Protein AF-A0AAD4I2J4-F1 (afdb_monomer_lite)

Foldseek 3Di:
DDFAAAPQPRDTQDDQFDWFADLVDRNHIHTPVRVLVVVVDPDDDPDPDDDDDDDDDDDDDDDDDDDDDDDDDPDLCVQCPDQADPVLGGDPVNLLLLVLLQCVLCVPPDQWHDLLSVLVLCVLLPDDPVPVLNVAPPDDPDQPVSVLVSQVVQVVVCSVTRFPWAFDADDDDPQDDQDADVNHRDPVSVVVSCVSVPPRPPPPRHGTIQGSRRSSSVLSVCCSVPVVSSLSSSLSNCVPDDFGARPVPRHTDDNVSSDPVSVVVVVVVVVVVVVVVVVVVVVVVVVVVVVVVVVVVVVVVVVVVVVVVVVVVVVVVVVVVVVVVVVVCVVCVVVVVCVVVVVVVVVVVVVVVVVVVVVVVQQVQWDFDQDPVRDTDIDGHD

Structure (mmCIF, N/CA/C/O backbone):
data_AF-A0AAD4I2J4-F1
#
_entry.id   AF-A0AAD4I2J4-F1
#
loop_
_atom_site.group_PDB
_atom_site.id
_atom_site.type_symbol
_atom_site.label_atom_id
_atom_site.label_alt_id
_atom_site.label_comp_id
_atom_site.label_asym_id
_atom_site.label_entity_id
_atom_site.label_seq_id
_atom_site.pdbx_PDB_ins_code
_atom_site.Cartn_x
_atom_site.Cartn_y
_atom_site.Cartn_z
_atom_site.occupancy
_atom_site.B_iso_or_equiv
_atom_site.auth_seq_id
_atom_site.auth_comp_id
_atom_site.auth_asym_id
_atom_site.auth_atom_id
_atom_site.pdbx_PDB_model_num
ATOM 1 N N . MET A 1 1 ? -35.385 -9.902 11.545 1.00 52.28 1 MET A N 1
ATOM 2 C CA . MET A 1 1 ? -33.913 -9.803 11.645 1.00 52.28 1 MET A CA 1
ATOM 3 C C . MET A 1 1 ? -33.405 -9.326 10.301 1.00 52.28 1 MET A C 1
ATOM 5 O O . MET A 1 1 ? -33.666 -10.003 9.318 1.00 52.28 1 MET A O 1
ATOM 9 N N . SER A 1 2 ? -32.784 -8.151 10.239 1.00 58.59 2 SER A N 1
ATOM 10 C CA . SER A 1 2 ? -32.301 -7.577 8.979 1.00 58.59 2 SER A CA 1
ATOM 11 C C . SER A 1 2 ? -31.009 -8.277 8.557 1.00 58.59 2 SER A C 1
ATOM 13 O O . SER A 1 2 ? -30.034 -8.274 9.307 1.00 58.59 2 SER A O 1
ATOM 15 N N . THR A 1 3 ? -31.012 -8.922 7.394 1.00 79.38 3 THR A N 1
ATOM 16 C CA . THR A 1 3 ? -29.812 -9.469 6.748 1.00 79.38 3 THR A CA 1
ATOM 17 C C . THR A 1 3 ? -29.147 -8.358 5.944 1.00 79.38 3 THR A C 1
ATOM 19 O O . THR A 1 3 ? -29.813 -7.708 5.143 1.00 79.38 3 THR A O 1
ATOM 22 N N . PHE A 1 4 ? -27.859 -8.111 6.180 1.00 89.00 4 PHE A N 1
ATOM 23 C CA . PHE A 1 4 ? -27.086 -7.126 5.419 1.00 89.00 4 PHE A CA 1
ATOM 24 C C . PHE A 1 4 ? -26.457 -7.790 4.197 1.00 89.00 4 PHE A C 1
ATOM 26 O O . PHE A 1 4 ? -26.125 -8.9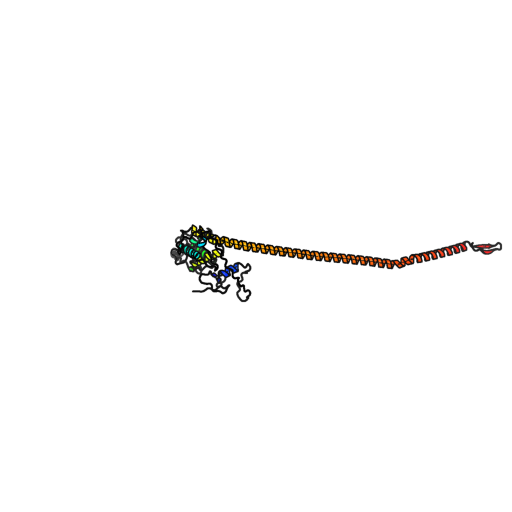74 4.248 1.00 89.00 4 PHE A O 1
ATOM 33 N N . PHE A 1 5 ? -26.278 -7.034 3.120 1.00 93.25 5 PHE A N 1
ATOM 34 C CA . PHE A 1 5 ? -25.734 -7.523 1.857 1.00 93.25 5 PHE A CA 1
ATOM 35 C C . PHE A 1 5 ? -24.338 -6.938 1.641 1.00 93.25 5 PHE A C 1
ATOM 37 O O . PHE A 1 5 ? -24.124 -5.764 1.918 1.00 93.25 5 PHE A O 1
ATOM 44 N N . CYS A 1 6 ? -23.374 -7.748 1.208 1.00 93.12 6 CYS A N 1
ATOM 45 C CA . CYS A 1 6 ? -22.038 -7.264 0.874 1.00 93.12 6 CYS A CA 1
ATOM 46 C C . CYS A 1 6 ? -22.037 -6.732 -0.561 1.00 93.12 6 CYS A C 1
ATOM 48 O O . CYS A 1 6 ? -22.179 -7.519 -1.492 1.00 93.12 6 CYS A O 1
ATOM 50 N N . ASN A 1 7 ? -21.809 -5.434 -0.758 1.00 93.19 7 ASN A N 1
ATOM 51 C CA . ASN A 1 7 ? -21.761 -4.813 -2.085 1.00 93.19 7 ASN A CA 1
ATOM 52 C C . ASN A 1 7 ? -20.602 -5.330 -2.952 1.00 93.19 7 ASN A C 1
ATOM 54 O O . ASN A 1 7 ? -20.655 -5.201 -4.166 1.00 93.19 7 ASN A O 1
ATOM 58 N N . SER A 1 8 ? -19.554 -5.905 -2.354 1.00 88.94 8 SER A N 1
ATOM 59 C CA . SER A 1 8 ? -18.382 -6.373 -3.105 1.00 88.94 8 SER A CA 1
ATOM 60 C C . SER A 1 8 ? -18.506 -7.809 -3.621 1.00 88.94 8 SER A C 1
ATOM 62 O O . SER A 1 8 ? -18.066 -8.092 -4.727 1.00 88.94 8 SER A O 1
ATOM 64 N N . CYS A 1 9 ? -19.040 -8.733 -2.814 1.00 92.81 9 CYS A N 1
ATOM 65 C CA . CYS A 1 9 ? -19.187 -10.142 -3.213 1.00 92.81 9 CYS A CA 1
ATOM 66 C C . CYS A 1 9 ? -20.629 -10.554 -3.489 1.00 92.81 9 CYS A C 1
ATOM 68 O O . CYS A 1 9 ? -20.863 -11.717 -3.794 1.00 92.81 9 CYS A O 1
ATOM 70 N N . GLU A 1 10 ? -21.581 -9.634 -3.334 1.00 92.88 10 GLU A N 1
ATOM 71 C CA . GLU A 1 10 ? -23.009 -9.871 -3.548 1.00 92.88 10 GLU A CA 1
ATOM 72 C C . GLU A 1 10 ? -23.585 -11.026 -2.702 1.00 92.88 10 GLU A C 1
ATOM 74 O O . GLU A 1 10 ? -24.580 -11.662 -3.049 1.00 92.88 10 GLU A O 1
ATOM 79 N N . GLU A 1 11 ? -22.968 -11.302 -1.549 1.00 92.62 11 GLU A N 1
ATOM 80 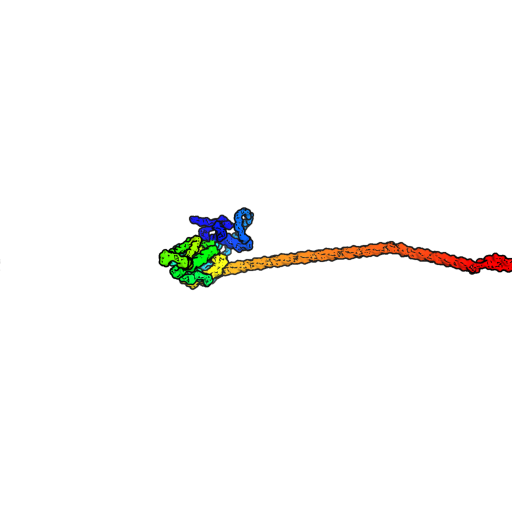C CA . GLU A 1 11 ? -23.444 -12.311 -0.603 1.00 92.62 11 GLU A CA 1
ATOM 81 C C . GLU A 1 11 ? -24.072 -11.666 0.635 1.00 92.62 11 GLU A C 1
ATOM 83 O O . GLU A 1 11 ? -23.651 -10.605 1.109 1.00 92.62 11 GLU A O 1
ATOM 88 N N . ASN A 1 12 ? -25.050 -12.359 1.224 1.00 93.56 12 ASN A N 1
ATOM 89 C CA . ASN A 1 12 ? -25.585 -11.994 2.531 1.00 93.56 12 ASN A CA 1
ATOM 90 C C . ASN A 1 12 ? -24.498 -12.124 3.603 1.00 93.56 12 ASN A C 1
ATOM 92 O O . ASN A 1 12 ? -23.902 -13.187 3.775 1.00 93.56 12 ASN A O 1
ATOM 96 N N . ILE A 1 13 ? -24.292 -11.062 4.377 1.00 89.69 13 ILE A N 1
ATOM 97 C CA . ILE A 1 13 ? -23.401 -11.046 5.534 1.00 89.69 13 ILE A CA 1
ATOM 98 C C . ILE A 1 13 ? -24.130 -11.756 6.686 1.00 89.69 13 ILE A C 1
ATOM 100 O O . ILE A 1 13 ? -25.113 -11.216 7.209 1.00 89.69 13 ILE A O 1
ATOM 104 N N . PRO A 1 14 ? -23.688 -12.959 7.106 1.00 84.12 14 PRO A N 1
ATOM 105 C CA . PRO A 1 14 ? -24.369 -13.714 8.149 1.00 84.12 14 PRO A CA 1
ATOM 106 C C . PRO A 1 14 ? -24.377 -12.957 9.477 1.00 84.12 14 PRO A C 1
ATOM 108 O O . PRO A 1 14 ? -23.446 -12.210 9.800 1.00 84.12 14 PRO A O 1
ATOM 111 N N . PHE A 1 15 ? -25.399 -13.206 10.295 1.00 75.25 15 PHE A N 1
ATOM 112 C CA . PHE A 1 15 ? -25.431 -12.687 11.658 1.00 75.25 15 PHE A CA 1
ATOM 113 C C . PHE A 1 15 ? -24.214 -13.218 12.438 1.00 75.25 15 PHE A C 1
ATOM 115 O O . PHE A 1 15 ? -23.978 -14.422 12.480 1.00 75.25 15 PHE A O 1
ATOM 122 N N . GLY A 1 16 ? -23.413 -12.314 13.008 1.00 70.81 16 GLY A N 1
ATOM 123 C CA . GLY A 1 16 ? -22.143 -12.640 13.674 1.00 70.81 16 GLY A CA 1
ATOM 124 C C . GLY A 1 16 ? -20.879 -12.461 12.823 1.00 70.81 16 GLY A C 1
ATOM 125 O O . GLY A 1 16 ? -19.781 -12.486 13.370 1.00 70.81 16 GLY A O 1
ATOM 126 N N . ARG A 1 17 ? -20.989 -12.208 11.513 1.00 79.00 17 ARG A N 1
ATOM 127 C CA . ARG A 1 17 ? -19.835 -11.809 10.693 1.00 79.00 17 ARG A CA 1
ATOM 128 C C . ARG A 1 17 ? -19.606 -10.298 10.795 1.00 79.00 17 ARG A C 1
ATOM 130 O O . ARG A 1 17 ? -20.567 -9.532 10.903 1.00 79.00 17 ARG A O 1
ATOM 137 N N . ALA A 1 18 ? -18.343 -9.866 10.789 1.00 78.62 18 ALA A N 1
ATOM 138 C CA . ALA A 1 18 ? -18.009 -8.445 10.774 1.00 78.62 18 ALA A CA 1
ATOM 139 C C . ALA A 1 18 ? -18.492 -7.798 9.463 1.00 78.62 18 ALA A C 1
ATOM 141 O O . ALA A 1 18 ? -18.219 -8.299 8.365 1.00 78.62 18 ALA A O 1
ATOM 142 N N . ARG A 1 19 ? -19.240 -6.705 9.619 1.00 88.00 19 ARG A N 1
ATOM 143 C CA . ARG A 1 19 ? -19.783 -5.860 8.556 1.00 88.00 19 ARG A CA 1
ATOM 144 C C . ARG A 1 19 ? -19.012 -4.551 8.600 1.00 88.00 19 ARG A C 1
ATOM 146 O O . ARG A 1 19 ? -18.969 -3.930 9.652 1.00 88.00 19 ARG A O 1
ATOM 153 N N . LEU A 1 20 ? -18.435 -4.143 7.478 1.00 82.31 20 LEU A N 1
ATOM 154 C CA . LEU A 1 20 ? -17.667 -2.913 7.358 1.00 82.31 20 LEU A CA 1
ATOM 155 C C . LEU A 1 20 ? -18.438 -1.935 6.462 1.00 82.31 20 LEU A C 1
ATOM 157 O O . LEU A 1 20 ? -18.528 -2.148 5.253 1.00 82.31 20 LEU A O 1
ATOM 161 N N . ARG A 1 21 ? -19.027 -0.896 7.057 1.00 84.81 21 ARG A N 1
ATOM 162 C CA . ARG A 1 21 ? -19.773 0.151 6.347 1.00 84.81 21 ARG A CA 1
ATOM 163 C C . ARG A 1 21 ? -18.817 1.235 5.849 1.00 84.81 21 ARG A C 1
ATOM 165 O O . ARG A 1 21 ? -17.924 1.646 6.587 1.00 84.81 21 ARG A O 1
ATOM 172 N N . CYS A 1 22 ? -19.002 1.709 4.621 1.00 78.94 22 CYS A N 1
ATOM 173 C CA . CYS A 1 22 ? -18.279 2.877 4.120 1.00 78.94 22 CYS A CA 1
ATOM 174 C C . CYS A 1 22 ? -18.803 4.152 4.796 1.00 78.94 22 CYS A C 1
ATOM 176 O O . CYS A 1 22 ? -20.012 4.351 4.896 1.00 78.94 22 CYS A O 1
ATOM 178 N N . LEU A 1 23 ? -17.904 5.040 5.226 1.00 70.69 23 LEU A N 1
ATOM 179 C CA . LEU A 1 23 ? -18.291 6.320 5.835 1.00 70.69 23 LEU A CA 1
ATOM 180 C C . LEU A 1 23 ? -18.762 7.348 4.801 1.00 70.69 23 LEU A C 1
ATOM 182 O O . LEU A 1 23 ? -19.532 8.245 5.128 1.00 70.69 23 LEU A O 1
ATOM 186 N N . THR A 1 24 ? -18.314 7.210 3.554 1.00 71.88 24 THR A N 1
ATOM 187 C CA . THR A 1 24 ? -18.662 8.118 2.454 1.00 71.88 24 THR A CA 1
ATOM 188 C C . THR A 1 24 ? -19.935 7.683 1.733 1.00 71.88 24 THR A C 1
ATOM 190 O O . THR A 1 24 ? -20.707 8.525 1.283 1.00 71.88 24 THR A O 1
ATOM 193 N N . CYS A 1 25 ? -20.174 6.373 1.636 1.00 80.81 25 CYS A N 1
ATOM 194 C CA . CYS A 1 25 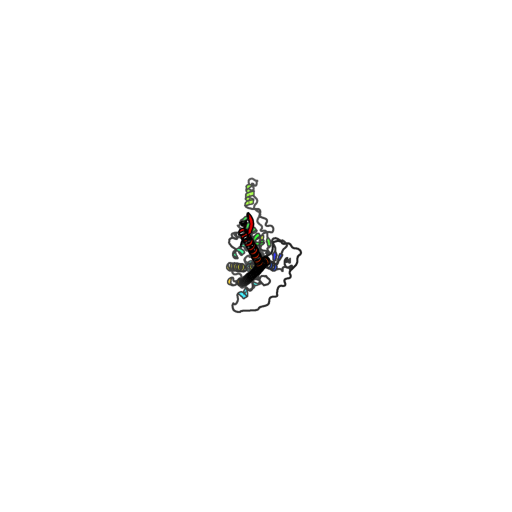? -21.303 5.797 0.910 1.00 80.81 25 CYS A CA 1
ATOM 195 C C . CYS A 1 25 ? -22.303 5.182 1.907 1.00 80.81 25 CYS A C 1
ATOM 197 O O . CYS A 1 25 ? -22.032 4.100 2.432 1.00 80.81 25 CYS A O 1
ATOM 199 N N . PRO A 1 26 ? -23.465 5.824 2.157 1.00 75.56 26 PRO A N 1
ATOM 200 C CA . PRO A 1 26 ? -24.421 5.385 3.178 1.00 75.56 26 PRO A CA 1
ATOM 201 C C . PRO A 1 26 ? -24.908 3.943 3.010 1.00 75.56 26 PRO A C 1
ATOM 203 O O . PRO A 1 26 ? -25.162 3.282 4.020 1.00 75.56 26 PRO A O 1
ATOM 206 N N . ASP A 1 27 ? -24.983 3.469 1.765 1.00 85.19 27 ASP A N 1
ATOM 207 C CA . ASP A 1 27 ? -25.556 2.174 1.382 1.00 85.19 27 ASP A CA 1
ATOM 208 C C . ASP A 1 27 ? -24.493 1.127 1.012 1.00 85.19 27 ASP A C 1
ATOM 210 O O . ASP A 1 27 ? -24.820 0.073 0.468 1.00 85.19 27 ASP A O 1
ATOM 214 N N . TYR A 1 28 ? -23.214 1.417 1.276 1.00 87.75 28 TYR A N 1
ATOM 215 C CA . TYR A 1 28 ? -22.128 0.490 0.980 1.00 87.75 28 TYR A CA 1
ATOM 216 C C . TYR A 1 28 ? -21.689 -0.260 2.235 1.00 87.75 28 TYR A C 1
ATOM 218 O O . TYR A 1 28 ? -21.101 0.305 3.162 1.00 87.75 28 TYR A O 1
ATOM 226 N N . ASP A 1 29 ? -21.925 -1.562 2.218 1.00 88.56 29 ASP A N 1
ATOM 227 C CA . ASP A 1 29 ? -21.518 -2.526 3.219 1.00 88.56 29 ASP A CA 1
ATOM 228 C C . ASP A 1 29 ? -20.591 -3.567 2.590 1.00 88.56 29 ASP A C 1
ATOM 230 O O . ASP A 1 29 ? -20.888 -4.169 1.564 1.00 88.56 29 ASP A O 1
ATOM 234 N N . SER A 1 30 ? -19.457 -3.832 3.228 1.00 90.12 30 SER A N 1
ATOM 235 C CA . SER A 1 30 ? -18.532 -4.889 2.823 1.00 90.12 30 SER A CA 1
ATOM 236 C C . SER A 1 30 ? -18.386 -5.925 3.930 1.00 90.12 30 SER A C 1
ATOM 238 O O . SER A 1 30 ? -18.419 -5.617 5.122 1.00 90.12 30 SER A O 1
ATOM 240 N N . CYS A 1 31 ? -18.244 -7.194 3.558 1.00 91.69 31 CYS A N 1
ATOM 241 C CA . CYS A 1 31 ? -17.859 -8.223 4.512 1.00 91.69 31 CYS A CA 1
ATOM 242 C C . CYS A 1 31 ? -16.351 -8.124 4.796 1.00 91.69 31 CYS A C 1
ATOM 244 O O . CYS A 1 31 ? -15.573 -7.652 3.962 1.00 91.69 31 CYS A O 1
ATOM 246 N N . ALA A 1 32 ? -15.916 -8.630 5.952 1.00 82.50 32 ALA A N 1
ATOM 247 C CA . ALA A 1 32 ? -14.499 -8.636 6.334 1.00 82.50 32 ALA A CA 1
ATOM 248 C C . ALA A 1 32 ? -13.558 -9.343 5.343 1.00 82.50 32 ALA A C 1
ATOM 250 O O . ALA A 1 32 ? -12.349 -9.109 5.362 1.00 82.50 32 ALA A O 1
ATOM 251 N N . ASP A 1 33 ? -14.085 -10.197 4.464 1.00 81.56 33 ASP A N 1
ATOM 252 C CA . ASP A 1 33 ? -13.286 -10.800 3.400 1.00 81.56 33 ASP A CA 1
ATOM 253 C C . ASP A 1 33 ? -12.980 -9.843 2.271 1.00 81.56 33 ASP A C 1
ATOM 255 O O . ASP A 1 33 ? -11.813 -9.693 1.914 1.00 81.56 33 ASP A O 1
ATOM 259 N N . CYS A 1 34 ? -14.010 -9.179 1.761 1.00 85.12 34 CYS A N 1
ATOM 260 C CA . CYS A 1 34 ? -13.861 -8.256 0.650 1.00 85.12 34 CYS A CA 1
ATOM 261 C C . CYS A 1 34 ? -12.998 -7.064 1.047 1.00 85.12 34 CYS A C 1
ATOM 263 O O . CYS A 1 34 ? -12.061 -6.728 0.335 1.00 85.12 34 CYS A O 1
ATOM 265 N N . TYR A 1 35 ? -13.227 -6.502 2.234 1.00 82.88 35 TYR A N 1
ATOM 266 C CA . TYR A 1 35 ? -12.443 -5.368 2.716 1.00 82.88 35 TYR A CA 1
ATOM 267 C C . TYR A 1 35 ? -10.949 -5.690 2.870 1.00 82.88 35 TYR A C 1
ATOM 269 O O . TYR A 1 35 ? -10.097 -4.951 2.381 1.00 82.88 35 TYR A O 1
ATOM 277 N N . ALA A 1 36 ? -10.621 -6.831 3.490 1.00 74.69 36 ALA A N 1
ATOM 278 C CA . ALA A 1 36 ? -9.231 -7.261 3.648 1.00 74.69 36 ALA A CA 1
ATOM 279 C C . ALA A 1 36 ? -8.559 -7.602 2.304 1.00 74.69 36 ALA A C 1
ATOM 281 O O . ALA A 1 36 ? -7.342 -7.490 2.181 1.00 74.69 36 ALA A O 1
ATOM 282 N N . GLY A 1 37 ? -9.338 -8.033 1.305 1.00 73.19 37 GLY A N 1
ATOM 283 C CA . GLY A 1 37 ? -8.858 -8.252 -0.059 1.00 73.19 37 GLY A CA 1
ATOM 284 C C . GLY A 1 37 ? -8.564 -6.945 -0.800 1.00 73.19 37 GLY A C 1
ATOM 285 O O . GLY A 1 37 ? -7.547 -6.854 -1.481 1.00 73.19 37 GLY A O 1
ATOM 286 N N . CYS A 1 38 ? -9.405 -5.923 -0.622 1.00 63.84 38 CYS A N 1
ATOM 287 C CA . CYS A 1 38 ? -9.258 -4.624 -1.282 1.00 63.84 38 CYS A CA 1
ATOM 288 C C . CYS A 1 38 ? -8.023 -3.839 -0.811 1.00 63.84 38 CYS A C 1
ATOM 290 O O . CYS A 1 38 ? -7.365 -3.217 -1.635 1.00 63.84 38 CYS A O 1
ATOM 292 N N . GLN A 1 39 ? -7.641 -3.912 0.470 1.00 51.38 39 GLN A N 1
ATOM 293 C CA . GLN A 1 39 ? -6.438 -3.221 0.970 1.00 51.38 39 GLN A CA 1
ATOM 294 C C . GLN A 1 39 ? -5.114 -3.762 0.392 1.00 51.38 39 GLN A C 1
ATOM 296 O O . GLN A 1 39 ? -4.085 -3.097 0.482 1.00 51.38 39 GLN A O 1
ATOM 301 N N . ALA A 1 40 ? -5.114 -4.962 -0.196 1.00 43.19 40 ALA A N 1
ATOM 302 C CA . ALA A 1 40 ? -3.916 -5.569 -0.777 1.00 43.19 40 ALA A CA 1
ATOM 303 C C . ALA A 1 40 ? -3.652 -5.146 -2.237 1.00 43.19 40 ALA A C 1
ATOM 305 O O . ALA A 1 40 ? -2.611 -5.510 -2.788 1.00 43.19 40 ALA A O 1
ATOM 306 N N . ALA A 1 41 ? -4.565 -4.396 -2.866 1.00 44.03 41 ALA A N 1
ATOM 307 C CA . ALA A 1 41 ? -4.403 -3.876 -4.219 1.00 44.03 41 ALA A CA 1
ATOM 308 C C . ALA A 1 41 ? -3.989 -2.387 -4.165 1.00 44.03 41 ALA A C 1
ATOM 310 O O . ALA A 1 41 ? -4.779 -1.560 -3.720 1.00 44.03 41 ALA A O 1
ATOM 311 N N . PRO A 1 42 ? -2.771 -2.015 -4.602 1.00 40.91 42 PRO A N 1
ATOM 312 C CA . PRO A 1 42 ? -2.250 -0.648 -4.477 1.00 40.91 42 PRO A CA 1
ATOM 313 C C . PRO A 1 42 ? -2.832 0.376 -5.475 1.00 40.91 42 PRO A C 1
ATOM 315 O O . PRO A 1 42 ? -2.342 1.497 -5.535 1.00 40.91 42 PRO A O 1
ATOM 318 N N . GLU A 1 43 ? -3.873 0.031 -6.233 1.00 42.53 43 GLU A N 1
ATOM 319 C CA . GLU A 1 43 ? -4.513 0.906 -7.227 1.00 42.53 43 GLU A CA 1
ATOM 320 C C . GLU A 1 43 ? -6.030 0.923 -7.005 1.00 42.53 43 GLU A C 1
ATOM 322 O O . GLU A 1 43 ? -6.797 0.283 -7.720 1.00 42.53 43 GLU A O 1
ATOM 327 N N . TRP A 1 44 ? -6.474 1.629 -5.966 1.00 47.16 44 TRP A N 1
ATOM 328 C CA . TRP A 1 44 ? -7.862 2.078 -5.849 1.00 47.16 44 TRP A CA 1
ATOM 329 C C . TRP A 1 44 ? -7.855 3.603 -5.810 1.00 47.16 44 TRP A C 1
ATOM 331 O O . TRP A 1 44 ? -7.728 4.218 -4.751 1.00 47.16 44 TRP A O 1
ATOM 341 N N . ASP A 1 45 ? -7.963 4.207 -6.993 1.00 42.69 45 ASP A N 1
ATOM 342 C CA . ASP A 1 45 ? -8.359 5.604 -7.114 1.00 42.69 45 ASP A CA 1
ATOM 343 C C . ASP A 1 45 ? -9.757 5.766 -6.511 1.00 42.69 45 ASP A C 1
ATOM 345 O O . ASP A 1 45 ? -10.667 4.973 -6.758 1.00 42.69 45 ASP A O 1
ATOM 349 N N . ALA A 1 46 ? -9.912 6.799 -5.688 1.00 41.47 46 ALA A N 1
ATOM 350 C CA . ALA A 1 46 ? -11.085 7.094 -4.874 1.00 41.47 46 ALA A CA 1
ATOM 351 C C . ALA A 1 46 ? -12.307 7.568 -5.690 1.00 41.47 46 ALA A C 1
ATOM 353 O O . ALA A 1 46 ? -12.900 8.600 -5.381 1.00 41.47 46 ALA A O 1
ATOM 354 N N . ASN A 1 47 ? -12.707 6.824 -6.721 1.00 38.75 47 ASN A N 1
ATOM 355 C CA . ASN A 1 47 ? -13.938 7.057 -7.465 1.00 38.75 47 ASN A CA 1
ATOM 356 C C . ASN A 1 47 ? -14.847 5.831 -7.361 1.00 38.75 47 ASN A C 1
ATOM 358 O O . ASN A 1 47 ? -14.754 4.870 -8.120 1.00 38.75 47 ASN A O 1
ATOM 362 N N . CYS A 1 48 ? -15.753 5.885 -6.386 1.00 39.03 48 CYS A N 1
ATOM 363 C CA . CYS A 1 48 ? -16.895 4.985 -6.299 1.00 39.03 48 CYS A CA 1
ATOM 364 C C . CYS A 1 48 ? -17.879 5.322 -7.431 1.00 39.03 48 CYS A C 1
ATOM 366 O O . CYS A 1 48 ? -18.802 6.110 -7.238 1.00 39.03 48 CYS A O 1
ATOM 368 N N . THR A 1 49 ? -17.685 4.744 -8.615 1.00 35.19 49 THR A N 1
ATOM 369 C CA . THR A 1 49 ? -18.719 4.691 -9.656 1.00 35.19 49 THR A CA 1
ATOM 370 C C . THR A 1 49 ? -19.088 3.244 -9.919 1.00 35.19 49 THR A C 1
ATOM 372 O O . THR A 1 49 ? -18.328 2.504 -10.537 1.00 35.19 49 THR A O 1
ATOM 375 N N . ASP A 1 50 ? -20.270 2.863 -9.444 1.00 39.50 50 ASP A N 1
ATOM 376 C CA . ASP A 1 50 ? -20.968 1.672 -9.905 1.00 39.50 50 ASP A CA 1
ATOM 377 C C . ASP A 1 50 ? -21.792 2.029 -11.150 1.00 39.50 50 ASP A C 1
ATOM 379 O O . ASP A 1 50 ? -22.640 2.924 -11.099 1.00 39.50 50 ASP A O 1
ATOM 383 N N . ARG A 1 51 ? -21.488 1.374 -12.271 1.00 37.88 51 ARG A N 1
ATOM 384 C CA . ARG A 1 51 ? -22.423 0.576 -13.081 1.00 37.88 51 ARG A CA 1
ATOM 385 C C . ARG A 1 51 ? -21.759 0.212 -14.405 1.00 37.88 51 ARG A C 1
ATOM 387 O O . ARG A 1 51 ? -21.369 1.080 -15.177 1.00 37.88 51 ARG A O 1
ATOM 394 N N . ASP A 1 52 ? -21.718 -1.092 -14.650 1.00 41.66 52 ASP A N 1
ATOM 395 C CA . ASP A 1 52 ? -21.504 -1.749 -15.942 1.00 41.66 52 ASP A CA 1
ATOM 396 C C . ASP A 1 52 ? -20.058 -1.829 -16.459 1.00 41.66 52 ASP A C 1
ATOM 398 O O . ASP A 1 52 ? -19.596 -1.027 -17.268 1.00 41.66 52 ASP A O 1
ATOM 402 N N . GLY A 1 53 ? -19.359 -2.906 -16.078 1.00 35.19 53 GLY A N 1
ATOM 403 C CA . GLY A 1 53 ? -18.114 -3.277 -16.753 1.00 35.19 53 GLY A CA 1
ATOM 404 C C . GLY A 1 53 ? -17.372 -4.490 -16.200 1.00 35.19 53 GLY A C 1
ATOM 405 O O . GLY A 1 53 ? -16.198 -4.376 -15.871 1.00 35.19 53 GLY A O 1
ATOM 406 N N . HIS A 1 54 ? -18.038 -5.646 -16.102 1.00 39.44 54 HIS A N 1
ATOM 407 C CA . HIS A 1 54 ? -17.418 -6.963 -15.881 1.00 39.44 54 HIS A CA 1
ATOM 408 C C . HIS A 1 54 ? -16.051 -7.134 -16.569 1.00 39.44 54 HIS A C 1
ATOM 410 O O . HIS A 1 54 ? -16.008 -6.963 -17.779 1.00 39.44 54 HIS A O 1
ATOM 416 N N . VAL A 1 55 ? -15.038 -7.658 -15.856 1.00 28.95 55 VAL A N 1
ATOM 417 C CA . VAL A 1 55 ? -14.242 -8.861 -16.220 1.00 28.95 55 VAL A CA 1
ATOM 418 C C . VAL A 1 55 ? -13.496 -9.364 -14.969 1.00 28.95 55 VAL A C 1
ATOM 420 O O . VAL A 1 55 ? -12.802 -8.588 -14.325 1.00 28.95 55 VAL A O 1
ATOM 423 N N . GLY A 1 56 ? -13.547 -10.675 -14.677 1.00 27.84 56 GLY A N 1
ATOM 424 C CA . GLY A 1 56 ? -12.447 -11.332 -13.947 1.00 27.84 56 GLY A CA 1
ATOM 425 C C . GLY A 1 56 ? -12.815 -12.425 -12.943 1.00 27.84 56 GLY A C 1
ATOM 426 O O . GLY A 1 56 ? -12.640 -12.261 -11.743 1.00 27.84 56 GLY A O 1
ATOM 427 N N . SER A 1 57 ? -13.261 -13.580 -13.437 1.00 36.72 57 SER A N 1
ATOM 428 C CA . SER A 1 57 ? -13.415 -14.815 -12.659 1.00 36.72 57 SER A CA 1
ATOM 429 C C . SER A 1 57 ? -12.076 -15.291 -12.068 1.00 36.72 57 SER A C 1
ATOM 431 O O . SER A 1 57 ? -11.244 -15.832 -12.796 1.00 36.72 57 SER A O 1
ATOM 433 N N . HIS A 1 58 ? -11.907 -15.212 -10.745 1.00 28.47 58 HIS A N 1
ATOM 434 C CA . HIS A 1 58 ? -10.821 -15.884 -10.024 1.00 28.47 58 HIS A CA 1
ATOM 435 C C . HIS A 1 58 ? -11.365 -16.997 -9.118 1.00 28.47 58 HIS A C 1
ATOM 437 O O . HIS A 1 58 ? -11.857 -16.763 -8.018 1.00 28.47 58 HIS A O 1
ATOM 443 N N . LYS A 1 59 ? -11.243 -18.245 -9.591 1.00 28.72 59 LYS A N 1
ATOM 444 C CA . LYS A 1 59 ? -11.371 -19.450 -8.760 1.00 28.72 59 LYS A CA 1
ATOM 445 C C . LYS A 1 59 ? -10.184 -19.522 -7.797 1.00 28.72 59 LYS A C 1
ATOM 447 O O . LYS A 1 59 ? -9.042 -19.620 -8.241 1.00 28.72 59 LYS A O 1
ATOM 452 N N . ALA A 1 60 ? -10.462 -19.523 -6.497 1.00 28.97 60 ALA A N 1
ATOM 453 C CA . ALA A 1 60 ? -9.466 -19.809 -5.469 1.00 28.97 60 ALA A CA 1
ATOM 454 C C . ALA A 1 60 ? -9.084 -21.309 -5.466 1.00 28.97 60 ALA A C 1
ATOM 456 O O . ALA A 1 60 ? -9.951 -22.155 -5.711 1.00 28.97 60 ALA A O 1
ATOM 457 N N . PRO A 1 61 ? -7.820 -21.676 -5.173 1.00 30.59 61 PRO A N 1
ATOM 458 C CA . PRO A 1 61 ? -7.415 -23.069 -5.057 1.00 30.59 61 PRO A CA 1
ATOM 459 C C . PRO A 1 61 ? -7.805 -23.649 -3.693 1.00 30.59 61 PRO A C 1
ATOM 461 O O . PRO A 1 61 ? -7.615 -23.032 -2.646 1.00 30.59 61 PRO A O 1
ATOM 464 N N . VAL A 1 62 ? -8.306 -24.883 -3.725 1.00 30.28 62 VAL A N 1
ATOM 465 C CA . VAL A 1 62 ? -8.564 -25.732 -2.558 1.00 30.28 62 VAL A CA 1
ATOM 466 C C . VAL A 1 62 ? -7.223 -26.116 -1.927 1.00 30.28 62 VAL A C 1
ATOM 468 O O . VAL A 1 62 ? -6.421 -26.804 -2.557 1.00 30.28 62 VAL A O 1
ATOM 471 N N . THR A 1 63 ? -6.961 -25.674 -0.696 1.00 30.83 63 THR A N 1
ATOM 472 C CA . THR A 1 63 ? -5.745 -26.036 0.044 1.00 30.83 63 THR A CA 1
ATOM 473 C C . THR A 1 63 ? -5.917 -27.331 0.835 1.00 30.83 63 THR A C 1
ATOM 475 O O . THR A 1 63 ? -6.966 -27.627 1.413 1.00 30.83 63 THR A O 1
ATOM 478 N N . ALA A 1 64 ? -4.849 -28.125 0.796 1.00 31.08 64 ALA A N 1
ATOM 479 C CA . ALA A 1 64 ? -4.726 -29.464 1.340 1.00 31.08 64 ALA A CA 1
ATOM 480 C C . ALA A 1 64 ? -4.677 -29.490 2.878 1.00 31.08 64 ALA A C 1
ATOM 482 O O . ALA A 1 64 ? -4.216 -28.560 3.537 1.00 31.08 64 ALA A O 1
ATOM 483 N N . LYS A 1 65 ? -5.158 -30.606 3.435 1.00 35.31 65 LYS A N 1
ATOM 484 C CA . LYS A 1 65 ? -5.071 -30.960 4.853 1.00 35.31 65 LYS A CA 1
ATOM 485 C C . LYS A 1 65 ? -3.670 -31.483 5.161 1.00 35.31 65 LYS A C 1
ATOM 487 O O . LYS A 1 65 ? -3.383 -32.610 4.774 1.00 35.31 65 LYS A O 1
ATOM 492 N N . ASP A 1 66 ? -2.898 -30.758 5.963 1.00 30.84 66 ASP A N 1
ATOM 493 C CA . ASP A 1 66 ? -1.731 -31.323 6.642 1.00 30.84 66 ASP A CA 1
ATOM 494 C C . ASP A 1 66 ? -1.976 -31.434 8.147 1.00 30.84 66 ASP A C 1
ATOM 496 O O . ASP A 1 66 ? -2.300 -30.471 8.845 1.00 30.84 66 ASP A O 1
ATOM 500 N N . LYS A 1 67 ? -1.860 -32.672 8.633 1.00 41.44 67 LYS A N 1
ATOM 501 C CA . LYS A 1 67 ? -1.899 -33.056 10.041 1.00 41.44 67 LYS A CA 1
ATOM 502 C C . LYS A 1 67 ? -0.472 -33.355 10.481 1.00 41.44 67 LYS A C 1
ATOM 504 O O . LYS A 1 67 ? 0.024 -34.440 10.203 1.00 41.44 67 LYS A O 1
ATOM 509 N N . HIS A 1 68 ? 0.135 -32.460 11.251 1.00 35.56 68 HIS A N 1
ATOM 510 C CA . HIS A 1 68 ? 1.293 -32.812 12.068 1.00 35.56 68 HIS A CA 1
ATOM 511 C C . HIS A 1 68 ? 1.082 -32.337 13.502 1.00 35.56 68 HIS A C 1
ATOM 513 O O . HIS A 1 68 ? 1.100 -31.149 13.804 1.00 35.56 68 HIS A O 1
ATOM 519 N N . ALA A 1 69 ? 0.844 -33.312 14.378 1.00 34.88 69 ALA A N 1
ATOM 520 C CA . ALA A 1 69 ? 0.925 -33.163 15.818 1.00 34.88 69 ALA A CA 1
ATOM 521 C C . ALA A 1 69 ? 2.370 -33.447 16.246 1.00 34.88 69 ALA A C 1
ATOM 523 O O . ALA A 1 69 ? 2.868 -34.552 16.041 1.00 34.88 69 ALA A O 1
ATOM 524 N N . VAL A 1 70 ? 3.019 -32.458 16.858 1.00 36.84 70 VAL A N 1
ATOM 525 C CA . VAL A 1 70 ? 4.257 -32.637 17.622 1.00 36.84 70 VAL A CA 1
ATOM 526 C C . VAL A 1 70 ? 3.887 -32.478 19.093 1.00 36.84 70 VAL A C 1
ATOM 528 O O . VAL A 1 70 ? 3.410 -31.432 19.526 1.00 36.84 70 VAL A O 1
ATOM 531 N N . ALA A 1 71 ? 4.037 -33.561 19.850 1.00 36.53 71 ALA A N 1
ATOM 532 C CA . ALA A 1 71 ? 3.808 -33.594 21.286 1.00 36.53 71 ALA A CA 1
ATOM 533 C C . ALA A 1 71 ? 5.040 -33.041 22.019 1.00 36.53 71 ALA A C 1
ATOM 535 O O . ALA A 1 71 ? 6.147 -33.513 21.778 1.00 36.53 71 ALA A O 1
ATOM 536 N N . GLY A 1 72 ? 4.855 -32.077 22.931 1.00 34.59 72 GLY A N 1
ATOM 537 C CA . GLY A 1 72 ? 5.957 -31.638 23.800 1.00 34.59 72 GLY A CA 1
ATOM 538 C C . GLY A 1 72 ? 5.730 -30.414 24.691 1.00 34.59 72 GLY A C 1
ATOM 539 O O . GLY A 1 72 ? 6.361 -30.339 25.736 1.00 34.59 72 GLY A O 1
ATOM 540 N N . PHE A 1 73 ? 4.801 -29.507 24.361 1.00 38.78 73 PHE A N 1
ATOM 541 C CA . PHE A 1 73 ? 4.419 -28.352 25.199 1.00 38.78 73 PHE A CA 1
ATOM 542 C C . PHE A 1 73 ? 2.943 -28.471 25.626 1.00 38.78 73 PHE A C 1
ATOM 544 O O . PHE A 1 73 ? 2.037 -27.884 25.042 1.00 38.78 73 PHE A O 1
ATOM 551 N N . ARG A 1 74 ? 2.659 -29.310 26.628 1.00 40.41 74 ARG A N 1
ATOM 552 C CA . ARG A 1 74 ? 1.318 -29.419 27.239 1.00 40.41 74 ARG A CA 1
ATOM 553 C C . ARG A 1 74 ? 1.137 -28.210 28.175 1.00 40.41 74 ARG A C 1
ATOM 555 O O . ARG A 1 74 ? 1.939 -28.050 29.078 1.00 40.41 74 ARG A O 1
ATOM 562 N N . ASN A 1 75 ? 0.127 -27.346 28.096 1.00 50.56 75 ASN A N 1
ATOM 563 C CA . ASN A 1 75 ? -1.195 -27.496 27.488 1.00 50.56 75 ASN A CA 1
ATOM 564 C C . ASN A 1 75 ? -1.880 -26.117 27.303 1.00 50.56 75 ASN A C 1
ATOM 566 O O . ASN A 1 75 ? -3.077 -25.964 27.540 1.00 50.56 75 ASN A O 1
ATOM 570 N N . THR A 1 76 ? -1.103 -25.083 26.982 1.00 49.59 76 THR A N 1
ATOM 571 C CA . THR A 1 76 ? -1.551 -23.680 27.011 1.00 49.59 76 THR A CA 1
ATOM 572 C C . THR A 1 76 ? -1.965 -23.185 25.626 1.00 49.59 76 THR A C 1
ATOM 574 O O . THR A 1 76 ? -3.037 -22.596 25.489 1.00 49.59 76 THR A O 1
ATOM 577 N N . GLU A 1 77 ? -1.229 -23.573 24.578 1.00 51.72 77 GLU A N 1
ATOM 578 C CA . GLU A 1 77 ? -1.678 -23.444 23.180 1.00 51.72 77 GLU A CA 1
ATOM 579 C C . GLU A 1 77 ? -2.956 -24.251 22.906 1.00 51.72 77 GLU A C 1
ATOM 581 O O . GLU A 1 77 ? -3.808 -23.820 22.133 1.00 51.72 77 GLU A O 1
ATOM 586 N N . ALA A 1 78 ? -3.140 -25.388 23.588 1.00 62.41 78 ALA A N 1
ATOM 587 C CA . ALA A 1 78 ? -4.350 -26.202 23.468 1.00 62.41 78 ALA A CA 1
ATOM 588 C C . ALA A 1 78 ? -5.599 -25.506 24.034 1.00 62.41 78 ALA A C 1
ATOM 590 O O . ALA A 1 78 ? -6.711 -25.789 23.591 1.00 62.41 78 ALA A O 1
ATOM 591 N N . TYR A 1 79 ? -5.427 -24.617 25.018 1.00 70.19 79 TYR A N 1
ATOM 592 C CA . TYR A 1 79 ? -6.541 -23.898 25.627 1.00 70.19 79 TYR A CA 1
ATOM 593 C C . TYR A 1 79 ? -6.982 -22.720 24.755 1.00 70.19 79 TYR A C 1
ATOM 595 O O . TYR A 1 79 ? -8.156 -22.644 24.397 1.00 70.19 79 TYR A O 1
ATOM 603 N N . TRP A 1 80 ? -6.046 -21.846 24.366 1.00 73.94 80 TRP A N 1
ATOM 604 C CA . TRP A 1 80 ? -6.342 -20.657 23.555 1.00 73.94 80 TRP A CA 1
ATOM 605 C C . TRP A 1 80 ? -6.604 -20.958 22.080 1.00 73.94 80 TRP A C 1
ATOM 607 O O . TRP A 1 80 ? -7.391 -20.251 21.448 1.00 73.94 80 TRP A O 1
ATOM 617 N N . GLY A 1 81 ? -6.000 -22.014 21.530 1.00 76.75 81 GLY A N 1
ATOM 618 C CA . GLY A 1 81 ? -6.140 -22.359 20.120 1.00 76.75 81 GLY A CA 1
ATOM 619 C C . GLY A 1 81 ? -5.857 -21.166 19.201 1.00 76.75 81 GLY A C 1
ATOM 620 O O . GLY A 1 81 ? -4.995 -20.332 19.472 1.00 76.75 81 GLY A O 1
ATOM 621 N N . VAL A 1 82 ? -6.599 -21.074 18.097 1.00 79.69 82 VAL A N 1
ATOM 622 C CA . VAL A 1 82 ? -6.558 -19.902 17.211 1.00 79.69 82 VAL A CA 1
ATOM 623 C C . VAL A 1 82 ? -7.560 -18.865 17.728 1.00 79.69 82 VAL A C 1
ATOM 625 O O . VAL A 1 82 ? -8.710 -19.225 17.955 1.00 79.69 82 VAL A O 1
ATOM 628 N N . LEU A 1 83 ? -7.164 -17.596 17.906 1.00 83.12 83 LEU A N 1
ATOM 629 C CA . LEU A 1 83 ? -8.078 -16.519 18.339 1.00 83.12 83 LEU A CA 1
ATOM 630 C C . LEU A 1 83 ? -9.130 -16.184 17.270 1.00 83.12 83 LEU A C 1
ATOM 632 O O . LEU A 1 83 ? -10.299 -15.990 17.592 1.00 83.12 83 LEU A O 1
ATOM 636 N N . ILE A 1 84 ? -8.717 -16.180 16.000 1.00 82.94 84 ILE A N 1
ATOM 637 C CA . ILE A 1 84 ? -9.583 -15.957 14.838 1.00 82.94 84 ILE A CA 1
ATOM 638 C C . ILE A 1 84 ? -9.661 -17.238 14.011 1.00 82.94 84 ILE A C 1
ATOM 640 O O . ILE A 1 84 ? -8.642 -17.788 13.596 1.00 82.94 84 ILE A O 1
ATOM 644 N N . THR A 1 85 ? -10.864 -17.724 13.734 1.00 83.00 85 THR A N 1
ATOM 645 C CA . THR A 1 85 ? -11.052 -18.891 12.866 1.00 83.00 85 THR A CA 1
ATOM 646 C C . THR A 1 85 ? -10.655 -18.573 11.413 1.00 83.00 85 THR A C 1
ATOM 648 O O . THR A 1 85 ? -10.656 -17.409 11.013 1.00 83.00 85 THR A O 1
ATOM 651 N N . PRO A 1 86 ? -10.387 -19.582 10.559 1.00 76.12 86 PRO A N 1
ATOM 652 C CA . PRO A 1 86 ? -10.190 -19.358 9.121 1.00 76.12 86 PRO A CA 1
ATOM 653 C C . PRO A 1 86 ? -11.359 -18.632 8.432 1.00 76.12 86 PRO A C 1
ATOM 655 O O . PRO A 1 86 ? -11.156 -17.988 7.411 1.00 76.12 86 PRO A O 1
ATOM 658 N N . ALA A 1 87 ? -12.565 -18.692 9.010 1.00 76.50 87 ALA A N 1
ATOM 659 C CA . ALA A 1 87 ? -13.750 -17.973 8.542 1.00 76.50 87 ALA A CA 1
ATOM 660 C C . ALA A 1 87 ? -13.802 -16.497 8.997 1.00 76.50 87 ALA A C 1
ATOM 662 O O . ALA A 1 87 ? -14.819 -15.829 8.807 1.00 76.50 87 ALA A O 1
ATOM 663 N N . LYS A 1 88 ? -12.727 -15.989 9.618 1.00 80.00 88 LYS A N 1
ATOM 664 C CA . LYS A 1 88 ? -12.617 -14.638 10.190 1.00 80.00 88 LYS A CA 1
ATOM 665 C C . LYS A 1 88 ? -13.680 -14.319 11.240 1.00 80.00 88 LYS A C 1
ATOM 667 O O . LYS A 1 88 ? -14.183 -13.202 11.320 1.00 80.00 88 LYS A O 1
ATOM 672 N N . THR A 1 89 ? -14.012 -15.307 12.062 1.00 84.69 89 THR A N 1
ATOM 673 C CA . THR A 1 89 ? -14.867 -15.133 13.243 1.00 84.69 89 THR A CA 1
ATOM 674 C C . THR A 1 89 ? -14.056 -15.333 14.515 1.00 84.69 89 THR A C 1
ATOM 676 O O . THR A 1 89 ? -13.041 -16.039 14.493 1.00 84.69 89 THR A O 1
ATOM 679 N N . ALA A 1 90 ? -14.494 -14.742 15.629 1.00 87.12 90 ALA A N 1
ATOM 680 C CA . ALA A 1 90 ? -13.880 -15.010 16.921 1.00 87.12 90 ALA A CA 1
ATOM 681 C C . ALA A 1 90 ? -13.991 -16.506 17.234 1.00 87.12 90 ALA A C 1
ATOM 683 O O . ALA A 1 90 ? -15.036 -17.137 17.036 1.00 87.12 90 ALA A O 1
ATOM 684 N N . SER A 1 91 ? -12.903 -17.105 17.705 1.00 89.94 91 SER A N 1
ATOM 685 C CA . SER A 1 91 ? -12.951 -18.482 18.168 1.00 89.94 91 SER A CA 1
ATOM 686 C C . SER A 1 91 ? -13.801 -18.591 19.432 1.00 89.94 91 SER A C 1
ATOM 688 O O . SER A 1 91 ? -13.980 -17.604 20.153 1.00 89.94 91 SER A O 1
ATOM 690 N N . PRO A 1 92 ? -14.313 -19.789 19.766 1.00 90.50 92 PRO A N 1
ATOM 691 C CA . PRO A 1 92 ? -15.169 -19.945 20.933 1.00 90.50 92 PRO A CA 1
ATOM 692 C C . PRO A 1 92 ? -14.519 -19.478 22.234 1.00 90.50 92 PRO A C 1
ATOM 694 O O . PRO A 1 92 ? -15.228 -19.013 23.117 1.00 90.50 92 PRO A O 1
ATOM 697 N N . ILE A 1 93 ? -13.202 -19.639 22.397 1.00 90.69 93 ILE A N 1
ATOM 698 C CA . ILE A 1 93 ? -12.517 -19.152 23.599 1.00 90.69 93 ILE A CA 1
ATOM 699 C C . ILE A 1 93 ? -12.302 -17.644 23.563 1.00 90.69 93 ILE A C 1
ATOM 701 O O . ILE A 1 93 ? -12.484 -16.993 24.588 1.00 90.69 93 ILE A O 1
ATOM 705 N N . PHE A 1 94 ? -12.000 -17.082 22.391 1.00 91.69 94 PHE A N 1
ATOM 706 C CA . PHE A 1 94 ? -11.845 -15.643 22.261 1.00 91.69 94 PHE A CA 1
ATOM 707 C C . PHE A 1 94 ? -13.168 -14.922 22.537 1.00 91.69 94 PHE A C 1
ATOM 709 O O . PHE A 1 94 ? -13.204 -14.038 23.380 1.00 91.69 94 PHE A O 1
ATOM 716 N N . SER A 1 95 ? -14.284 -15.385 21.968 1.00 93.12 95 SER A N 1
ATOM 717 C CA . SER A 1 95 ? -15.620 -14.838 22.254 1.00 93.12 95 SER A CA 1
ATOM 718 C C . SER A 1 95 ? -15.991 -14.916 23.748 1.00 93.12 95 SER A C 1
ATOM 720 O O . SER A 1 95 ? -16.594 -13.988 24.292 1.00 93.12 95 SER A O 1
ATOM 722 N N . ARG A 1 96 ? -15.567 -15.974 24.461 1.00 94.12 96 ARG A N 1
ATOM 723 C CA . ARG A 1 96 ? -15.755 -16.078 25.921 1.00 94.12 96 ARG A CA 1
ATOM 724 C C . ARG A 1 96 ? -14.884 -15.099 26.705 1.00 94.12 96 ARG A C 1
ATOM 726 O O . ARG A 1 96 ? -15.388 -14.503 27.649 1.00 94.12 96 ARG A O 1
ATOM 733 N N . LEU A 1 97 ? -13.627 -14.892 26.306 1.00 94.19 97 LEU A N 1
ATOM 734 C CA . LEU A 1 97 ? -12.776 -13.847 26.886 1.00 94.19 97 LEU A CA 1
ATOM 735 C C . LEU A 1 97 ? -13.405 -12.463 26.683 1.00 94.19 97 LEU A C 1
ATOM 737 O O . LEU A 1 97 ? -13.518 -11.702 27.636 1.00 94.19 97 LEU A O 1
ATOM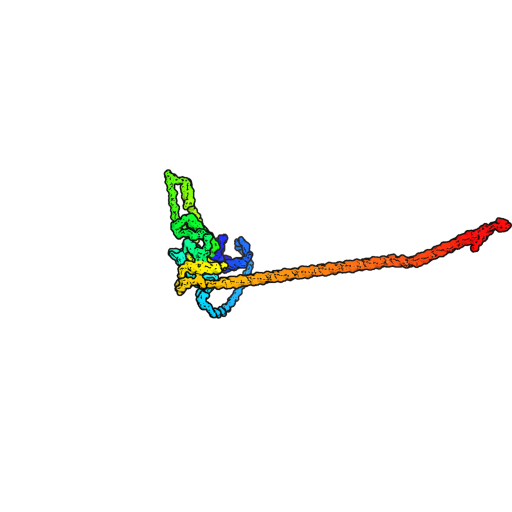 741 N N . ILE A 1 98 ? -13.849 -12.155 25.463 1.00 94.00 98 ILE A N 1
ATOM 742 C CA . ILE A 1 98 ? -14.496 -10.878 25.129 1.00 94.00 98 ILE A CA 1
ATOM 743 C C . ILE A 1 98 ? -15.739 -10.670 25.994 1.00 94.00 98 ILE A C 1
ATOM 745 O O . ILE A 1 98 ? -15.936 -9.587 26.531 1.00 94.00 98 ILE A O 1
ATOM 749 N N . THR A 1 99 ? -16.540 -11.722 26.178 1.00 94.25 99 THR A N 1
ATOM 750 C CA . THR A 1 99 ? -17.720 -11.689 27.052 1.00 94.25 99 THR A CA 1
ATOM 751 C C . THR A 1 99 ? -17.332 -11.419 28.507 1.00 94.25 99 THR A C 1
ATOM 753 O O . THR A 1 99 ?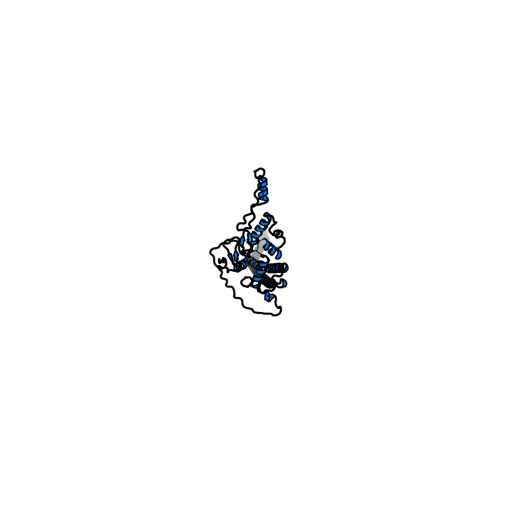 -17.906 -10.525 29.113 1.00 94.25 99 THR A O 1
ATOM 756 N N . ALA A 1 100 ? -16.313 -12.096 29.044 1.00 94.94 100 ALA A N 1
ATOM 757 C CA . ALA A 1 100 ? -15.853 -11.873 30.417 1.00 94.94 100 ALA A CA 1
ATOM 758 C C . ALA A 1 100 ? -15.280 -10.460 30.637 1.00 94.94 100 ALA A C 1
ATOM 760 O O . ALA A 1 100 ? -15.513 -9.854 31.679 1.00 94.94 100 ALA A O 1
ATOM 761 N N . ILE A 1 101 ? -14.552 -9.918 29.653 1.00 95.25 101 ILE A N 1
ATOM 762 C CA . ILE A 1 101 ? -14.083 -8.524 29.673 1.00 95.25 101 ILE A CA 1
ATOM 763 C C . ILE A 1 101 ? -15.286 -7.577 29.672 1.00 95.25 101 ILE A C 1
ATOM 765 O O . ILE A 1 101 ? -15.335 -6.646 30.470 1.00 95.25 101 ILE A O 1
ATOM 769 N N . PHE A 1 102 ? -16.260 -7.818 28.794 1.00 94.75 102 PHE A N 1
ATOM 770 C CA . PHE A 1 102 ? -17.449 -6.984 28.682 1.00 94.75 102 PHE A CA 1
ATOM 771 C C . PHE A 1 102 ? -18.256 -6.958 29.984 1.00 94.75 102 PHE A C 1
ATOM 773 O O . PHE A 1 102 ? -18.541 -5.884 30.498 1.00 94.75 102 PHE A O 1
ATOM 780 N N . GLU A 1 103 ? -18.567 -8.128 30.545 1.00 93.75 103 GLU A N 1
ATOM 781 C CA . GLU A 1 103 ? -19.320 -8.277 31.798 1.00 93.75 103 GLU A CA 1
ATOM 782 C C . GLU A 1 103 ? -18.622 -7.608 32.986 1.00 93.75 103 GLU A C 1
ATOM 784 O O . GLU A 1 103 ? -19.292 -7.076 33.868 1.00 93.75 103 GLU A O 1
ATOM 789 N N . TYR A 1 104 ? -17.285 -7.594 33.000 1.00 94.50 104 TYR A N 1
ATOM 790 C CA . TYR A 1 104 ? -16.523 -6.904 34.036 1.00 94.50 104 TYR A CA 1
ATOM 791 C C . TYR A 1 104 ? -16.744 -5.385 34.005 1.00 94.50 104 TYR A C 1
ATOM 793 O O . TYR A 1 104 ? -16.938 -4.771 35.053 1.00 94.50 104 TYR A O 1
ATOM 801 N N . PHE A 1 105 ? -16.711 -4.772 32.818 1.00 93.06 105 PHE A N 1
ATOM 802 C CA . PHE A 1 105 ? -16.882 -3.323 32.684 1.00 93.06 105 PHE A CA 1
ATOM 803 C C . PHE A 1 105 ? -18.354 -2.888 32.693 1.00 93.06 105 PHE A C 1
ATOM 805 O O . PHE A 1 105 ? -18.643 -1.797 33.169 1.00 93.06 105 PHE A O 1
ATOM 812 N N . ALA A 1 106 ? -19.277 -3.731 32.224 1.00 91.19 106 ALA A N 1
ATOM 813 C CA . ALA A 1 106 ? -20.712 -3.450 32.120 1.00 91.19 106 ALA A CA 1
ATOM 814 C C . ALA A 1 106 ? -21.504 -3.834 33.389 1.00 91.19 106 ALA A C 1
ATOM 816 O O . ALA A 1 106 ? -22.647 -4.289 33.301 1.00 91.19 106 ALA A O 1
ATOM 817 N N . ALA A 1 107 ? -20.900 -3.722 34.577 1.00 76.19 107 ALA A N 1
ATOM 818 C CA . ALA A 1 107 ? -21.473 -4.190 35.840 1.00 76.19 107 ALA A CA 1
ATOM 819 C C . ALA A 1 107 ? -22.686 -3.338 36.282 1.00 76.19 107 ALA A C 1
ATOM 821 O O . ALA A 1 107 ? -22.601 -2.524 37.197 1.00 76.19 107 ALA A O 1
ATOM 822 N N . GLY A 1 108 ? -23.831 -3.528 35.625 1.00 75.94 108 GLY A N 1
ATOM 823 C CA . GLY A 1 108 ? -25.094 -2.838 35.908 1.00 75.94 108 GLY A CA 1
ATOM 824 C C . GLY A 1 108 ? -25.789 -2.246 34.680 1.00 75.94 108 GLY A C 1
ATOM 825 O O . GLY A 1 108 ? -26.947 -1.842 34.781 1.00 75.94 108 GLY A O 1
ATOM 826 N N . SER A 1 109 ? -25.129 -2.212 33.521 1.00 70.56 109 SER A N 1
ATOM 827 C CA . SER A 1 109 ? -25.673 -1.656 32.283 1.00 70.56 109 SER A CA 1
ATOM 828 C C . SER A 1 109 ? -26.292 -2.747 31.395 1.00 70.56 109 SER A C 1
ATOM 830 O O . SER A 1 109 ? -25.844 -3.892 31.351 1.00 70.56 109 SER A O 1
ATOM 832 N N . ALA A 1 110 ? -27.392 -2.409 30.711 1.00 74.25 110 ALA A N 1
ATOM 833 C CA . ALA A 1 110 ? -28.208 -3.327 29.910 1.00 74.25 110 ALA A CA 1
ATOM 834 C C . ALA A 1 110 ? -27.517 -3.749 28.595 1.00 74.25 110 ALA A C 1
ATOM 836 O O . ALA A 1 110 ? -27.961 -3.382 27.505 1.00 74.25 110 ALA A O 1
ATOM 837 N N . ASP A 1 111 ? -26.439 -4.529 28.706 1.00 84.38 111 ASP A N 1
ATOM 838 C CA . ASP A 1 111 ? -25.713 -5.143 27.583 1.00 84.38 111 ASP A CA 1
ATOM 839 C C . ASP A 1 111 ? -24.986 -4.121 26.673 1.00 84.38 111 ASP A C 1
ATOM 841 O O . ASP A 1 111 ? -24.715 -4.367 25.492 1.00 84.38 111 ASP A O 1
ATOM 845 N N . VAL A 1 112 ? -24.669 -2.945 27.228 1.00 86.75 112 VAL A N 1
ATOM 846 C CA . VAL A 1 112 ? -23.992 -1.831 26.547 1.00 86.75 112 VAL A CA 1
ATOM 847 C C . VAL A 1 112 ? -23.010 -1.129 27.484 1.00 86.75 112 VAL A C 1
ATOM 849 O O . VAL A 1 112 ? -23.390 -0.759 28.589 1.00 86.75 112 VAL A O 1
ATOM 852 N N . LEU A 1 113 ? -21.777 -0.889 27.032 1.00 84.69 113 LEU A N 1
ATOM 853 C CA . LEU A 1 113 ? -20.806 -0.100 27.790 1.00 84.69 113 LEU A CA 1
ATOM 854 C C . LEU A 1 113 ? -21.160 1.380 27.711 1.00 84.69 113 LEU A C 1
ATOM 856 O O . LEU A 1 113 ? -21.201 1.972 26.627 1.00 84.69 113 LEU A O 1
ATOM 860 N N . GLN A 1 114 ? -21.373 1.976 28.877 1.00 82.69 114 GLN A N 1
ATOM 861 C CA . GLN A 1 114 ? -21.492 3.417 29.039 1.00 82.69 114 GLN A CA 1
ATOM 862 C C . GLN A 1 114 ? -20.161 4.107 28.699 1.00 82.69 114 GLN A C 1
ATOM 864 O O . GLN A 1 114 ? -19.100 3.491 28.817 1.00 82.69 114 GLN A O 1
ATOM 869 N N . PRO A 1 115 ? -20.169 5.405 28.345 1.00 77.62 115 PRO A N 1
ATOM 870 C CA . PRO A 1 115 ? -18.949 6.145 28.011 1.00 77.62 115 PRO A CA 1
ATOM 871 C C . PRO A 1 115 ? -17.840 6.025 29.065 1.00 77.62 115 PRO A C 1
ATOM 873 O O . PRO A 1 115 ? -16.676 5.836 28.726 1.00 77.62 115 PRO A O 1
ATOM 876 N N . SER A 1 116 ? -18.195 6.066 30.352 1.00 77.88 116 SER A N 1
ATOM 877 C CA . SER A 1 116 ? -17.245 5.899 31.460 1.00 77.88 116 SER A CA 1
ATOM 878 C C . SER A 1 116 ? -16.666 4.484 31.546 1.00 77.88 116 SER A C 1
ATOM 880 O O . SER A 1 116 ? -15.471 4.325 31.784 1.00 77.88 116 SER A O 1
ATOM 882 N N . GLU A 1 117 ? -17.494 3.461 31.326 1.00 86.75 117 GLU A N 1
ATOM 883 C CA . GLU A 1 117 ? -17.084 2.050 31.338 1.00 86.75 117 GLU A CA 1
ATOM 884 C C . GLU A 1 117 ? -16.154 1.753 30.153 1.00 86.75 117 GLU A C 1
ATOM 886 O O . GLU A 1 117 ? -15.120 1.105 30.308 1.00 86.75 117 GLU A O 1
ATOM 891 N N . LEU A 1 118 ? -16.470 2.306 28.978 1.00 84.12 118 LEU A N 1
ATOM 892 C CA . LEU A 1 118 ? -15.630 2.220 27.789 1.00 84.12 118 LEU A CA 1
ATOM 893 C C . LEU A 1 118 ? -14.286 2.924 27.986 1.00 84.12 118 LEU A C 1
ATOM 895 O O . LEU A 1 118 ? -13.247 2.368 27.640 1.00 84.12 118 LEU A O 1
ATOM 899 N N . CYS A 1 119 ? -14.282 4.122 28.568 1.00 80.38 119 CYS A N 1
ATOM 900 C CA . CYS A 1 119 ? -13.051 4.812 28.934 1.00 80.38 119 CYS A CA 1
ATOM 901 C C . CYS A 1 119 ? -12.195 3.946 29.868 1.00 80.38 119 CYS A C 1
ATOM 903 O O . CYS A 1 119 ? -11.018 3.725 29.584 1.00 80.38 119 CYS A O 1
ATOM 905 N N . ALA A 1 120 ? -12.782 3.375 30.924 1.00 86.81 120 ALA A N 1
ATOM 906 C CA . ALA A 1 120 ? -12.069 2.468 31.821 1.00 86.81 120 ALA A CA 1
ATOM 907 C C . ALA A 1 120 ? -11.477 1.258 31.071 1.00 86.81 120 ALA A C 1
ATOM 909 O O . ALA A 1 120 ? -10.312 0.910 31.284 1.00 86.81 120 ALA A O 1
ATOM 910 N N . PHE A 1 121 ? -12.226 0.667 30.135 1.00 90.38 121 PHE A N 1
ATOM 911 C CA . PHE A 1 121 ? -11.722 -0.389 29.255 1.00 90.38 121 PHE A CA 1
ATOM 912 C C . PHE A 1 121 ? -10.521 0.077 28.417 1.00 90.38 121 PHE A C 1
ATOM 914 O O . PHE A 1 121 ? -9.488 -0.593 28.404 1.00 90.38 121 PHE A O 1
ATOM 921 N N . MET A 1 122 ? -10.611 1.238 27.763 1.00 87.62 122 MET A N 1
ATOM 922 C CA . MET A 1 122 ? -9.551 1.765 26.894 1.00 87.62 122 MET A CA 1
ATOM 923 C C . MET A 1 122 ? -8.273 2.095 27.677 1.00 87.62 122 MET A C 1
ATOM 925 O O . MET A 1 122 ? -7.172 1.765 27.229 1.00 87.62 122 MET A O 1
ATOM 929 N N . ALA A 1 123 ? -8.406 2.665 28.877 1.00 86.50 123 ALA A N 1
ATOM 930 C CA . ALA A 1 123 ? -7.289 2.857 29.801 1.00 86.50 123 ALA A CA 1
ATOM 931 C C . ALA A 1 123 ? -6.618 1.530 30.169 1.00 86.50 123 ALA A C 1
ATOM 933 O O . ALA A 1 123 ? -5.399 1.404 30.087 1.00 86.50 123 ALA A O 1
ATOM 934 N N . THR A 1 124 ? -7.418 0.525 30.528 1.00 91.06 124 THR A N 1
ATOM 935 C CA . THR A 1 124 ? -6.929 -0.809 30.913 1.00 91.06 124 THR A CA 1
ATOM 936 C C . THR A 1 124 ? -6.238 -1.518 29.740 1.00 91.06 124 THR A C 1
ATOM 938 O O . THR A 1 124 ? -5.259 -2.236 29.927 1.00 91.06 124 THR A O 1
ATOM 941 N N . ALA A 1 125 ? -6.685 -1.269 28.507 1.00 91.00 125 ALA A N 1
ATOM 942 C CA . ALA A 1 125 ? -6.025 -1.740 27.291 1.00 91.00 125 ALA A CA 1
ATOM 943 C C . ALA A 1 125 ? -4.667 -1.064 27.022 1.00 91.00 125 ALA A C 1
ATOM 945 O O . ALA A 1 125 ? -3.916 -1.534 26.167 1.00 91.00 125 ALA A O 1
ATOM 946 N N . GLY A 1 126 ? -4.318 0.005 27.744 1.00 89.19 126 GLY A N 1
ATOM 947 C CA . GLY A 1 126 ? -3.051 0.721 27.597 1.00 89.19 126 GLY A CA 1
ATOM 948 C C . GLY A 1 126 ? -3.039 1.748 26.464 1.00 89.19 126 GLY A C 1
ATOM 949 O O . GLY A 1 126 ? -1.972 2.051 25.933 1.00 89.19 126 GLY A O 1
ATOM 950 N N . HIS A 1 127 ? -4.199 2.285 26.069 1.00 85.31 127 HIS A N 1
ATOM 951 C CA . HIS A 1 127 ? -4.226 3.478 25.213 1.00 85.31 127 HIS A CA 1
ATOM 952 C C . HIS A 1 127 ? -3.523 4.657 25.925 1.00 85.31 127 HIS A C 1
ATOM 954 O O . HIS A 1 127 ? -3.635 4.795 27.144 1.00 85.31 127 HIS A O 1
ATOM 960 N N . SER A 1 128 ? -2.729 5.453 25.187 1.00 67.00 128 SER A N 1
ATOM 961 C CA . SER A 1 128 ? -1.817 6.463 25.765 1.00 67.00 128 SER A CA 1
ATOM 962 C C . SER A 1 128 ? -2.551 7.574 26.529 1.00 67.00 128 SER A C 1
ATOM 964 O O . SER A 1 128 ? -3.747 7.781 26.371 1.00 67.00 128 SER A O 1
ATOM 966 N N . LYS A 1 129 ? -1.816 8.352 27.336 1.00 52.50 129 LYS A N 1
ATOM 967 C CA . LYS A 1 129 ? -2.349 9.514 28.078 1.00 52.50 129 LYS A CA 1
ATOM 968 C C . LYS A 1 129 ? -2.791 10.687 27.190 1.00 52.50 129 LYS A C 1
ATOM 970 O O . LYS A 1 129 ? -3.411 11.611 27.708 1.00 52.50 129 LYS A O 1
ATOM 975 N N . ASP A 1 130 ? -2.511 10.645 25.886 1.00 54.03 130 ASP A N 1
ATOM 976 C CA . ASP A 1 130 ? -3.043 11.615 24.913 1.00 54.03 130 ASP A CA 1
ATOM 977 C C . ASP A 1 130 ? -4.553 11.425 24.693 1.00 54.03 130 ASP A C 1
ATOM 979 O O . ASP A 1 130 ? -5.232 12.260 24.095 1.00 54.03 130 ASP A O 1
ATOM 983 N N . PHE A 1 131 ? -5.099 10.344 25.253 1.00 59.31 131 PHE A N 1
ATOM 984 C CA . PHE A 1 131 ? -6.508 10.135 25.537 1.00 59.31 131 PHE A CA 1
ATOM 985 C C . PHE A 1 131 ? -6.964 11.129 26.628 1.00 59.31 131 PHE A C 1
ATOM 987 O O . PHE A 1 131 ? -7.185 10.790 27.793 1.00 59.31 131 PHE A O 1
ATOM 994 N N . LEU A 1 132 ? -7.119 12.390 26.216 1.00 53.09 132 LEU A N 1
ATOM 995 C CA . LEU A 1 132 ? -7.666 13.519 26.980 1.00 53.09 132 LEU A CA 1
ATOM 996 C C . LEU A 1 132 ? -8.911 13.214 27.849 1.00 53.09 132 LEU A C 1
ATOM 998 O O . LEU A 1 132 ? -9.039 13.849 28.896 1.00 53.09 132 LEU A O 1
ATOM 1002 N N . PRO A 1 133 ? -9.815 12.268 27.511 1.00 52.19 133 PRO A N 1
ATOM 1003 C CA . PRO A 1 133 ? -11.022 12.065 28.310 1.00 52.19 133 PRO A CA 1
ATOM 1004 C C . PRO A 1 133 ? -10.853 11.298 29.634 1.00 52.19 133 PRO A C 1
ATOM 1006 O O . PRO A 1 133 ? -11.780 11.276 30.441 1.00 52.19 133 PRO A O 1
ATOM 1009 N N . LEU A 1 134 ? -9.709 10.652 29.889 1.00 46.12 134 LEU A N 1
ATOM 1010 C CA . LEU A 1 134 ? -9.563 9.711 31.015 1.00 46.12 134 LEU A CA 1
ATOM 1011 C C . LEU A 1 134 ? -9.386 10.343 32.397 1.00 46.12 134 LEU A C 1
ATOM 1013 O O . LEU A 1 134 ? -9.424 9.629 33.397 1.00 46.12 134 LEU A O 1
ATOM 1017 N N . GLN A 1 135 ? -9.196 11.659 32.480 1.00 52.38 135 GLN A N 1
ATOM 1018 C CA . GLN A 1 135 ? -9.144 12.345 33.776 1.00 52.38 135 GLN A CA 1
ATOM 1019 C C . GLN A 1 135 ? -10.520 12.776 34.283 1.00 52.38 135 GLN A C 1
ATOM 1021 O O . GLN A 1 135 ? -10.610 13.358 35.360 1.00 52.38 135 GLN A O 1
ATOM 1026 N N . MET A 1 136 ? -11.586 12.491 33.532 1.00 51.41 136 MET A N 1
ATOM 1027 C CA . MET A 1 136 ? -12.947 12.804 33.944 1.00 51.41 136 MET A CA 1
ATOM 1028 C C . MET A 1 136 ? -13.355 11.860 35.083 1.00 51.41 136 MET A C 1
ATOM 1030 O O . MET A 1 136 ? -13.514 10.660 34.843 1.00 51.41 136 MET A O 1
ATOM 1034 N N . PRO A 1 137 ? -13.499 12.353 36.329 1.00 49.50 137 PRO A N 1
ATOM 1035 C CA . PRO A 1 137 ? -13.940 11.519 37.437 1.00 49.50 137 PRO A CA 1
ATOM 1036 C C . PRO A 1 137 ? -15.340 10.978 37.135 1.00 49.50 137 PRO A C 1
ATOM 1038 O O . PRO A 1 137 ? -16.142 11.676 36.515 1.00 49.50 137 PRO A O 1
ATOM 1041 N N . ASN A 1 138 ? -15.612 9.742 37.569 1.00 54.53 138 ASN A N 1
ATOM 1042 C CA . ASN A 1 138 ? -16.896 9.043 37.442 1.00 54.53 138 ASN A CA 1
ATOM 1043 C C . ASN A 1 138 ? -18.101 10.004 37.466 1.00 54.53 138 ASN A C 1
ATOM 1045 O O . ASN A 1 138 ? -18.473 10.489 38.528 1.00 54.53 138 ASN A O 1
ATOM 1049 N N . ASN A 1 139 ? -18.632 10.268 36.265 1.00 53.53 139 ASN A N 1
ATOM 1050 C CA . ASN A 1 139 ? -19.919 10.814 35.801 1.00 53.53 139 ASN A CA 1
ATOM 1051 C C . ASN A 1 139 ? -20.760 11.827 36.612 1.00 53.53 139 ASN A C 1
ATOM 1053 O O . ASN A 1 139 ? -21.673 12.382 36.010 1.00 53.53 139 ASN A O 1
ATOM 1057 N N . GLU A 1 140 ? -20.517 12.134 37.884 1.00 54.62 140 GLU A N 1
ATOM 1058 C CA . GLU A 1 140 ? -21.436 12.989 38.660 1.00 54.62 140 GLU A CA 1
ATOM 1059 C C . GLU A 1 140 ? -20.929 14.418 38.889 1.00 54.62 140 GLU A C 1
ATOM 1061 O O . GLU A 1 140 ? -21.735 15.334 39.022 1.00 54.62 140 GLU A O 1
ATOM 1066 N N . SER A 1 141 ? -19.611 14.643 38.869 1.00 59.06 141 SER A N 1
ATOM 1067 C CA . SER A 1 141 ? -19.027 15.959 39.196 1.00 59.06 141 SER A CA 1
ATOM 1068 C C . SER A 1 141 ? -18.394 16.688 38.014 1.00 59.06 141 SER A C 1
ATOM 1070 O O . SER A 1 141 ? -17.882 17.796 38.181 1.00 59.06 141 SER A O 1
ATOM 1072 N N . ALA A 1 142 ? -18.368 16.076 36.830 1.00 67.69 142 ALA A N 1
ATOM 1073 C CA . ALA A 1 142 ? -17.698 16.679 35.690 1.00 67.69 142 ALA A CA 1
ATOM 1074 C C . ALA A 1 142 ? -18.565 17.771 35.031 1.00 67.69 142 ALA A C 1
ATOM 1076 O O . ALA A 1 142 ? -19.785 17.604 34.925 1.00 67.69 142 ALA A O 1
ATOM 1077 N N . PRO A 1 143 ? -17.972 18.883 34.557 1.00 70.12 143 PRO A N 1
ATOM 1078 C CA . PRO A 1 143 ? -18.725 19.926 33.875 1.00 70.12 143 PRO A CA 1
ATOM 1079 C C . PRO A 1 143 ? -19.366 19.384 32.586 1.00 70.12 143 PRO A C 1
ATOM 1081 O O . PRO A 1 143 ? -18.721 18.619 31.862 1.00 70.12 143 PRO A O 1
ATOM 1084 N N . PRO A 1 144 ? -20.585 19.828 32.219 1.00 68.81 144 PRO A N 1
ATOM 1085 C CA . PRO A 1 144 ? -21.241 19.408 30.978 1.00 68.81 144 PRO A CA 1
ATOM 1086 C C . PRO A 1 144 ? -20.370 19.589 29.726 1.00 68.81 144 PRO A C 1
ATOM 1088 O O . PRO A 1 144 ? -20.359 18.734 28.847 1.00 68.81 144 PRO A O 1
ATOM 1091 N N . ALA A 1 145 ? -19.584 20.669 29.667 1.00 68.31 145 ALA A N 1
ATOM 1092 C CA . ALA A 1 145 ? -18.687 20.951 28.547 1.00 68.31 145 ALA A CA 1
ATOM 1093 C C . ALA A 1 145 ? -17.622 19.860 28.330 1.00 68.31 145 ALA A C 1
ATOM 1095 O O . ALA A 1 145 ? -17.305 19.528 27.186 1.00 68.31 145 ALA A O 1
ATOM 1096 N N . ASP A 1 146 ? -17.091 19.280 29.406 1.00 70.94 146 ASP A N 1
ATOM 1097 C CA . ASP A 1 146 ? -16.073 18.237 29.307 1.00 70.94 146 ASP A CA 1
ATOM 1098 C C . ASP A 1 146 ? -16.698 16.885 28.946 1.00 70.94 146 ASP A C 1
ATOM 1100 O O . ASP A 1 146 ? -16.130 16.133 28.150 1.00 70.94 146 ASP A O 1
ATOM 1104 N N . LEU A 1 147 ? -17.906 16.605 29.452 1.00 69.94 147 LEU A N 1
ATOM 1105 C CA . LEU A 1 147 ? -18.686 15.436 29.040 1.00 69.94 147 LEU A CA 1
ATOM 1106 C C . LEU A 1 147 ? -18.984 15.494 27.536 1.00 69.94 147 LEU A C 1
ATOM 1108 O O . LEU A 1 147 ? -18.769 14.510 26.842 1.00 69.94 147 LEU A O 1
ATOM 1112 N N . HIS A 1 148 ? -19.340 16.660 26.995 1.00 70.31 148 HIS A N 1
ATOM 1113 C CA . HIS A 1 148 ? -19.550 16.826 25.554 1.00 70.31 148 HIS A CA 1
ATOM 1114 C C . HIS A 1 148 ? -18.293 16.608 24.707 1.00 70.31 148 HIS A C 1
ATOM 1116 O O . HIS A 1 148 ? -18.381 16.059 23.610 1.00 70.31 148 HIS A O 1
ATOM 1122 N N . ARG A 1 149 ? -17.118 17.032 25.186 1.00 69.38 149 ARG A N 1
ATOM 1123 C CA . ARG A 1 149 ? -15.851 16.782 24.480 1.00 69.38 149 ARG A CA 1
ATOM 1124 C C . ARG A 1 149 ? -15.526 15.296 24.421 1.00 69.38 149 ARG A C 1
ATOM 1126 O O . ARG A 1 149 ? -15.116 14.813 23.368 1.00 69.38 149 ARG A O 1
ATOM 1133 N N . LEU A 1 150 ? -15.738 14.584 25.528 1.00 72.25 150 LEU A N 1
ATOM 1134 C CA . LEU A 1 150 ? -15.655 13.125 25.566 1.00 72.25 150 LEU A CA 1
ATOM 1135 C C . LEU A 1 150 ? -16.636 12.506 24.562 1.00 72.25 150 LEU A C 1
ATOM 1137 O O . LEU A 1 150 ? -16.254 11.616 23.808 1.00 72.25 150 LEU A O 1
ATOM 1141 N N . ASP A 1 151 ? -17.873 13.000 24.528 1.00 71.31 151 ASP A N 1
ATOM 1142 C CA . ASP A 1 151 ? -18.922 12.453 23.676 1.00 71.31 151 ASP A CA 1
ATOM 1143 C C . ASP A 1 151 ? -18.615 12.615 22.176 1.00 71.31 151 ASP A C 1
ATOM 1145 O O . ASP A 1 151 ? -18.767 11.664 21.409 1.00 71.31 151 ASP A O 1
ATOM 1149 N N . ALA A 1 152 ? -18.138 13.791 21.760 1.00 71.75 152 ALA A N 1
ATOM 1150 C CA . ALA A 1 152 ? -17.727 14.055 20.381 1.00 71.75 152 ALA A CA 1
ATOM 1151 C C . ALA A 1 152 ? -16.520 13.201 19.972 1.00 71.75 152 ALA A C 1
ATOM 1153 O O . ALA A 1 152 ? -16.527 12.585 18.911 1.00 71.75 152 ALA A O 1
ATOM 1154 N N . TRP A 1 153 ? -15.517 13.100 20.848 1.00 75.00 153 TRP A N 1
ATOM 1155 C CA . TRP A 1 153 ? -14.348 12.263 20.598 1.00 75.00 153 TRP A CA 1
ATOM 1156 C C . TRP A 1 153 ? -14.726 10.785 20.449 1.00 75.00 153 TRP A C 1
ATOM 1158 O O . TRP A 1 153 ? -14.240 10.112 19.542 1.00 75.00 153 TRP A O 1
ATOM 1168 N N . LEU A 1 154 ? -15.621 10.284 21.308 1.00 71.44 154 LEU A N 1
ATOM 1169 C CA . LEU A 1 154 ? -16.157 8.935 21.173 1.00 71.44 154 LEU A CA 1
ATOM 1170 C C . LEU A 1 154 ? -16.863 8.784 19.828 1.00 71.44 154 LEU A C 1
ATOM 1172 O O . LEU A 1 154 ? -16.553 7.850 19.101 1.00 71.44 154 LEU A O 1
ATOM 1176 N N . ALA A 1 155 ? -17.756 9.700 19.456 1.00 72.44 155 ALA A N 1
ATOM 1177 C CA . ALA A 1 155 ? -18.431 9.650 18.161 1.00 72.44 155 ALA A CA 1
ATOM 1178 C C . ALA A 1 155 ? -17.442 9.552 16.987 1.00 72.44 155 ALA A C 1
ATOM 1180 O O . ALA A 1 155 ? -17.610 8.674 16.141 1.00 72.44 155 ALA A O 1
ATOM 1181 N N . ASP A 1 156 ? -16.384 10.363 16.978 1.00 74.25 156 ASP A N 1
ATOM 1182 C CA . ASP A 1 156 ? -15.341 10.324 15.944 1.00 74.25 156 ASP A CA 1
ATOM 1183 C C . ASP A 1 156 ? -14.578 8.991 15.950 1.00 74.25 156 ASP A C 1
ATOM 1185 O O . ASP A 1 156 ? -14.363 8.376 14.902 1.00 74.25 156 ASP A O 1
ATOM 1189 N N . TRP A 1 157 ? -14.214 8.493 17.135 1.00 74.88 157 TRP A N 1
ATOM 1190 C CA . TRP A 1 157 ? -13.548 7.202 17.288 1.00 74.88 157 TRP A CA 1
ATOM 1191 C C . TRP A 1 157 ? -14.422 6.062 16.760 1.00 74.88 157 TRP A C 1
ATOM 1193 O O . TRP A 1 157 ? -13.961 5.244 15.971 1.00 74.88 157 TRP A O 1
ATOM 1203 N N . TYR A 1 158 ? -15.706 6.031 17.110 1.00 71.50 158 TYR A N 1
ATOM 1204 C CA . TYR A 1 158 ? -16.640 5.029 16.597 1.00 71.50 158 TYR A CA 1
ATOM 1205 C C . TYR A 1 158 ? -16.888 5.156 15.107 1.00 71.50 158 TYR A C 1
ATOM 1207 O O . TYR A 1 158 ? -17.120 4.145 14.465 1.00 71.50 158 TYR A O 1
ATOM 1215 N N . GLN A 1 159 ? -16.851 6.360 14.545 1.00 71.75 159 GLN A N 1
ATOM 1216 C CA . GLN A 1 159 ? -16.935 6.528 13.100 1.00 71.75 159 GLN A CA 1
ATOM 1217 C C . GLN A 1 159 ? -15.676 6.005 12.407 1.00 71.75 159 GLN A C 1
ATOM 1219 O O . GLN A 1 159 ? -15.782 5.493 11.302 1.00 71.75 159 GLN A O 1
ATOM 1224 N N . SER A 1 160 ? -14.504 6.041 13.048 1.00 70.62 160 SER A N 1
ATOM 1225 C CA . SER A 1 160 ? -13.273 5.501 12.451 1.00 70.62 160 SER A CA 1
ATOM 1226 C C . SER A 1 160 ? -13.274 3.974 12.274 1.00 70.62 160 SER A C 1
ATOM 1228 O O . SER A 1 160 ? -12.505 3.456 11.466 1.00 70.62 160 SER A O 1
ATOM 1230 N N . PHE A 1 161 ? -14.177 3.255 12.951 1.00 69.38 161 PHE A N 1
ATOM 1231 C CA . PHE A 1 161 ? -14.326 1.804 12.837 1.00 69.38 161 PHE A CA 1
ATOM 1232 C C . PHE A 1 161 ? -15.761 1.438 12.454 1.00 69.38 161 PHE A C 1
ATOM 1234 O O . PHE A 1 161 ? -16.713 1.928 13.049 1.00 69.38 161 PHE A O 1
ATOM 1241 N N . PRO A 1 162 ? -15.997 0.496 11.540 1.00 66.31 162 PRO A N 1
ATOM 1242 C CA . PRO A 1 162 ? -17.361 0.101 11.217 1.00 66.31 162 PRO A CA 1
ATOM 1243 C C . PRO A 1 162 ? -17.894 -0.919 12.240 1.00 66.31 162 PRO A C 1
ATOM 1245 O O . PRO A 1 162 ? -18.007 -2.116 11.977 1.00 66.31 162 PRO A O 1
ATOM 1248 N N . LEU A 1 163 ? -18.191 -0.431 13.442 1.00 71.69 163 LEU A N 1
ATOM 1249 C CA . LEU A 1 163 ? -18.679 -1.215 14.576 1.00 71.69 163 LEU A CA 1
ATOM 1250 C C . LEU A 1 163 ? -20.210 -1.184 14.657 1.00 71.69 163 LEU A C 1
ATOM 1252 O O . LEU A 1 163 ? -20.847 -0.177 14.349 1.00 71.69 163 LEU A O 1
ATOM 1256 N N . ASP A 1 164 ? -20.799 -2.273 15.145 1.00 65.44 164 ASP A N 1
ATOM 1257 C CA . ASP A 1 164 ? -22.201 -2.390 15.551 1.00 65.44 164 ASP A CA 1
ATOM 1258 C C . ASP A 1 164 ? -22.381 -1.682 16.903 1.00 65.44 164 ASP A C 1
ATOM 1260 O O . ASP A 1 164 ? -22.195 -2.256 17.985 1.00 65.44 164 ASP A O 1
ATOM 1264 N N . HIS A 1 165 ? -22.672 -0.386 16.825 1.00 64.19 165 HIS A N 1
ATOM 1265 C CA . HIS A 1 165 ? -22.887 0.495 17.963 1.00 64.19 165 HIS A CA 1
ATOM 1266 C C . HIS A 1 165 ? -24.354 0.921 18.035 1.00 64.19 165 HIS A C 1
ATOM 1268 O O . HIS A 1 165 ? -25.049 1.041 17.024 1.00 64.19 165 HIS A O 1
ATOM 1274 N N . ARG A 1 166 ? -24.841 1.156 19.255 1.00 65.00 166 ARG A N 1
ATOM 1275 C CA . ARG A 1 166 ? -26.142 1.791 19.474 1.00 65.00 166 ARG A CA 1
ATOM 1276 C C . ARG A 1 166 ? -25.913 3.244 19.797 1.00 65.00 166 ARG A C 1
ATOM 1278 O O . ARG A 1 166 ? -25.077 3.545 20.636 1.00 65.00 166 ARG A O 1
ATOM 1285 N N . MET A 1 167 ? -26.677 4.124 19.175 1.00 63.72 167 MET A N 1
ATOM 1286 C CA . MET A 1 167 ? -26.623 5.529 19.531 1.00 63.72 167 MET A CA 1
ATOM 1287 C C . MET A 1 167 ? -27.666 5.825 20.611 1.00 63.72 167 MET A C 1
ATOM 1289 O O . MET A 1 167 ? -28.822 5.417 20.490 1.00 63.72 167 MET A O 1
ATOM 1293 N N . THR A 1 168 ? -27.264 6.505 21.679 1.00 63.41 168 THR A N 1
ATOM 1294 C CA . THR A 1 168 ? -28.149 6.940 22.765 1.00 63.41 168 THR A CA 1
ATOM 1295 C C . THR A 1 168 ? -27.838 8.372 23.133 1.00 63.41 168 THR A C 1
ATOM 1297 O O . THR A 1 168 ? -26.688 8.703 23.365 1.00 63.41 168 THR A O 1
ATOM 1300 N N . THR A 1 169 ? -28.814 9.253 23.248 1.00 58.78 169 THR A N 1
ATOM 1301 C CA . THR A 1 169 ? -28.558 10.600 23.771 1.00 58.78 169 THR A CA 1
ATOM 1302 C C . THR A 1 169 ? -28.407 10.551 25.287 1.00 58.78 169 THR A C 1
ATOM 1304 O O . THR A 1 169 ? -29.307 10.078 25.976 1.00 58.78 169 THR A O 1
ATOM 1307 N N . ARG A 1 170 ? -27.284 11.049 25.819 1.00 61.91 170 ARG A N 1
ATOM 1308 C CA . ARG A 1 170 ? -27.159 11.309 27.257 1.00 61.91 170 ARG A CA 1
ATOM 1309 C C . ARG A 1 170 ? -28.120 12.440 27.607 1.00 61.91 170 ARG A C 1
ATOM 1311 O O . ARG A 1 170 ? -28.040 13.526 27.036 1.00 61.91 170 ARG A O 1
ATOM 1318 N N . GLU A 1 171 ? -29.053 12.158 28.506 1.00 59.84 171 GLU A N 1
ATOM 1319 C CA . GLU A 1 171 ? -29.978 13.164 29.011 1.00 59.84 171 GLU A CA 1
ATOM 1320 C C . GLU A 1 171 ? -29.244 14.019 30.041 1.00 59.84 171 GLU A C 1
ATOM 1322 O O . GLU A 1 171 ? -28.842 13.539 31.101 1.00 59.84 171 GLU A O 1
ATOM 1327 N N . PHE A 1 172 ? -29.031 15.289 29.708 1.00 62.69 172 PHE A N 1
ATOM 1328 C CA . PHE A 1 172 ? -28.559 16.265 30.678 1.00 62.69 172 PHE A CA 1
ATOM 1329 C C . PHE A 1 172 ? -29.771 16.888 31.369 1.00 62.69 172 PHE A C 1
ATOM 1331 O O . PHE A 1 172 ? -30.762 17.189 30.692 1.00 62.69 172 PHE A O 1
ATOM 1338 N N . PRO A 1 173 ? -29.717 17.118 32.693 1.00 63.66 173 PRO A N 1
ATOM 1339 C CA . PRO A 1 173 ? -30.747 17.906 33.347 1.00 63.66 173 PRO A CA 1
ATOM 1340 C C . PRO A 1 173 ? -30.836 19.273 32.651 1.00 63.66 173 PRO A C 1
ATOM 1342 O O . PRO A 1 173 ? -29.798 19.839 32.285 1.00 63.66 173 PRO A O 1
ATOM 1345 N N . PRO A 1 174 ? -32.051 19.807 32.431 1.00 67.56 174 PRO A N 1
ATOM 1346 C CA . PRO A 1 174 ? -32.206 21.097 31.778 1.00 67.56 174 PRO A CA 1
ATOM 1347 C C . PRO A 1 174 ? -31.409 22.153 32.553 1.00 67.56 174 PRO A C 1
ATOM 1349 O O . PRO A 1 174 ? -31.436 22.143 33.791 1.00 67.56 174 PRO A O 1
ATOM 1352 N N . PRO A 1 175 ? -30.688 23.057 31.862 1.00 76.12 175 PRO A N 1
ATOM 1353 C CA . PRO A 1 175 ? -29.929 24.087 32.546 1.00 76.12 175 PRO A CA 1
ATOM 1354 C C . PRO A 1 175 ? -30.879 24.914 33.421 1.00 76.12 175 PRO A C 1
ATOM 1356 O O . PRO A 1 175 ? -32.012 25.189 33.007 1.00 76.12 175 PRO A O 1
ATOM 1359 N N . PRO A 1 176 ? -30.450 25.316 34.630 1.00 82.06 176 PRO A N 1
ATOM 1360 C CA . PRO A 1 176 ? -31.295 26.109 35.508 1.00 82.06 176 PRO A CA 1
ATOM 1361 C C . PRO A 1 176 ? -31.712 27.400 34.788 1.00 82.06 176 PRO A C 1
ATOM 1363 O O . PRO A 1 176 ? -30.905 27.966 34.044 1.00 82.06 176 PRO A O 1
ATOM 1366 N N . PRO A 1 177 ? -32.949 27.888 34.977 1.00 86.31 177 PRO A N 1
ATOM 1367 C CA . PRO A 1 177 ? -33.401 29.109 34.321 1.00 86.31 177 PRO A CA 1
ATOM 1368 C C . PRO A 1 177 ? -32.517 30.297 34.721 1.00 86.31 177 PRO A C 1
ATOM 1370 O O . PRO A 1 177 ? -32.111 30.422 35.879 1.00 86.31 177 PRO A O 1
ATOM 1373 N N . VAL A 1 178 ? -32.237 31.189 33.764 1.00 87.00 178 VAL A N 1
ATOM 1374 C CA . VAL A 1 178 ? -31.482 32.421 34.031 1.00 87.00 178 VAL A CA 1
ATOM 1375 C C . VAL A 1 178 ? -32.255 33.252 35.053 1.00 87.00 178 VAL A C 1
ATOM 1377 O O . VAL A 1 178 ? -33.386 33.663 34.788 1.00 87.00 178 VAL A O 1
ATOM 1380 N N . GLN A 1 179 ? -31.662 33.501 36.222 1.00 89.50 179 GLN A N 1
ATOM 1381 C CA . GLN A 1 179 ? -32.327 34.299 37.248 1.00 89.50 179 GLN A CA 1
ATOM 1382 C C . GLN A 1 179 ? -32.414 35.766 36.796 1.00 89.50 179 GLN A C 1
ATOM 1384 O O . GLN A 1 179 ? -31.386 36.374 36.487 1.00 89.50 179 GLN A O 1
ATOM 1389 N N . PRO A 1 180 ? -33.618 36.364 36.743 1.00 86.12 180 PRO A N 1
ATOM 1390 C CA . PRO A 1 180 ? -33.767 37.757 36.356 1.00 86.12 180 PRO A CA 1
ATOM 1391 C C . PRO A 1 180 ? -33.219 38.673 37.452 1.00 86.12 180 PRO A C 1
ATOM 1393 O O . PRO A 1 180 ? -33.569 38.550 38.625 1.00 86.12 180 PRO A O 1
ATOM 1396 N N . HIS A 1 181 ? -32.414 39.660 37.068 1.00 86.38 181 HIS A N 1
ATOM 1397 C CA . HIS A 1 181 ? -31.957 40.698 37.980 1.00 86.38 181 HIS A CA 1
ATOM 1398 C C . HIS A 1 181 ? -32.874 41.919 37.852 1.00 86.38 181 HIS A C 1
ATOM 1400 O O . HIS A 1 181 ? -32.963 42.518 36.782 1.00 86.38 181 HIS A O 1
ATOM 1406 N N . GLN A 1 182 ? -33.573 42.287 38.933 1.00 89.81 182 GLN A N 1
ATOM 1407 C CA . GLN A 1 182 ? -34.599 43.349 38.919 1.00 89.81 182 GLN A CA 1
ATOM 1408 C C . GLN A 1 182 ? -35.694 43.116 37.858 1.00 89.81 182 GLN A C 1
ATOM 1410 O O . GLN A 1 182 ? -36.141 44.039 37.179 1.00 89.81 182 GLN A O 1
ATOM 1415 N N . GLY A 1 183 ? -36.105 41.859 37.669 1.00 91.00 183 GLY A N 1
ATOM 1416 C CA . GLY A 1 183 ? -37.156 41.499 36.712 1.00 91.00 183 GLY A CA 1
ATOM 1417 C C . GLY A 1 183 ? -36.733 41.525 35.238 1.00 91.00 183 GLY A C 1
ATOM 1418 O O . GLY A 1 183 ? -37.579 41.319 34.373 1.00 91.00 183 GLY A O 1
ATOM 1419 N N . ARG A 1 184 ? -35.448 41.750 34.920 1.00 88.00 184 ARG A N 1
ATOM 1420 C CA . ARG A 1 184 ? -34.917 41.665 33.550 1.00 88.00 184 ARG A CA 1
ATOM 1421 C C . ARG A 1 184 ? -33.726 40.713 33.483 1.00 88.00 184 ARG A C 1
ATOM 1423 O O . ARG A 1 184 ? -32.870 40.705 34.364 1.00 88.00 184 ARG A O 1
ATOM 1430 N N . ILE A 1 185 ? -33.656 39.927 32.413 1.00 88.81 185 ILE A N 1
ATOM 1431 C CA . ILE A 1 185 ? -32.469 39.130 32.093 1.00 88.81 185 ILE A CA 1
ATOM 1432 C C . ILE A 1 185 ? -31.477 40.061 31.401 1.00 88.81 185 ILE A C 1
ATOM 1434 O O . ILE A 1 185 ? -31.793 40.672 30.379 1.00 88.81 185 ILE A O 1
ATOM 1438 N N . ARG A 1 186 ? -30.285 40.219 31.974 1.00 91.56 186 ARG A N 1
ATOM 1439 C CA . ARG A 1 186 ? -29.234 41.025 31.350 1.00 91.56 186 ARG A CA 1
ATOM 1440 C C . ARG A 1 186 ? -28.582 40.210 30.241 1.00 91.56 186 ARG A C 1
ATOM 1442 O O . ARG A 1 186 ? -28.304 39.030 30.434 1.00 91.56 186 ARG A O 1
ATOM 1449 N N . LEU A 1 187 ? -28.232 40.859 29.130 1.00 90.12 187 LEU A N 1
ATOM 1450 C CA . LEU A 1 187 ? -27.510 40.214 28.027 1.00 90.12 187 LEU A CA 1
ATOM 1451 C C . LEU A 1 187 ? -26.213 39.538 28.504 1.00 90.12 187 LEU A C 1
ATOM 1453 O O . LEU A 1 187 ? -25.889 38.445 28.060 1.00 90.12 187 LEU A O 1
ATOM 1457 N N . ARG A 1 188 ? -25.502 40.154 29.460 1.00 91.38 188 ARG A N 1
ATOM 1458 C CA . ARG A 1 188 ? -24.315 39.562 30.096 1.00 91.38 188 ARG A CA 1
ATOM 1459 C C . ARG A 1 188 ? -24.629 38.248 30.809 1.00 91.38 188 ARG A C 1
ATOM 1461 O O . ARG A 1 188 ? -23.868 37.304 30.654 1.00 91.38 188 ARG A O 1
ATOM 1468 N N . ASP A 1 189 ? -25.713 38.197 31.579 1.00 87.06 189 ASP A N 1
ATOM 1469 C CA . ASP A 1 189 ? -26.090 37.007 32.349 1.00 87.06 189 ASP A CA 1
ATOM 1470 C C . ASP A 1 189 ? -26.571 35.899 31.408 1.00 87.06 189 ASP A C 1
ATOM 1472 O O . ASP A 1 189 ? -26.260 34.735 31.620 1.00 87.06 189 ASP A O 1
ATOM 1476 N N . GLN A 1 190 ? -27.242 36.268 30.314 1.00 86.31 190 GLN A N 1
ATOM 1477 C CA . GLN A 1 190 ? -27.639 35.347 29.252 1.00 86.31 190 GLN A CA 1
ATOM 1478 C C . GLN A 1 190 ? -26.436 34.793 28.474 1.00 86.31 190 GLN A C 1
ATOM 1480 O O . GLN A 1 190 ? -26.384 33.597 28.208 1.00 86.31 190 GLN A O 1
ATOM 1485 N N . LEU A 1 191 ? -25.447 35.631 28.145 1.00 84.56 191 LEU A N 1
ATOM 1486 C CA . LEU A 1 191 ? -24.199 35.198 27.508 1.00 84.56 191 LEU A CA 1
ATOM 1487 C C . LEU A 1 191 ? -23.365 34.327 28.448 1.00 84.56 191 LEU A C 1
ATOM 1489 O O . LEU A 1 191 ? -22.867 33.290 28.030 1.00 84.56 191 LEU A O 1
ATOM 1493 N N . LEU A 1 192 ? -23.235 34.712 29.720 1.00 84.06 192 LEU A N 1
ATOM 1494 C CA . LEU A 1 192 ? -22.528 33.918 30.721 1.00 84.06 192 LEU A CA 1
ATOM 1495 C C . LEU A 1 192 ? -23.226 32.572 30.937 1.00 84.06 192 LEU A C 1
ATOM 1497 O O . LEU A 1 192 ? -22.556 31.550 30.990 1.00 84.06 192 LEU A O 1
ATOM 1501 N N . HIS A 1 193 ? -24.558 32.558 30.999 1.00 83.12 193 HIS A N 1
ATOM 1502 C CA . HIS A 1 193 ? -25.347 31.330 31.072 1.00 83.12 193 HIS A CA 1
ATOM 1503 C C . HIS A 1 193 ? -25.139 30.450 29.841 1.00 83.12 193 HIS A C 1
ATOM 1505 O O . HIS A 1 193 ? -24.880 29.269 30.008 1.00 83.12 193 HIS A O 1
ATOM 1511 N N . ALA A 1 194 ? -25.121 31.017 28.633 1.00 78.75 194 ALA A N 1
ATOM 1512 C CA . ALA A 1 194 ? -24.814 30.277 27.408 1.00 78.75 194 ALA A CA 1
ATOM 1513 C C . ALA A 1 194 ? -23.360 29.773 27.343 1.00 78.75 194 ALA A C 1
ATOM 1515 O O . ALA A 1 194 ? -23.094 28.765 26.703 1.00 78.75 194 ALA A O 1
ATOM 1516 N N . VAL A 1 195 ? -22.407 30.447 27.993 1.00 74.75 195 VAL A N 1
ATOM 1517 C CA . VAL A 1 195 ? -21.009 29.989 28.087 1.00 74.75 195 VAL A CA 1
ATOM 1518 C C . VAL A 1 195 ? -20.849 28.887 29.140 1.00 74.75 195 VAL A C 1
ATOM 1520 O O . VAL A 1 195 ? -20.086 27.949 28.926 1.00 74.75 195 VAL A O 1
ATOM 1523 N N . LEU A 1 196 ? -21.558 28.986 30.268 1.00 72.94 196 LEU A N 1
ATOM 1524 C CA . LEU A 1 196 ? -21.535 28.000 31.359 1.00 72.94 196 LEU A CA 1
ATOM 1525 C C . LEU A 1 196 ? -22.378 26.756 31.049 1.00 72.94 196 LEU A C 1
ATOM 1527 O O . LEU A 1 196 ? -22.054 25.652 31.481 1.00 72.94 196 LEU A O 1
ATOM 1531 N N . HIS A 1 197 ? -23.449 26.946 30.289 1.00 71.00 197 HIS A N 1
ATOM 1532 C CA . HIS A 1 197 ? -24.372 25.929 29.812 1.00 71.00 197 HIS A CA 1
ATOM 1533 C C . HIS A 1 197 ? -24.463 26.051 28.288 1.00 71.00 197 HIS A C 1
ATOM 1535 O O . HIS A 1 197 ? -25.502 26.478 27.771 1.00 71.00 197 HIS A O 1
ATOM 1541 N N . PRO A 1 198 ? -23.371 25.739 27.558 1.00 59.66 198 PRO A N 1
ATOM 1542 C CA . PRO A 1 198 ? -23.418 25.718 26.105 1.00 59.66 198 PRO A CA 1
ATOM 1543 C C . PRO A 1 198 ? -24.609 24.870 25.684 1.00 59.66 198 PRO A C 1
ATOM 1545 O O . PRO A 1 198 ? -24.842 23.797 26.243 1.00 59.66 198 PRO A O 1
ATOM 1548 N N . THR A 1 199 ? -25.398 25.387 24.739 1.00 58.75 199 THR A N 1
ATOM 1549 C CA . THR A 1 199 ? -26.444 24.593 24.098 1.00 58.75 199 THR A CA 1
ATOM 1550 C C . THR A 1 199 ? -25.744 23.355 23.578 1.00 58.75 199 THR A C 1
ATOM 1552 O O . THR A 1 199 ? -24.862 23.464 22.725 1.00 58.75 199 THR A O 1
ATOM 1555 N N . ALA A 1 200 ? -26.046 22.212 24.201 1.00 49.66 200 ALA A N 1
ATOM 1556 C CA . ALA A 1 200 ? -25.384 20.961 23.893 1.00 49.66 200 ALA A CA 1
ATOM 1557 C C . ALA A 1 200 ? -25.388 20.811 22.370 1.00 49.66 200 ALA A C 1
ATOM 1559 O O . ALA A 1 200 ? -26.463 20.956 21.771 1.00 49.66 200 ALA A O 1
ATOM 1560 N N . PRO A 1 201 ? -24.233 20.586 21.716 1.00 49.66 201 PRO A N 1
ATOM 1561 C CA . PRO A 1 201 ? -24.272 20.183 20.328 1.00 49.66 201 PRO A CA 1
ATOM 1562 C C . PRO A 1 201 ? -25.163 18.946 20.295 1.00 49.66 201 PRO A C 1
ATOM 1564 O O . PRO A 1 201 ? -24.874 17.941 20.948 1.00 49.66 201 PRO A O 1
ATOM 1567 N N . VAL A 1 202 ? -26.301 19.056 19.611 1.00 52.72 202 VAL A N 1
ATOM 1568 C CA . VAL A 1 202 ? -27.126 17.897 19.301 1.00 52.72 202 VAL A CA 1
ATOM 1569 C C . VAL A 1 202 ? -26.221 17.050 18.432 1.00 52.72 202 VAL A C 1
ATOM 1571 O O . VAL A 1 202 ? -26.078 17.355 17.254 1.00 52.72 202 VAL A O 1
ATOM 1574 N N . VAL A 1 203 ? -25.537 16.063 19.017 1.00 52.31 203 VAL A N 1
ATOM 1575 C CA . VAL A 1 203 ? -24.855 15.033 18.240 1.00 52.31 203 VAL A CA 1
ATOM 1576 C C . VAL A 1 203 ? -25.994 14.365 17.493 1.00 52.31 203 VAL A C 1
ATOM 1578 O O . VAL A 1 203 ? -26.803 13.687 18.138 1.00 52.31 203 VAL A O 1
ATOM 1581 N N . PRO A 1 204 ? -26.165 14.620 16.184 1.00 47.12 204 PRO A N 1
ATOM 1582 C CA . PRO A 1 204 ? -27.258 14.016 15.459 1.00 47.12 204 PRO A CA 1
ATOM 1583 C C . PRO A 1 204 ? -27.037 12.515 15.610 1.00 47.12 204 PRO A C 1
ATOM 1585 O O . PRO A 1 204 ? -25.961 12.016 15.284 1.00 47.12 204 PRO A O 1
ATOM 1588 N N . ASN A 1 205 ? -28.034 11.834 16.173 1.00 47.44 205 ASN A N 1
ATOM 1589 C CA . ASN A 1 205 ? -28.060 10.411 16.520 1.00 47.44 205 ASN A CA 1
ATOM 1590 C C . ASN A 1 205 ? -27.632 10.015 17.949 1.00 47.44 205 ASN A C 1
ATOM 1592 O O . ASN A 1 205 ? -28.091 8.970 18.380 1.00 47.44 205 ASN A O 1
ATOM 1596 N N . GLY A 1 206 ? -26.909 10.818 18.737 1.00 56.88 206 GLY A N 1
ATOM 1597 C CA . GLY A 1 206 ? -26.561 10.504 20.142 1.00 56.88 206 GLY A CA 1
ATOM 1598 C C . GLY A 1 206 ? -25.136 9.970 20.366 1.00 56.88 206 GLY A C 1
ATOM 1599 O O . GLY A 1 206 ? -24.297 10.010 19.480 1.00 56.88 206 GLY A O 1
ATOM 1600 N N . LEU A 1 207 ? -24.842 9.507 21.580 1.00 66.44 207 LEU A N 1
ATOM 1601 C CA . LEU A 1 207 ? -23.592 8.862 21.984 1.00 66.44 207 LEU A CA 1
ATOM 1602 C C . LEU A 1 207 ? -23.541 7.398 21.550 1.00 66.44 207 LEU A C 1
ATOM 1604 O O . LEU A 1 207 ? -24.476 6.657 21.859 1.00 66.44 207 LEU A O 1
ATOM 1608 N N . PRO A 1 208 ? -22.447 6.938 20.932 1.00 65.19 208 PRO A N 1
ATOM 1609 C CA . PRO A 1 208 ? -22.266 5.523 20.662 1.00 65.19 208 PRO A CA 1
ATOM 1610 C C . PRO A 1 208 ? -21.984 4.754 21.964 1.00 65.19 208 PRO A C 1
ATOM 1612 O O . PRO A 1 208 ? -20.971 4.958 22.634 1.00 65.19 208 PRO A O 1
ATOM 1615 N N . LEU A 1 209 ? -22.884 3.838 22.312 1.00 78.94 209 LEU A N 1
ATOM 1616 C CA . LEU A 1 209 ? -22.673 2.825 23.339 1.00 78.94 209 LEU A CA 1
ATOM 1617 C C . LEU A 1 209 ? -22.143 1.541 22.697 1.00 78.94 209 LEU A C 1
ATOM 1619 O O . LEU A 1 209 ? -22.706 1.051 21.704 1.00 78.94 209 LEU A O 1
ATOM 1623 N N . LEU A 1 210 ? -21.086 0.968 23.285 1.00 79.75 210 LEU A N 1
ATOM 1624 C CA . LEU A 1 210 ? -20.478 -0.252 22.758 1.00 79.75 210 LEU A CA 1
ATOM 1625 C C . LEU A 1 210 ? -21.328 -1.428 23.207 1.00 79.75 210 LEU A C 1
ATOM 1627 O O . LEU A 1 210 ? -21.349 -1.771 24.386 1.00 79.75 210 LEU A O 1
ATOM 1631 N N . SER A 1 211 ? -22.018 -2.073 22.275 1.00 87.62 211 SER A N 1
ATOM 1632 C CA . SER A 1 211 ? -22.617 -3.372 22.570 1.00 87.62 211 SER A CA 1
ATOM 1633 C C . SER A 1 211 ? -21.521 -4.426 22.753 1.00 87.62 211 SER A C 1
ATOM 1635 O O . SER A 1 211 ? -20.407 -4.273 22.241 1.00 87.62 211 SER A O 1
ATOM 1637 N N . ARG A 1 212 ? -21.840 -5.554 23.395 1.00 89.31 212 ARG A N 1
ATOM 1638 C CA . ARG A 1 212 ? -20.922 -6.707 23.460 1.00 89.31 212 ARG A CA 1
ATOM 1639 C C . ARG A 1 212 ? -20.434 -7.135 22.074 1.00 89.31 212 ARG A C 1
ATOM 1641 O O . ARG A 1 212 ? -19.262 -7.454 21.890 1.00 89.31 212 ARG A O 1
ATOM 1648 N N . ARG A 1 213 ? -21.327 -7.087 21.082 1.00 84.06 213 ARG A N 1
ATOM 1649 C CA . ARG A 1 213 ? -21.009 -7.395 19.683 1.00 84.06 213 ARG A CA 1
ATOM 1650 C C . ARG A 1 213 ? -20.092 -6.350 19.048 1.00 84.06 213 ARG A C 1
ATOM 1652 O O . ARG A 1 213 ? -19.198 -6.723 18.294 1.00 84.06 213 ARG A O 1
ATOM 1659 N N . GLY A 1 214 ? -20.285 -5.074 19.367 1.00 85.06 214 GLY A N 1
ATOM 1660 C CA . GLY A 1 214 ? -19.387 -3.998 18.954 1.00 85.06 214 GLY A CA 1
ATOM 1661 C C . GLY A 1 214 ? -17.981 -4.191 19.523 1.00 85.06 214 GLY A C 1
ATOM 1662 O O . GLY A 1 214 ? -17.007 -4.074 18.784 1.00 85.06 214 GLY A O 1
ATOM 1663 N N . LEU A 1 215 ? -17.861 -4.579 20.800 1.00 89.44 215 LEU A N 1
ATOM 1664 C CA . LEU A 1 215 ? -16.564 -4.900 21.409 1.00 89.44 215 LEU A CA 1
ATOM 1665 C C . LEU A 1 215 ? -15.901 -6.097 20.720 1.00 89.44 215 LEU A C 1
ATOM 1667 O O . LEU A 1 215 ? -14.701 -6.069 20.451 1.00 89.44 215 LEU A O 1
ATOM 1671 N N . GLU A 1 216 ? -16.678 -7.131 20.393 1.00 89.12 216 GLU A N 1
ATOM 1672 C CA . GLU A 1 216 ? -16.175 -8.273 19.632 1.00 89.12 216 GLU A CA 1
ATOM 1673 C C . GLU A 1 216 ? -15.649 -7.851 18.259 1.00 89.12 216 GLU A C 1
ATOM 1675 O O . GLU A 1 216 ? -14.535 -8.216 17.892 1.00 89.12 216 GLU A O 1
ATOM 1680 N N . GLN A 1 217 ? -16.401 -7.037 17.519 1.00 85.56 217 GLN A N 1
ATOM 1681 C CA . GLN A 1 217 ? -15.967 -6.524 16.221 1.00 85.56 217 GLN A CA 1
ATOM 1682 C C . GLN A 1 217 ? -14.713 -5.657 16.323 1.00 85.56 217 GLN A C 1
ATOM 1684 O O . GLN A 1 217 ? -13.834 -5.791 15.479 1.00 85.56 217 GLN A O 1
ATOM 1689 N N . TYR A 1 218 ? -14.597 -4.828 17.360 1.00 87.56 218 TYR A N 1
ATOM 1690 C CA . TYR A 1 218 ? -13.411 -4.010 17.604 1.00 87.56 218 TYR A CA 1
ATOM 1691 C C . TYR A 1 218 ? -12.172 -4.875 17.849 1.00 87.56 218 TYR A C 1
ATOM 1693 O O . TYR A 1 218 ? -11.148 -4.707 17.191 1.00 87.56 218 TYR A O 1
ATOM 1701 N N . LEU A 1 219 ? -12.269 -5.858 18.744 1.00 90.50 219 LEU A N 1
ATOM 1702 C CA . LEU A 1 219 ? -11.145 -6.747 19.034 1.00 90.50 219 LEU A CA 1
ATOM 1703 C C . LEU A 1 219 ? -10.799 -7.637 17.833 1.00 90.50 219 LEU A C 1
ATOM 1705 O O . LEU A 1 219 ? -9.627 -7.915 17.601 1.00 90.50 219 LEU A O 1
ATOM 1709 N N . MET A 1 220 ? -11.790 -8.040 17.033 1.00 87.12 220 MET A N 1
ATOM 1710 C CA . MET A 1 220 ? -11.579 -8.743 15.764 1.00 87.12 220 MET A CA 1
ATOM 1711 C C . MET A 1 220 ? -10.913 -7.861 14.704 1.00 87.12 220 MET A C 1
ATOM 1713 O O . MET A 1 220 ? -10.073 -8.354 13.954 1.00 87.12 220 MET A O 1
ATOM 1717 N N . PHE A 1 221 ? -11.268 -6.577 14.646 1.00 85.31 221 PHE A N 1
ATOM 1718 C CA . PHE A 1 221 ? -10.641 -5.598 13.766 1.00 85.31 221 PHE A CA 1
ATOM 1719 C C . PHE A 1 221 ? -9.165 -5.417 14.130 1.00 85.31 221 PHE A C 1
ATOM 1721 O O . PHE A 1 221 ? -8.310 -5.629 13.275 1.00 85.31 221 PHE A O 1
ATOM 1728 N N . LEU A 1 222 ? -8.854 -5.180 15.410 1.00 86.44 222 LEU A N 1
ATOM 1729 C CA . LEU A 1 222 ? -7.468 -5.114 15.888 1.00 86.44 222 LEU A CA 1
ATOM 1730 C C . LEU A 1 222 ? -6.692 -6.397 15.580 1.00 86.44 222 LEU A C 1
ATOM 1732 O O . LEU A 1 222 ? -5.534 -6.354 15.185 1.00 86.44 222 LEU A O 1
ATOM 1736 N N . ALA A 1 223 ? -7.334 -7.554 15.733 1.00 85.44 223 ALA A N 1
ATOM 1737 C CA . ALA A 1 223 ? -6.719 -8.837 15.431 1.00 85.44 223 ALA A CA 1
ATOM 1738 C C . ALA A 1 223 ? -6.392 -9.019 13.938 1.00 85.44 223 ALA A C 1
ATOM 1740 O O . ALA A 1 223 ? -5.482 -9.780 13.605 1.00 85.44 223 ALA A O 1
ATOM 1741 N N . ALA A 1 224 ? -7.145 -8.364 13.050 1.00 81.50 224 ALA A N 1
ATOM 1742 C CA . ALA A 1 224 ? -6.921 -8.381 11.610 1.00 81.50 224 ALA A CA 1
ATOM 1743 C C . ALA A 1 224 ? -5.887 -7.335 11.161 1.00 81.50 224 ALA A C 1
ATOM 1745 O O . ALA A 1 224 ? -5.114 -7.627 10.250 1.00 81.50 224 ALA A O 1
ATOM 1746 N N . GLU A 1 225 ? -5.882 -6.157 11.788 1.00 82.44 225 GLU A N 1
ATOM 1747 C CA . GLU A 1 225 ? -4.985 -5.040 11.474 1.00 82.44 225 GLU A CA 1
ATOM 1748 C C . GLU A 1 225 ? -3.583 -5.241 12.068 1.00 82.44 225 GLU A C 1
ATOM 1750 O O . GLU A 1 225 ? -2.618 -5.422 11.325 1.00 82.44 225 GLU A O 1
ATOM 1755 N N . ASP A 1 226 ? -3.472 -5.267 13.400 1.00 83.94 226 ASP A N 1
ATOM 1756 C CA . ASP A 1 226 ? -2.226 -5.528 14.119 1.00 83.94 226 ASP A CA 1
ATOM 1757 C C . ASP A 1 226 ? -2.456 -6.501 15.288 1.00 83.94 226 ASP A C 1
ATOM 1759 O O . ASP A 1 226 ? -2.722 -6.119 16.436 1.00 83.94 226 ASP A O 1
ATOM 1763 N N . PRO A 1 227 ? -2.286 -7.805 15.035 1.00 83.31 227 PRO A N 1
ATOM 1764 C CA . PRO A 1 227 ? -2.444 -8.789 16.086 1.00 83.31 227 PRO A CA 1
ATOM 1765 C C . PRO A 1 227 ? -1.412 -8.702 17.222 1.00 83.31 227 PRO A C 1
ATOM 1767 O O . PRO A 1 227 ? -1.649 -9.255 18.304 1.00 83.31 227 PRO A O 1
ATOM 1770 N N . SER A 1 228 ? -0.260 -8.056 17.002 1.00 82.50 228 SER A N 1
ATOM 1771 C CA . SER A 1 228 ? 0.716 -7.814 18.072 1.00 82.50 228 SER A CA 1
ATOM 1772 C C . SER A 1 228 ? 0.209 -6.739 19.024 1.00 82.50 228 SER A C 1
ATOM 1774 O O . SER A 1 228 ? 0.339 -6.901 20.242 1.00 82.50 228 SER A O 1
ATOM 1776 N N . ASP A 1 229 ? -0.410 -5.691 18.482 1.00 87.00 229 ASP A N 1
ATOM 1777 C CA . ASP A 1 229 ? -1.093 -4.661 19.260 1.00 87.00 229 ASP A CA 1
ATOM 1778 C C . ASP A 1 229 ? -2.261 -5.268 20.048 1.00 87.00 229 ASP A C 1
ATOM 1780 O O . ASP A 1 229 ? -2.300 -5.134 21.271 1.00 87.00 229 ASP A O 1
ATOM 1784 N N . LEU A 1 230 ? -3.126 -6.074 19.412 1.00 89.94 230 LEU A N 1
ATOM 1785 C CA . LEU A 1 230 ? -4.189 -6.802 20.123 1.00 89.94 230 LEU A CA 1
ATOM 1786 C C . LEU A 1 230 ? -3.629 -7.617 21.295 1.00 89.94 230 LEU A C 1
ATOM 1788 O O . LEU A 1 230 ? -4.142 -7.532 22.409 1.00 89.94 230 LEU A O 1
ATOM 1792 N N . SER A 1 231 ? -2.593 -8.421 21.051 1.00 87.00 231 SER A N 1
ATOM 1793 C CA . SER A 1 231 ? -2.007 -9.282 22.086 1.00 87.00 231 SER A CA 1
ATOM 1794 C C . SER A 1 231 ? -1.471 -8.455 23.256 1.00 87.00 231 SER A C 1
ATOM 1796 O O . SER A 1 231 ? -1.679 -8.809 24.414 1.00 87.00 231 SER A O 1
ATOM 1798 N N . THR A 1 232 ? -0.826 -7.325 22.959 1.00 88.44 232 THR A N 1
ATOM 1799 C CA . THR A 1 232 ? -0.324 -6.383 23.967 1.00 88.44 232 THR A CA 1
ATOM 1800 C C . THR A 1 232 ? -1.472 -5.806 24.792 1.00 88.44 232 THR A C 1
ATOM 1802 O O . THR A 1 232 ? -1.422 -5.838 26.020 1.00 88.44 232 THR A O 1
ATOM 1805 N N . ARG A 1 233 ? -2.550 -5.364 24.138 1.00 91.25 233 ARG A N 1
ATOM 1806 C CA . ARG A 1 233 ? -3.734 -4.804 24.804 1.00 91.25 233 ARG A CA 1
ATOM 1807 C C . ARG A 1 233 ? -4.462 -5.822 25.670 1.00 91.25 233 ARG A C 1
ATOM 1809 O O . ARG A 1 233 ? -4.811 -5.512 26.804 1.00 91.25 233 ARG A O 1
ATOM 1816 N N . LEU A 1 234 ? -4.671 -7.039 25.171 1.00 92.19 234 LEU A N 1
ATOM 1817 C CA . LEU A 1 234 ? -5.309 -8.105 25.946 1.00 92.19 234 LEU A CA 1
ATOM 1818 C C . LEU A 1 234 ? -4.462 -8.501 27.159 1.00 92.19 234 LEU A C 1
ATOM 1820 O O . LEU A 1 234 ? -5.015 -8.720 28.235 1.00 92.19 234 LEU A O 1
ATOM 1824 N N . ASN A 1 235 ? -3.135 -8.535 27.016 1.00 90.12 235 ASN A N 1
ATOM 1825 C CA . ASN A 1 235 ? -2.237 -8.767 28.144 1.00 90.12 235 ASN A CA 1
ATOM 1826 C C . ASN A 1 235 ? -2.338 -7.645 29.181 1.00 90.12 235 ASN A C 1
ATOM 1828 O O . ASN A 1 235 ? -2.458 -7.941 30.365 1.00 90.12 235 ASN A O 1
ATOM 1832 N N . ASN A 1 236 ? -2.368 -6.378 28.758 1.00 91.25 236 ASN A N 1
ATOM 1833 C CA . ASN A 1 236 ? -2.560 -5.247 29.670 1.00 91.25 236 ASN A CA 1
ATOM 1834 C C . ASN A 1 236 ? -3.883 -5.360 30.437 1.00 91.25 236 ASN A C 1
ATOM 1836 O O . ASN A 1 236 ? -3.897 -5.202 31.658 1.00 91.25 236 ASN A O 1
ATOM 1840 N N . ILE A 1 237 ? -4.970 -5.718 29.745 1.00 93.69 237 ILE A N 1
ATOM 1841 C CA . ILE A 1 237 ? -6.281 -5.940 30.366 1.00 93.69 237 ILE A CA 1
ATOM 1842 C C . ILE A 1 237 ? -6.194 -7.045 31.419 1.00 93.69 237 ILE A C 1
ATOM 1844 O O . ILE A 1 237 ? -6.549 -6.824 32.574 1.00 93.69 237 ILE A O 1
ATOM 1848 N N . LEU A 1 238 ? -5.684 -8.220 31.053 1.00 92.56 238 LEU A N 1
ATOM 1849 C CA . LEU A 1 238 ? -5.620 -9.366 31.963 1.00 92.56 238 LEU A CA 1
ATOM 1850 C C . LEU A 1 238 ? -4.664 -9.166 33.146 1.00 92.56 238 LEU A C 1
ATOM 1852 O O . LEU A 1 238 ? -4.859 -9.793 34.183 1.00 92.56 238 LEU A O 1
ATOM 1856 N N . LEU A 1 239 ? -3.640 -8.322 33.003 1.00 90.69 239 LEU A N 1
ATOM 1857 C CA . LEU A 1 239 ? -2.715 -7.983 34.088 1.00 90.69 239 LEU A CA 1
ATOM 1858 C C . LEU A 1 239 ? -3.273 -6.914 35.034 1.00 90.69 239 LEU A C 1
ATOM 1860 O O . LEU A 1 239 ? -2.897 -6.886 36.204 1.00 90.69 239 LEU A O 1
ATOM 1864 N N . THR A 1 240 ? -4.138 -6.030 34.535 1.00 92.19 240 THR A N 1
ATOM 1865 C CA . THR A 1 240 ? -4.689 -4.908 35.312 1.00 92.19 240 THR A CA 1
ATOM 1866 C C . THR A 1 240 ? -5.967 -5.296 36.052 1.00 92.19 240 THR A C 1
ATOM 1868 O O . THR A 1 240 ? -6.221 -4.809 37.153 1.00 92.19 240 THR A O 1
ATOM 1871 N N . LEU A 1 241 ? -6.788 -6.159 35.454 1.00 92.94 241 LEU A N 1
ATOM 1872 C CA . LEU A 1 241 ? -8.058 -6.575 36.036 1.00 92.94 241 LEU A CA 1
ATOM 1873 C C . LEU A 1 241 ? -7.883 -7.679 37.091 1.00 92.94 241 LEU A C 1
ATOM 1875 O O . LEU A 1 241 ? -6.941 -8.473 37.018 1.00 92.94 241 LEU A O 1
ATOM 1879 N N . PRO A 1 242 ? -8.825 -7.801 38.048 1.00 93.56 242 PRO A N 1
ATOM 1880 C CA . PRO A 1 242 ? -8.962 -9.013 38.842 1.00 93.56 242 PRO A CA 1
ATOM 1881 C C . PRO A 1 242 ? -9.052 -10.252 37.934 1.00 93.56 242 PRO A C 1
ATOM 1883 O O . PRO A 1 242 ? -9.577 -10.149 36.823 1.00 93.56 242 PRO A O 1
ATOM 1886 N N . PRO A 1 243 ? -8.591 -11.435 38.386 1.00 93.50 243 PRO A N 1
ATOM 1887 C CA . PRO A 1 243 ? -8.535 -12.624 37.541 1.00 93.50 243 PRO A CA 1
ATOM 1888 C C . PRO A 1 243 ? -9.888 -12.963 36.904 1.00 93.50 243 PRO A C 1
ATOM 1890 O O . PRO A 1 243 ? -10.795 -13.462 37.575 1.00 93.50 243 PRO A O 1
ATOM 1893 N N . LEU A 1 244 ? -10.003 -12.729 35.596 1.00 93.56 244 LEU A N 1
ATOM 1894 C CA . LEU A 1 244 ? -11.196 -13.071 34.830 1.00 93.56 244 LEU A CA 1
ATOM 1895 C C . LEU A 1 244 ? -11.303 -14.593 34.688 1.00 93.56 244 LEU A C 1
ATOM 1897 O O . LEU A 1 244 ? -10.304 -15.290 34.476 1.00 93.56 244 LEU A O 1
ATOM 1901 N N . THR A 1 245 ? -12.522 -15.119 34.789 1.00 92.88 245 THR A N 1
ATOM 1902 C CA . THR A 1 245 ? -12.798 -16.558 34.673 1.00 92.88 245 THR A CA 1
ATOM 1903 C C . THR A 1 245 ? -13.671 -16.849 33.461 1.00 92.88 245 THR A C 1
ATOM 1905 O O . THR A 1 245 ? -14.583 -16.097 33.132 1.00 92.88 245 THR A O 1
ATOM 1908 N N . ASP A 1 246 ? -13.375 -17.944 32.766 1.00 90.56 246 ASP A N 1
ATOM 1909 C CA . ASP A 1 246 ? -14.205 -18.457 31.685 1.00 90.56 246 ASP A CA 1
ATOM 1910 C C . ASP A 1 246 ? -15.486 -19.033 32.291 1.00 90.56 246 ASP A C 1
ATOM 1912 O O . ASP A 1 246 ? -15.456 -20.106 32.896 1.00 90.56 246 ASP A O 1
ATOM 1916 N N . GLY A 1 247 ? -16.617 -18.356 32.086 1.00 87.00 247 GLY A N 1
ATOM 1917 C CA . GLY A 1 247 ? -17.913 -18.785 32.618 1.00 87.00 247 GLY A CA 1
ATOM 1918 C C . GLY A 1 247 ? -18.329 -20.204 32.208 1.00 87.00 247 GLY A C 1
ATOM 1919 O O . GLY A 1 247 ? -19.115 -20.837 32.906 1.00 87.00 247 GLY A O 1
ATOM 1920 N N . LYS A 1 248 ? -17.778 -20.757 31.115 1.00 88.12 248 LYS A N 1
ATOM 1921 C CA . LYS A 1 248 ? -18.078 -22.128 30.674 1.00 88.12 248 LYS A CA 1
ATOM 1922 C C . LYS A 1 248 ? -17.193 -23.185 31.331 1.00 88.12 248 LYS A C 1
ATOM 1924 O O . LYS A 1 248 ? -17.644 -24.308 31.536 1.00 88.12 248 LYS A O 1
ATOM 1929 N N . THR A 1 249 ? -15.922 -22.876 31.586 1.00 87.44 249 THR A N 1
ATOM 1930 C CA . THR A 1 249 ? -14.939 -23.871 32.061 1.00 87.44 249 THR A CA 1
ATOM 1931 C C . THR A 1 249 ? -14.502 -23.660 33.508 1.00 87.44 249 THR A C 1
ATOM 1933 O O . THR A 1 249 ? -13.846 -24.535 34.071 1.00 87.44 249 THR A O 1
ATOM 1936 N N . GLY A 1 250 ? -14.822 -22.509 34.102 1.00 88.88 250 GLY A N 1
ATOM 1937 C CA . GLY A 1 250 ? -14.357 -22.073 35.419 1.00 88.88 250 GLY A CA 1
ATOM 1938 C C . GLY A 1 250 ? -12.859 -21.754 35.479 1.00 88.88 250 GLY A C 1
ATOM 1939 O O . GLY A 1 250 ? -12.339 -21.423 36.543 1.00 88.88 250 GLY A O 1
ATOM 1940 N N . ARG A 1 251 ? -12.131 -21.872 34.362 1.00 88.00 251 ARG A N 1
ATOM 1941 C CA . ARG A 1 251 ? -10.686 -21.629 34.315 1.00 88.00 251 ARG A CA 1
ATOM 1942 C C . ARG A 1 251 ? -10.398 -20.139 34.219 1.00 88.00 251 ARG A C 1
ATOM 1944 O O . ARG A 1 251 ? -11.129 -19.402 33.568 1.00 88.00 251 ARG A O 1
ATOM 1951 N N . ARG A 1 252 ? -9.301 -19.700 34.833 1.00 91.00 252 ARG A N 1
ATOM 1952 C CA . ARG A 1 252 ? -8.829 -18.317 34.708 1.00 91.00 252 ARG A CA 1
ATOM 1953 C C . ARG A 1 252 ? -8.267 -18.063 33.311 1.00 91.00 252 ARG A C 1
ATOM 1955 O O . ARG A 1 252 ? -7.594 -18.931 32.751 1.00 91.00 252 ARG A O 1
ATOM 1962 N N . PHE A 1 253 ? -8.527 -16.878 32.772 1.00 89.44 253 PHE A N 1
ATOM 1963 C CA . PHE A 1 253 ? -7.808 -16.374 31.607 1.00 89.44 253 PHE A CA 1
ATOM 1964 C C . PHE A 1 253 ? -6.446 -15.862 32.071 1.00 89.44 253 PHE A C 1
ATOM 1966 O O . PHE A 1 253 ? -6.367 -14.936 32.871 1.00 89.44 253 PHE A O 1
ATOM 1973 N N . ASP A 1 254 ? -5.376 -16.498 31.607 1.00 81.19 254 ASP A N 1
ATOM 1974 C CA . ASP A 1 254 ? -4.014 -16.176 32.027 1.00 81.19 254 ASP A CA 1
ATOM 1975 C C . ASP A 1 254 ? -3.289 -15.407 30.914 1.00 81.19 254 ASP A C 1
ATOM 1977 O O . ASP A 1 254 ? -3.197 -15.882 29.777 1.00 81.19 254 ASP A O 1
ATOM 1981 N N . ALA A 1 255 ? -2.784 -14.216 31.254 1.00 72.88 255 ALA A N 1
ATOM 1982 C CA . ALA A 1 255 ? -2.048 -13.332 30.351 1.00 72.88 255 ALA A CA 1
ATOM 1983 C C . ALA A 1 255 ? -0.770 -13.984 29.808 1.00 72.88 255 ALA A C 1
ATOM 1985 O O . ALA A 1 255 ? -0.407 -13.783 28.652 1.00 72.88 255 ALA A O 1
ATOM 1986 N N . SER A 1 256 ? -0.109 -14.828 30.608 1.00 69.75 256 SER A N 1
ATOM 1987 C CA . SER A 1 256 ? 1.097 -15.547 30.179 1.00 69.75 256 SER A CA 1
ATOM 1988 C C . SER A 1 256 ? 0.823 -16.556 29.060 1.00 69.75 256 SER A C 1
ATOM 1990 O O . SER A 1 256 ? 1.752 -17.043 28.415 1.00 69.75 256 SER A O 1
ATOM 1992 N N . LEU A 1 257 ? -0.455 -16.863 28.822 1.00 66.88 257 LEU A N 1
ATOM 1993 C CA . LEU A 1 257 ? -0.894 -17.898 27.904 1.00 66.88 257 LEU A CA 1
ATOM 1994 C C . LEU A 1 257 ? -1.515 -17.355 26.615 1.00 66.88 257 LEU A C 1
ATOM 1996 O O . LEU A 1 257 ? -1.731 -18.165 25.713 1.00 66.88 257 LEU A O 1
ATOM 2000 N N . ILE A 1 258 ? -1.795 -16.045 26.495 1.00 71.38 258 ILE A N 1
ATOM 2001 C CA . ILE A 1 258 ? -2.268 -15.476 25.223 1.00 71.38 258 ILE A CA 1
ATOM 2002 C C . ILE A 1 258 ? -1.168 -15.720 24.182 1.00 71.38 258 ILE A C 1
ATOM 2004 O O . ILE A 1 258 ? -0.060 -15.193 24.326 1.00 71.38 258 ILE A O 1
ATOM 2008 N N . PRO A 1 259 ? -1.423 -16.548 23.153 1.00 59.28 259 PRO A N 1
ATOM 2009 C CA . PRO A 1 259 ? -0.345 -17.055 22.331 1.00 59.28 259 PRO A CA 1
ATOM 2010 C C . PRO A 1 259 ? 0.376 -15.924 21.592 1.00 59.28 259 PRO A C 1
ATOM 2012 O O . PRO A 1 259 ? -0.217 -15.237 20.761 1.00 59.28 259 PRO A O 1
ATOM 2015 N N . GLN A 1 260 ? 1.700 -15.838 21.763 1.00 60.53 260 GLN A N 1
ATOM 2016 C CA . GLN A 1 260 ? 2.578 -15.104 20.837 1.00 60.53 260 GLN A CA 1
ATOM 2017 C C . GLN A 1 260 ? 2.519 -15.670 19.399 1.00 60.53 260 GLN A C 1
ATOM 2019 O O . GLN A 1 260 ? 3.154 -15.139 18.495 1.00 60.53 260 GLN A O 1
ATOM 2024 N N . VAL A 1 261 ? 1.741 -16.731 19.163 1.00 53.12 261 VAL A N 1
ATOM 2025 C CA . VAL A 1 261 ? 1.509 -17.417 17.883 1.00 53.12 261 VAL A CA 1
ATOM 2026 C C . VAL A 1 261 ? 1.057 -16.468 16.774 1.00 53.12 261 VAL A C 1
ATOM 2028 O O . VAL A 1 261 ? 1.350 -16.725 15.604 1.00 53.12 261 VAL A O 1
ATOM 2031 N N . VAL A 1 262 ? 0.421 -15.336 17.098 1.00 53.69 262 VAL A N 1
ATOM 2032 C CA . VAL A 1 262 ? 0.100 -14.360 16.051 1.00 53.69 262 VAL A CA 1
ATOM 2033 C C . VAL A 1 262 ? 1.339 -13.627 15.518 1.00 53.69 262 VAL A C 1
ATOM 2035 O O . VAL A 1 262 ? 1.386 -13.321 14.328 1.00 53.69 262 VAL A O 1
ATOM 2038 N N . ARG A 1 263 ? 2.405 -13.479 16.322 1.00 54.88 263 ARG A N 1
ATOM 2039 C CA . ARG A 1 263 ? 3.717 -13.019 15.828 1.00 54.88 263 ARG A CA 1
ATOM 2040 C C . ARG A 1 263 ? 4.352 -14.021 14.871 1.00 54.88 263 ARG A C 1
ATOM 2042 O O . ARG A 1 263 ? 4.915 -13.594 13.873 1.00 54.88 263 ARG A O 1
ATOM 2049 N N . ALA A 1 264 ? 4.249 -15.325 15.134 1.00 57.94 264 ALA A N 1
ATOM 2050 C CA . ALA A 1 264 ? 4.888 -16.346 14.297 1.00 57.94 264 ALA A CA 1
ATOM 2051 C C . ALA A 1 264 ? 4.325 -16.351 12.865 1.00 57.94 264 ALA A C 1
ATOM 2053 O O . ALA A 1 264 ? 5.082 -16.235 11.905 1.00 57.94 264 ALA A O 1
ATOM 2054 N N . ARG A 1 265 ? 2.992 -16.364 12.714 1.00 61.31 265 ARG A N 1
ATOM 2055 C CA . ARG A 1 265 ? 2.346 -16.321 11.386 1.00 61.31 265 ARG A CA 1
ATOM 2056 C C . ARG A 1 265 ? 2.564 -14.996 10.651 1.00 61.31 265 ARG A C 1
ATOM 2058 O O . ARG A 1 265 ? 2.684 -14.986 9.428 1.00 61.31 265 ARG A O 1
ATOM 2065 N N . MET A 1 266 ? 2.619 -13.876 11.375 1.00 60.44 266 MET A N 1
ATOM 2066 C CA . MET A 1 266 ? 2.962 -12.571 10.795 1.00 60.44 266 MET A CA 1
ATOM 2067 C C . MET A 1 266 ? 4.407 -12.529 10.307 1.00 60.44 266 MET A C 1
ATOM 2069 O O . MET A 1 266 ? 4.652 -12.057 9.201 1.00 60.44 266 MET A O 1
ATOM 2073 N N . LEU A 1 267 ? 5.345 -13.061 11.090 1.00 68.00 267 LEU A N 1
ATOM 2074 C CA . LEU A 1 267 ? 6.752 -13.118 10.716 1.00 68.00 267 LEU A CA 1
ATOM 2075 C C . LEU A 1 267 ? 6.952 -13.997 9.476 1.00 68.00 267 LEU A C 1
ATOM 2077 O O . LEU A 1 267 ? 7.655 -13.594 8.557 1.00 68.00 267 LEU A O 1
ATOM 2081 N N . GLU A 1 268 ? 6.269 -15.140 9.394 1.00 74.75 268 GLU A N 1
ATOM 2082 C CA . GLU A 1 268 ? 6.262 -15.993 8.199 1.00 74.75 268 GLU A CA 1
ATOM 2083 C C . GLU A 1 268 ? 5.713 -15.254 6.971 1.00 74.75 268 GLU A C 1
ATOM 2085 O O . GLU A 1 268 ? 6.311 -15.304 5.894 1.00 74.75 268 GLU A O 1
ATOM 2090 N N . LYS A 1 269 ? 4.604 -14.516 7.120 1.00 75.12 269 LYS A N 1
ATOM 2091 C CA . LYS A 1 269 ? 4.013 -13.733 6.026 1.00 75.12 269 LYS A CA 1
ATOM 2092 C C . LYS A 1 269 ? 4.910 -12.563 5.605 1.00 75.12 269 LYS A C 1
ATOM 2094 O O . LYS A 1 269 ? 5.065 -12.328 4.409 1.00 75.12 269 LYS A O 1
ATOM 2099 N N . GLN A 1 270 ? 5.538 -11.864 6.550 1.00 70.75 270 GLN A N 1
ATOM 2100 C CA . GLN A 1 270 ? 6.517 -10.808 6.268 1.00 70.75 270 GLN A CA 1
ATOM 2101 C C . GLN A 1 270 ? 7.743 -11.364 5.545 1.00 70.75 270 GLN A C 1
ATOM 2103 O O . GLN A 1 270 ? 8.147 -10.814 4.524 1.00 70.75 270 GLN A O 1
ATOM 2108 N N . GLN A 1 271 ? 8.285 -12.492 6.006 1.00 81.12 271 GLN A N 1
ATOM 2109 C CA . GLN A 1 271 ? 9.396 -13.173 5.343 1.00 81.12 271 GLN A CA 1
ATOM 2110 C C . GLN A 1 271 ? 9.018 -13.634 3.932 1.00 81.12 271 GLN A C 1
ATOM 2112 O O . GLN A 1 271 ? 9.828 -13.513 3.013 1.00 81.12 271 GLN A O 1
ATOM 2117 N N . ALA A 1 272 ? 7.793 -14.125 3.727 1.00 86.75 272 ALA A N 1
ATOM 2118 C CA . ALA A 1 272 ? 7.296 -14.505 2.408 1.00 86.75 272 ALA A CA 1
ATOM 2119 C C . ALA A 1 272 ? 7.187 -13.296 1.466 1.00 86.75 272 ALA A C 1
ATOM 2121 O O . ALA A 1 272 ? 7.679 -13.365 0.339 1.00 86.75 272 ALA A O 1
ATOM 2122 N N . MET A 1 273 ? 6.620 -12.178 1.934 1.00 80.75 273 MET A N 1
ATOM 2123 C CA . MET A 1 273 ? 6.540 -10.939 1.151 1.00 80.75 273 MET A CA 1
ATOM 2124 C C . MET A 1 273 ? 7.924 -10.366 0.841 1.00 80.75 273 MET A C 1
ATOM 2126 O O . MET A 1 273 ? 8.178 -9.951 -0.287 1.00 80.75 273 MET A O 1
ATOM 2130 N N . GLU A 1 274 ? 8.850 -10.380 1.799 1.00 85.81 274 GLU A N 1
ATOM 2131 C CA . GLU A 1 274 ? 10.213 -9.900 1.573 1.00 85.81 274 GLU A CA 1
ATOM 2132 C C . GLU A 1 274 ? 10.966 -10.798 0.585 1.00 85.81 274 GLU A C 1
ATOM 2134 O O . GLU A 1 274 ? 11.663 -10.306 -0.303 1.00 85.81 274 GLU A O 1
ATOM 2139 N N . LYS A 1 275 ? 10.778 -12.119 0.671 1.00 93.19 275 LYS A N 1
ATOM 2140 C CA . LYS A 1 275 ? 11.322 -13.073 -0.299 1.00 93.19 275 LYS A CA 1
ATOM 2141 C C . LYS A 1 275 ? 10.756 -12.833 -1.698 1.00 93.19 275 LYS A C 1
ATOM 2143 O O . LYS A 1 275 ? 11.511 -12.888 -2.668 1.00 93.19 275 LYS A O 1
ATOM 2148 N N . GLU A 1 276 ? 9.462 -12.547 -1.816 1.00 92.50 276 GLU A N 1
ATOM 2149 C CA . GLU A 1 276 ? 8.838 -12.200 -3.094 1.00 92.50 276 GLU A CA 1
ATOM 2150 C C . GLU A 1 276 ? 9.370 -10.869 -3.640 1.00 92.50 276 GLU A C 1
ATOM 2152 O O . GLU A 1 276 ? 9.693 -10.785 -4.825 1.00 92.50 276 GLU A O 1
ATOM 2157 N N . ARG A 1 277 ? 9.552 -9.855 -2.784 1.00 92.88 277 ARG A N 1
ATOM 2158 C CA . ARG A 1 277 ? 10.145 -8.570 -3.175 1.00 92.88 277 ARG A CA 1
ATOM 2159 C C . ARG A 1 277 ? 11.565 -8.751 -3.704 1.00 92.88 277 ARG A C 1
ATOM 2161 O O . ARG A 1 277 ? 11.861 -8.302 -4.805 1.00 92.88 277 ARG A O 1
ATOM 2168 N N . ARG A 1 278 ? 12.408 -9.499 -2.985 1.00 94.62 278 ARG A N 1
ATOM 2169 C CA . ARG A 1 278 ? 13.774 -9.832 -3.425 1.00 94.62 278 ARG A CA 1
ATOM 2170 C C . ARG A 1 278 ? 13.780 -10.595 -4.749 1.00 94.62 278 ARG A C 1
ATOM 2172 O O . ARG A 1 278 ? 14.639 -10.349 -5.588 1.00 94.62 278 ARG A O 1
ATOM 2179 N N . LYS A 1 279 ? 12.817 -11.499 -4.963 1.00 96.06 279 LYS A N 1
ATOM 2180 C CA . LYS A 1 279 ? 12.664 -12.210 -6.239 1.00 96.06 279 LYS A CA 1
ATOM 2181 C C . LYS A 1 279 ? 12.319 -11.246 -7.381 1.00 96.06 279 LYS A C 1
ATOM 2183 O O . LYS A 1 279 ? 12.949 -11.322 -8.430 1.00 96.06 279 LYS A O 1
ATOM 2188 N N . LYS A 1 280 ? 11.381 -10.315 -7.172 1.00 94.38 280 LYS A N 1
ATOM 2189 C CA . LYS A 1 280 ? 11.020 -9.285 -8.164 1.00 94.38 280 LYS A CA 1
ATOM 2190 C C . LYS A 1 280 ? 12.195 -8.354 -8.477 1.00 94.38 280 LYS A C 1
ATOM 2192 O O . LYS A 1 280 ? 12.471 -8.112 -9.646 1.00 94.38 280 LYS A O 1
ATOM 2197 N N . GLU A 1 281 ? 12.934 -7.910 -7.460 1.00 95.94 281 GLU A N 1
ATOM 2198 C CA . GLU A 1 281 ? 14.151 -7.097 -7.625 1.00 95.94 281 GLU A CA 1
ATOM 2199 C C . GLU A 1 281 ? 15.227 -7.840 -8.444 1.00 95.94 281 GLU A C 1
ATOM 2201 O O . GLU A 1 281 ? 15.854 -7.258 -9.330 1.00 95.94 281 GLU A O 1
ATOM 2206 N N . GLN A 1 282 ? 15.417 -9.143 -8.203 1.00 96.25 282 GLN A N 1
ATOM 2207 C CA . GLN A 1 282 ? 16.339 -9.977 -8.984 1.00 96.25 282 GLN A CA 1
ATOM 2208 C C . GLN A 1 282 ? 15.884 -10.161 -10.437 1.00 96.25 282 GLN A C 1
ATOM 2210 O O . GLN A 1 282 ? 16.707 -10.075 -11.351 1.00 96.25 282 GLN A O 1
ATOM 2215 N N . GLU A 1 283 ? 14.591 -10.394 -10.669 1.00 96.69 283 GLU A N 1
ATOM 2216 C CA . GLU A 1 283 ? 14.024 -10.501 -12.017 1.00 96.69 283 GLU A CA 1
ATOM 2217 C C . GLU A 1 283 ? 14.154 -9.181 -12.792 1.00 96.69 283 GLU A C 1
ATOM 2219 O O . GLU A 1 283 ? 14.513 -9.190 -13.971 1.00 96.69 283 GLU A O 1
ATOM 2224 N N . GLU A 1 284 ? 13.933 -8.036 -12.143 1.00 96.88 284 GLU A N 1
ATOM 2225 C CA . GLU A 1 284 ? 14.113 -6.721 -12.762 1.00 96.88 284 GLU A CA 1
ATOM 2226 C C . GLU A 1 284 ? 15.586 -6.447 -13.094 1.00 96.88 284 GLU A C 1
ATOM 2228 O O . GLU A 1 284 ? 15.901 -6.012 -14.204 1.00 96.88 284 GLU A O 1
ATOM 2233 N N . MET A 1 285 ? 16.506 -6.758 -12.177 1.00 96.44 285 MET A N 1
ATOM 2234 C CA . MET A 1 285 ? 17.944 -6.617 -12.418 1.00 96.44 285 MET A CA 1
ATOM 2235 C C . MET A 1 285 ? 18.402 -7.489 -13.597 1.00 96.44 285 MET A C 1
ATOM 2237 O O . MET A 1 285 ? 19.177 -7.033 -14.440 1.00 96.44 285 MET A O 1
ATOM 2241 N N . ALA A 1 286 ? 17.884 -8.716 -13.706 1.00 97.38 286 ALA A N 1
ATOM 2242 C CA . ALA A 1 286 ? 18.158 -9.596 -14.837 1.00 97.38 286 ALA A CA 1
ATOM 2243 C C . ALA A 1 286 ? 17.639 -9.012 -16.163 1.00 97.38 286 ALA A C 1
ATOM 2245 O O . ALA A 1 286 ? 18.355 -9.048 -17.165 1.00 97.38 286 ALA A O 1
ATOM 2246 N N . ARG A 1 287 ? 16.438 -8.415 -16.169 1.00 97.56 287 ARG A N 1
ATOM 2247 C CA . ARG A 1 287 ? 15.880 -7.733 -17.350 1.00 97.56 287 ARG A CA 1
ATOM 2248 C C . ARG A 1 287 ? 16.708 -6.520 -17.768 1.00 97.56 287 ARG A C 1
ATOM 2250 O O . ARG A 1 287 ? 16.979 -6.363 -18.955 1.00 97.56 287 ARG A O 1
ATOM 2257 N N . ARG A 1 288 ? 17.154 -5.691 -16.816 1.00 97.50 288 ARG A N 1
ATOM 2258 C CA . ARG A 1 288 ? 18.029 -4.539 -17.105 1.00 97.50 288 ARG A CA 1
ATOM 2259 C C . ARG A 1 288 ? 19.345 -4.984 -17.736 1.00 97.50 288 ARG A C 1
ATOM 2261 O O . ARG A 1 288 ? 19.732 -4.445 -18.765 1.00 97.50 288 ARG A O 1
ATOM 2268 N N . LYS A 1 289 ? 19.972 -6.028 -17.188 1.00 97.50 289 LYS A N 1
ATOM 2269 C CA . LYS A 1 289 ? 21.206 -6.592 -17.746 1.00 97.50 289 LYS A CA 1
ATOM 2270 C C . LYS A 1 289 ? 21.012 -7.117 -19.175 1.00 97.50 289 LYS A C 1
ATOM 2272 O O . LYS A 1 289 ? 21.823 -6.823 -20.044 1.00 97.50 289 LYS A O 1
ATOM 2277 N N . GLN A 1 290 ? 19.912 -7.827 -19.441 1.00 96.81 290 GLN A N 1
ATOM 2278 C CA . GLN A 1 290 ? 19.580 -8.280 -20.799 1.00 96.81 290 GLN A CA 1
ATOM 2279 C C . GLN A 1 290 ? 19.373 -7.116 -21.779 1.00 96.81 290 GLN A C 1
ATOM 2281 O O . GLN A 1 290 ? 19.815 -7.196 -22.924 1.00 96.81 290 GLN A O 1
ATOM 2286 N N . ALA A 1 291 ? 18.729 -6.032 -21.341 1.00 97.50 291 ALA A N 1
ATOM 2287 C CA . ALA A 1 291 ? 18.549 -4.839 -22.162 1.00 97.50 291 ALA A CA 1
ATOM 2288 C C . ALA A 1 291 ? 19.888 -4.142 -22.467 1.00 97.50 291 ALA A C 1
ATOM 2290 O O . ALA A 1 291 ? 20.137 -3.769 -23.612 1.00 97.50 291 ALA A O 1
ATOM 2291 N N . GLU A 1 292 ? 20.776 -4.014 -21.478 1.00 97.75 292 GLU A N 1
ATOM 2292 C CA . GLU A 1 292 ? 22.124 -3.460 -21.669 1.00 97.75 292 GLU A CA 1
ATOM 2293 C C . GLU A 1 292 ? 22.956 -4.289 -22.656 1.00 97.75 292 GLU A C 1
ATOM 2295 O O . GLU A 1 292 ? 23.607 -3.730 -23.543 1.00 97.75 292 GLU A O 1
ATOM 2300 N N . ASP A 1 293 ? 22.904 -5.618 -22.547 1.00 97.75 293 ASP A N 1
ATOM 2301 C CA . ASP A 1 293 ? 23.603 -6.518 -23.466 1.00 97.75 293 ASP A CA 1
ATOM 2302 C C . ASP A 1 293 ? 23.053 -6.396 -24.899 1.00 97.75 293 ASP A C 1
ATOM 2304 O O . ASP A 1 293 ? 23.830 -6.354 -25.857 1.00 97.75 293 ASP A O 1
ATOM 2308 N N . MET A 1 294 ? 21.734 -6.237 -25.060 1.00 97.56 294 MET A N 1
ATOM 2309 C CA . MET A 1 294 ? 21.104 -5.994 -26.364 1.00 97.56 294 MET A CA 1
ATOM 2310 C C . MET A 1 294 ? 21.566 -4.669 -26.988 1.00 97.56 294 MET A C 1
ATOM 2312 O O . MET A 1 294 ? 21.907 -4.629 -28.172 1.00 97.56 294 MET A O 1
ATOM 2316 N N . VAL A 1 295 ? 21.645 -3.594 -26.197 1.00 98.00 295 VAL A N 1
ATOM 2317 C CA . VAL A 1 295 ? 22.149 -2.289 -26.658 1.00 98.00 295 VAL A CA 1
ATOM 2318 C C . VAL A 1 295 ? 23.617 -2.385 -27.070 1.00 98.00 295 VAL A C 1
ATOM 2320 O O . VAL A 1 295 ? 23.988 -1.884 -28.133 1.00 98.00 295 VAL A O 1
ATOM 2323 N N . ARG A 1 296 ? 24.460 -3.072 -26.288 1.00 98.06 296 ARG A N 1
ATOM 2324 C CA . ARG A 1 296 ? 25.871 -3.301 -26.646 1.00 98.06 296 ARG A CA 1
ATOM 2325 C C . ARG A 1 296 ? 26.009 -4.079 -27.948 1.00 98.06 296 ARG A C 1
ATOM 2327 O O . ARG A 1 296 ? 26.837 -3.722 -28.785 1.00 98.06 296 ARG A O 1
ATOM 2334 N N . GLN A 1 297 ? 25.194 -5.113 -28.142 1.00 97.56 297 GLN A N 1
ATOM 2335 C CA . GLN A 1 297 ? 25.193 -5.891 -29.377 1.00 97.56 297 GLN A CA 1
ATOM 2336 C C . GLN A 1 297 ? 24.787 -5.029 -30.579 1.00 97.56 297 GLN A C 1
ATOM 2338 O O . GLN A 1 297 ? 25.437 -5.088 -31.623 1.00 97.56 297 GLN A O 1
ATOM 2343 N N . GLN A 1 298 ? 23.768 -4.183 -30.425 1.00 97.69 298 GLN A N 1
ATOM 2344 C CA . GLN A 1 298 ? 23.337 -3.259 -31.471 1.00 97.69 298 GLN A CA 1
ATOM 2345 C C . GLN A 1 298 ? 24.426 -2.231 -31.814 1.00 97.69 298 GLN A C 1
ATOM 2347 O O . GLN A 1 298 ? 24.704 -1.996 -32.989 1.00 97.69 298 GLN A O 1
ATOM 2352 N N . GLN A 1 299 ? 25.092 -1.656 -30.810 1.00 97.69 299 GLN A N 1
ATOM 2353 C CA . GLN A 1 299 ? 26.213 -0.734 -31.017 1.00 97.69 299 GLN A CA 1
ATOM 2354 C C . GLN A 1 299 ? 27.384 -1.413 -31.736 1.00 97.69 299 GLN A C 1
ATOM 2356 O O . GLN A 1 299 ? 27.957 -0.838 -32.661 1.00 97.69 299 GLN A O 1
ATOM 2361 N N . ALA A 1 300 ? 27.715 -2.654 -31.370 1.00 98.00 300 ALA A N 1
ATOM 2362 C CA . ALA A 1 300 ? 28.751 -3.426 -32.049 1.00 98.00 300 ALA A CA 1
ATOM 2363 C C . ALA A 1 300 ? 28.409 -3.673 -33.529 1.00 98.00 300 ALA A C 1
ATOM 2365 O O . ALA A 1 300 ? 29.270 -3.507 -34.393 1.00 98.00 300 ALA A O 1
ATOM 2366 N N . GLN A 1 301 ? 27.149 -3.997 -33.839 1.00 97.81 301 GLN A N 1
ATOM 2367 C CA . GLN A 1 301 ? 26.680 -4.145 -35.221 1.00 97.81 301 GLN A CA 1
ATOM 2368 C C . GLN A 1 301 ? 26.768 -2.830 -36.006 1.00 97.81 301 GLN A C 1
ATOM 2370 O O . GLN A 1 301 ? 27.231 -2.830 -37.147 1.00 97.81 301 GLN A O 1
ATOM 2375 N N . GLN A 1 302 ? 26.385 -1.702 -35.400 1.00 97.75 302 GLN A N 1
ATOM 2376 C CA . GLN A 1 302 ? 26.505 -0.385 -36.032 1.00 97.75 302 GLN A CA 1
ATOM 2377 C C . GLN A 1 302 ? 27.965 -0.020 -36.323 1.00 97.75 302 GLN A C 1
ATOM 2379 O O . GLN A 1 302 ? 28.271 0.442 -37.423 1.00 97.75 302 GLN A O 1
ATOM 2384 N N . MET A 1 303 ? 28.879 -0.267 -35.380 1.00 97.88 303 MET A N 1
ATOM 2385 C CA . MET A 1 303 ? 30.310 -0.034 -35.591 1.00 97.88 303 MET A CA 1
ATOM 2386 C C . MET A 1 303 ? 30.877 -0.924 -36.702 1.00 97.88 303 MET A C 1
ATOM 2388 O O . MET A 1 303 ? 31.618 -0.433 -37.552 1.00 97.88 303 MET A O 1
ATOM 2392 N N . ALA A 1 304 ? 30.504 -2.205 -36.743 1.00 98.19 304 ALA A N 1
ATOM 2393 C CA . ALA A 1 304 ? 30.926 -3.117 -37.806 1.00 98.19 304 ALA A CA 1
ATOM 2394 C C . ALA A 1 304 ? 30.445 -2.642 -39.188 1.00 98.19 304 ALA A C 1
ATOM 2396 O O . ALA A 1 304 ? 31.219 -2.624 -40.146 1.00 98.19 304 ALA A O 1
ATOM 2397 N N . PHE A 1 305 ? 29.195 -2.182 -39.279 1.00 98.44 305 PHE A N 1
ATOM 2398 C CA . PHE A 1 305 ? 28.646 -1.614 -40.509 1.00 98.44 305 PHE A CA 1
ATOM 2399 C C . PHE A 1 305 ? 29.395 -0.345 -40.950 1.00 98.44 305 PHE A C 1
ATOM 2401 O O . PHE A 1 305 ? 29.753 -0.209 -42.120 1.00 98.44 305 PHE A O 1
ATOM 2408 N N . GLN A 1 306 ? 29.703 0.566 -40.020 1.00 98.00 306 GLN A N 1
ATOM 2409 C CA . GLN A 1 306 ? 30.492 1.764 -40.326 1.00 98.00 306 GLN A CA 1
ATOM 2410 C C . GLN A 1 306 ? 31.897 1.419 -40.834 1.00 98.00 306 GLN A C 1
ATOM 2412 O O . GLN A 1 306 ? 32.347 1.996 -41.824 1.00 98.00 306 GLN A O 1
ATOM 2417 N N . GLN A 1 307 ? 32.576 0.453 -40.210 1.00 97.69 307 GLN A N 1
ATOM 2418 C CA . GLN A 1 307 ? 33.891 -0.002 -40.674 1.00 97.69 307 GLN A CA 1
ATOM 2419 C C . GLN A 1 307 ? 33.825 -0.576 -42.092 1.00 97.69 307 GLN A C 1
ATOM 2421 O O . GLN A 1 307 ? 34.687 -0.274 -42.918 1.00 97.69 307 GLN A O 1
ATOM 2426 N N . GLN A 1 308 ? 32.778 -1.342 -42.410 1.00 98.06 308 GLN A N 1
ATOM 2427 C CA . GLN A 1 308 ? 32.568 -1.874 -43.755 1.00 98.06 308 GLN A CA 1
ATOM 2428 C C . GLN A 1 308 ? 32.370 -0.759 -44.794 1.00 98.06 308 GLN A C 1
ATOM 2430 O O . GLN A 1 308 ? 32.933 -0.835 -45.887 1.00 98.06 308 GLN A O 1
ATOM 2435 N N . MET A 1 309 ? 31.619 0.291 -44.455 1.00 98.31 309 MET A N 1
ATOM 2436 C CA . MET A 1 309 ? 31.418 1.454 -45.327 1.00 98.31 309 MET A CA 1
ATOM 2437 C C . MET A 1 309 ? 32.725 2.208 -45.593 1.00 98.31 309 MET A C 1
ATOM 2439 O O . MET A 1 309 ? 33.030 2.523 -46.744 1.00 98.31 309 MET A O 1
ATOM 2443 N N . VAL A 1 310 ? 33.529 2.452 -44.553 1.00 98.19 310 VAL A N 1
ATOM 2444 C CA . VAL A 1 310 ? 34.850 3.089 -44.693 1.00 98.19 310 VAL A CA 1
ATOM 2445 C C . VAL A 1 310 ? 35.765 2.240 -45.573 1.00 98.19 310 VAL A C 1
ATOM 2447 O O . VAL A 1 310 ? 36.424 2.767 -46.469 1.00 98.19 310 VAL A O 1
ATOM 2450 N N . PHE A 1 311 ? 35.768 0.922 -45.373 1.00 98.31 311 PHE A N 1
ATOM 2451 C CA . PHE A 1 311 ? 36.541 0.003 -46.200 1.00 98.31 311 PHE A CA 1
ATOM 2452 C C . PHE A 1 311 ? 36.121 0.065 -47.677 1.00 98.31 311 PHE A C 1
ATOM 2454 O O . PHE A 1 311 ? 36.977 0.204 -48.550 1.00 98.31 311 PHE A O 1
ATOM 2461 N N . GLN A 1 312 ? 34.817 0.047 -47.980 1.00 97.19 312 GLN A N 1
ATOM 2462 C CA . GLN A 1 312 ? 34.338 0.199 -49.360 1.00 97.19 312 GLN A CA 1
ATOM 2463 C C . GLN A 1 312 ? 34.747 1.541 -49.977 1.00 97.19 312 GLN A C 1
ATOM 2465 O O . GLN A 1 312 ? 35.142 1.584 -51.142 1.00 97.19 312 GLN A O 1
ATOM 2470 N N . GLN A 1 313 ? 34.704 2.628 -49.204 1.00 97.75 313 GLN A N 1
ATOM 2471 C CA . GLN A 1 313 ? 35.133 3.942 -49.677 1.00 97.75 313 GLN A CA 1
ATOM 2472 C C . GLN A 1 313 ? 36.628 3.965 -50.023 1.00 97.75 313 GLN A C 1
ATOM 2474 O O . GLN A 1 313 ? 37.005 4.516 -51.057 1.00 97.75 313 GLN A O 1
ATOM 2479 N N . GLN A 1 314 ? 37.476 3.333 -49.208 1.00 97.44 314 GLN A N 1
ATOM 2480 C CA . GLN A 1 314 ? 38.908 3.201 -49.495 1.00 97.44 314 GLN A CA 1
ATOM 2481 C C . GLN A 1 314 ? 39.159 2.395 -50.773 1.00 97.44 314 GLN A C 1
ATOM 2483 O O . GLN A 1 314 ? 39.967 2.803 -51.607 1.00 97.44 314 GLN A O 1
ATOM 2488 N N . VAL A 1 315 ? 38.434 1.290 -50.968 1.00 97.88 315 VAL A N 1
ATOM 2489 C CA . VAL A 1 315 ? 38.518 0.489 -52.199 1.00 97.88 315 VAL A CA 1
ATOM 2490 C C . VAL A 1 315 ? 38.101 1.320 -53.415 1.00 97.88 315 VAL A C 1
ATOM 2492 O O . VAL A 1 315 ? 38.813 1.329 -54.419 1.00 97.88 315 VAL A O 1
ATOM 2495 N N . ALA A 1 316 ? 37.003 2.074 -53.325 1.00 97.25 316 ALA A N 1
ATOM 2496 C CA . ALA A 1 316 ? 36.549 2.950 -54.405 1.00 97.25 316 ALA A CA 1
ATOM 2497 C C . ALA A 1 316 ? 37.576 4.050 -54.732 1.00 97.25 316 ALA A C 1
ATOM 2499 O O . ALA A 1 316 ? 37.863 4.299 -55.903 1.00 97.25 316 ALA A O 1
ATOM 2500 N N . GLN A 1 317 ? 38.190 4.667 -53.716 1.00 97.19 317 GLN A N 1
ATOM 2501 C CA . GLN A 1 317 ? 39.263 5.648 -53.908 1.00 97.19 317 GLN A CA 1
ATOM 2502 C C . GLN A 1 317 ? 40.491 5.031 -54.589 1.00 97.19 317 GLN A C 1
ATOM 2504 O O . GLN A 1 317 ? 41.037 5.626 -55.519 1.00 97.19 317 GLN A O 1
ATOM 2509 N N . GLN A 1 318 ? 40.912 3.828 -54.184 1.00 96.81 318 GLN A N 1
ATOM 2510 C CA . GLN A 1 318 ? 42.016 3.122 -54.841 1.00 96.81 318 GLN A CA 1
ATOM 2511 C C . GLN A 1 318 ? 41.702 2.811 -56.306 1.00 96.81 318 GLN A C 1
ATOM 2513 O O . GLN A 1 318 ? 42.548 3.037 -57.171 1.00 96.81 318 GLN A O 1
ATOM 2518 N N . GLN A 1 319 ? 40.484 2.354 -56.606 1.00 96.81 319 GLN A N 1
ATOM 2519 C CA . GLN A 1 319 ? 40.041 2.116 -57.981 1.00 96.81 319 GLN A CA 1
ATOM 2520 C C . GLN A 1 319 ? 40.039 3.405 -58.807 1.00 96.81 319 GLN A C 1
ATOM 2522 O O . GLN A 1 319 ? 40.496 3.400 -59.949 1.00 96.81 319 GLN A O 1
ATOM 2527 N N . GLN A 1 320 ? 39.591 4.523 -58.231 1.00 97.00 320 GLN A N 1
ATOM 2528 C CA . GLN A 1 320 ? 39.607 5.821 -58.901 1.00 97.00 320 GLN A CA 1
ATOM 2529 C C . GLN A 1 320 ? 41.037 6.294 -59.189 1.00 97.00 320 GLN A C 1
ATOM 2531 O O . GLN A 1 320 ? 41.311 6.758 -60.297 1.00 97.00 320 GLN A O 1
ATOM 2536 N N . MET A 1 321 ? 41.962 6.139 -58.237 1.00 96.69 321 MET A N 1
ATOM 2537 C CA . MET A 1 321 ? 43.378 6.449 -58.456 1.00 96.69 321 MET A CA 1
ATOM 2538 C C . MET A 1 321 ? 43.995 5.550 -59.530 1.00 96.69 321 MET A C 1
ATOM 2540 O O . MET A 1 321 ? 44.675 6.050 -60.425 1.00 96.69 321 MET A O 1
ATOM 2544 N N . ALA A 1 322 ? 43.725 4.243 -59.497 1.00 96.56 322 ALA A N 1
ATOM 2545 C CA . ALA A 1 322 ? 44.194 3.307 -60.516 1.00 96.56 322 ALA A CA 1
ATOM 2546 C C . ALA A 1 322 ? 43.649 3.668 -61.908 1.00 96.56 322 ALA A C 1
ATOM 2548 O O . ALA A 1 322 ? 44.393 3.678 -62.888 1.00 96.56 322 ALA A O 1
ATOM 2549 N N . TYR A 1 323 ? 42.373 4.047 -61.996 1.00 96.62 323 TYR A N 1
ATOM 2550 C CA . TYR A 1 323 ? 41.765 4.528 -63.233 1.00 96.62 323 TYR A CA 1
ATOM 2551 C C . TYR A 1 323 ? 42.433 5.813 -63.737 1.00 96.62 323 TYR A C 1
ATOM 2553 O O . TYR A 1 323 ? 42.790 5.902 -64.910 1.00 96.62 323 TYR A O 1
ATOM 2561 N N . GLN A 1 324 ? 42.676 6.795 -62.863 1.00 95.81 324 GLN A N 1
ATOM 2562 C CA . GLN A 1 324 ? 43.397 8.018 -63.232 1.00 95.81 324 GLN A CA 1
ATOM 2563 C C . GLN A 1 324 ? 44.813 7.720 -63.735 1.00 95.81 324 GLN A C 1
ATOM 2565 O O . GLN A 1 324 ? 45.225 8.291 -64.744 1.00 95.81 324 GLN A O 1
ATOM 2570 N N . GLN A 1 325 ? 45.537 6.798 -63.094 1.00 95.25 325 GLN A N 1
ATOM 2571 C CA . GLN A 1 325 ? 46.851 6.352 -63.562 1.00 95.25 325 GLN A CA 1
ATOM 2572 C C . GLN A 1 325 ? 46.771 5.716 -64.952 1.00 95.25 325 GLN A C 1
ATOM 2574 O O . GLN A 1 325 ? 47.583 6.049 -65.811 1.00 95.25 325 GLN A O 1
ATOM 2579 N N . GLN A 1 326 ? 45.772 4.867 -65.216 1.00 95.69 326 GLN A N 1
ATOM 2580 C CA . GLN A 1 326 ? 45.555 4.286 -66.545 1.00 95.69 326 GLN A CA 1
ATOM 2581 C C . GLN A 1 326 ? 45.233 5.350 -67.598 1.00 95.69 326 GLN A C 1
ATOM 2583 O O . GLN A 1 326 ? 45.785 5.314 -68.697 1.00 95.69 326 GLN A O 1
ATOM 2588 N N . VAL A 1 327 ? 44.376 6.323 -67.275 1.00 94.94 327 VAL A N 1
ATOM 2589 C CA . VAL A 1 327 ? 44.047 7.440 -68.174 1.00 94.94 327 VAL A CA 1
ATOM 2590 C C . VAL A 1 327 ? 45.288 8.285 -68.462 1.00 94.94 327 VAL A C 1
ATOM 2592 O O . VAL A 1 327 ? 45.549 8.598 -69.625 1.00 94.94 327 VAL A O 1
ATOM 2595 N N . MET A 1 328 ? 46.084 8.618 -67.441 1.00 93.25 328 MET A N 1
ATOM 2596 C CA . MET A 1 328 ? 47.345 9.342 -67.616 1.00 93.25 328 MET A CA 1
ATOM 2597 C C . MET A 1 328 ? 48.340 8.544 -68.459 1.00 93.25 328 MET A C 1
ATOM 2599 O O . MET A 1 328 ? 48.880 9.086 -69.421 1.00 93.25 328 MET A O 1
ATOM 2603 N N . ALA A 1 329 ? 48.532 7.255 -68.175 1.00 92.31 329 ALA A N 1
ATOM 2604 C CA . ALA A 1 329 ? 49.399 6.379 -68.959 1.00 92.31 329 ALA A CA 1
ATOM 2605 C C . ALA A 1 329 ? 48.958 6.320 -70.430 1.00 92.31 329 ALA A C 1
ATOM 2607 O O . ALA A 1 329 ? 49.780 6.485 -71.330 1.00 92.31 329 ALA A O 1
ATOM 2608 N N . ARG A 1 330 ? 47.651 6.182 -70.689 1.00 92.75 330 ARG A N 1
ATOM 2609 C CA . ARG A 1 330 ? 47.084 6.164 -72.045 1.00 92.75 330 ARG A CA 1
ATOM 2610 C C . ARG A 1 330 ? 47.249 7.499 -72.768 1.00 92.75 330 ARG A C 1
ATOM 2612 O O . ARG A 1 330 ? 47.509 7.503 -73.965 1.00 92.75 330 ARG A O 1
ATOM 2619 N N . ARG A 1 331 ? 47.122 8.625 -72.058 1.00 91.50 331 ARG A N 1
ATOM 2620 C CA . ARG A 1 331 ? 47.333 9.970 -72.617 1.00 91.50 331 ARG A CA 1
ATOM 2621 C C . ARG A 1 331 ? 48.805 10.247 -72.919 1.00 91.50 331 ARG A C 1
ATOM 2623 O O . ARG A 1 331 ? 49.100 10.943 -73.882 1.00 91.50 331 ARG A O 1
ATOM 2630 N N . MET A 1 332 ? 49.711 9.703 -72.112 1.00 87.25 332 MET A N 1
ATOM 2631 C CA . MET A 1 332 ? 51.154 9.850 -72.296 1.00 87.25 332 MET A CA 1
ATOM 2632 C C . MET A 1 332 ? 51.707 8.906 -73.372 1.00 87.25 332 MET A C 1
ATOM 2634 O O . MET A 1 332 ? 52.693 9.249 -74.015 1.00 87.25 332 MET A O 1
ATOM 2638 N N . ALA A 1 333 ? 51.088 7.745 -73.612 1.00 86.50 333 ALA A N 1
ATOM 2639 C CA . ALA A 1 333 ? 51.575 6.739 -74.563 1.00 86.50 333 ALA A CA 1
ATOM 2640 C C . ALA A 1 333 ? 51.928 7.273 -75.976 1.00 86.50 333 ALA A C 1
ATOM 2642 O O . ALA A 1 333 ? 52.991 6.908 -76.475 1.00 86.50 333 ALA A O 1
ATOM 2643 N N . PRO A 1 334 ? 51.144 8.167 -76.616 1.00 79.88 334 PRO A N 1
ATOM 2644 C CA . PRO A 1 334 ? 51.502 8.729 -77.920 1.00 79.88 334 PRO A CA 1
ATOM 2645 C C . PRO A 1 334 ? 52.707 9.671 -77.845 1.00 79.88 334 PRO A C 1
ATOM 2647 O O . PRO A 1 334 ? 53.517 9.693 -78.763 1.00 79.88 334 PRO A O 1
ATOM 2650 N N . LEU A 1 335 ? 52.859 10.422 -76.748 1.00 75.31 335 LEU A N 1
ATOM 2651 C CA . LEU A 1 335 ? 54.010 11.310 -76.547 1.00 75.31 335 LEU A CA 1
ATOM 2652 C C . LEU A 1 335 ? 55.307 10.501 -76.429 1.00 75.31 335 LEU A C 1
ATOM 2654 O O . LEU A 1 335 ? 56.319 10.885 -77.005 1.00 75.31 335 LEU A O 1
ATOM 2658 N N . TRP A 1 336 ? 55.253 9.347 -75.756 1.00 69.75 336 TRP A N 1
ATOM 2659 C CA . TRP A 1 336 ? 56.374 8.404 -75.681 1.00 69.75 336 TRP A CA 1
ATOM 2660 C C . TRP A 1 336 ? 56.673 7.696 -77.012 1.00 69.75 336 TRP A C 1
ATOM 2662 O O . TRP A 1 336 ? 57.792 7.239 -77.213 1.00 69.75 336 TRP A O 1
ATOM 2672 N N . GLN A 1 337 ? 55.702 7.598 -77.925 1.00 68.81 337 GLN A N 1
ATOM 2673 C CA . GLN A 1 337 ? 55.923 7.083 -79.284 1.00 68.81 337 GLN A CA 1
ATOM 2674 C C . GLN A 1 337 ? 56.436 8.169 -80.245 1.00 68.81 337 GLN A C 1
ATOM 2676 O O . GLN A 1 337 ? 57.177 7.860 -81.174 1.00 68.81 337 GLN A O 1
ATOM 2681 N N . GLN A 1 338 ? 56.102 9.440 -80.001 1.00 62.25 338 GLN A N 1
ATOM 2682 C CA . GLN A 1 338 ? 56.558 10.581 -80.800 1.00 62.25 338 GLN A CA 1
ATOM 2683 C C . GLN A 1 338 ? 57.990 11.017 -80.487 1.00 62.25 338 GLN A C 1
ATOM 2685 O O . GLN A 1 338 ? 58.604 11.655 -81.334 1.00 62.25 338 GLN A O 1
ATOM 2690 N N . THR A 1 339 ? 58.549 10.703 -79.316 1.00 61.91 339 THR A N 1
ATOM 2691 C CA . THR A 1 339 ? 59.933 11.074 -78.978 1.00 61.91 339 THR A CA 1
ATOM 2692 C C . THR A 1 339 ? 60.964 10.553 -79.988 1.00 61.91 339 THR A C 1
ATOM 2694 O O . THR A 1 339 ? 61.690 11.392 -80.520 1.00 61.91 339 THR A O 1
ATOM 2697 N N . PRO A 1 340 ? 61.009 9.257 -80.362 1.00 62.94 340 PRO A N 1
ATOM 2698 C CA . PRO A 1 340 ? 61.963 8.791 -81.370 1.00 62.94 340 PRO A CA 1
ATOM 2699 C C . PRO A 1 340 ? 61.688 9.362 -82.770 1.00 62.94 340 PRO A C 1
ATOM 2701 O O . PRO A 1 340 ? 62.623 9.605 -83.530 1.00 62.94 340 PRO A O 1
ATOM 2704 N N . GLU A 1 341 ? 60.427 9.626 -83.125 1.00 66.62 341 GLU A N 1
ATOM 2705 C CA . GLU A 1 341 ? 60.073 10.165 -84.444 1.00 66.62 341 GLU A CA 1
ATOM 2706 C C . GLU A 1 341 ? 60.380 11.667 -84.566 1.00 66.62 341 GLU A C 1
ATOM 2708 O O . GLU A 1 341 ? 60.926 12.115 -85.577 1.00 66.62 341 GLU A O 1
ATOM 2713 N N . MET A 1 342 ? 60.118 12.448 -83.515 1.00 67.81 342 MET A N 1
ATOM 2714 C CA . MET A 1 342 ? 60.534 13.848 -83.423 1.00 67.81 342 MET A CA 1
ATOM 2715 C C . MET A 1 342 ? 62.055 13.977 -83.373 1.00 67.81 342 MET A C 1
ATOM 2717 O O . MET A 1 342 ? 62.602 14.891 -83.987 1.00 67.81 342 MET A O 1
ATOM 2721 N N . GLU A 1 343 ? 62.753 13.074 -82.686 1.00 73.31 343 GLU A N 1
ATOM 2722 C CA . GLU A 1 343 ? 64.216 13.056 -82.636 1.00 73.31 343 GLU A CA 1
ATOM 2723 C C . GLU A 1 343 ? 64.816 12.702 -84.007 1.00 73.31 343 GLU A C 1
ATOM 2725 O O . GLU A 1 343 ? 65.73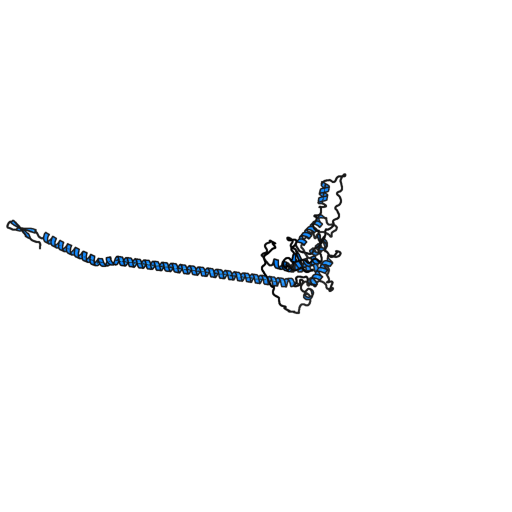8 13.373 -84.470 1.00 73.31 343 GLU A O 1
ATOM 2730 N N . LEU A 1 344 ? 64.209 11.762 -84.741 1.00 75.94 344 LEU A N 1
ATOM 2731 C CA . LEU A 1 344 ? 64.554 11.472 -86.135 1.00 75.94 344 LEU A CA 1
ATOM 2732 C C . LEU A 1 344 ? 64.279 12.666 -87.065 1.00 75.94 344 LEU A C 1
ATOM 2734 O O . LEU A 1 344 ? 65.093 12.975 -87.937 1.00 75.94 344 LEU A O 1
ATOM 2738 N N . GLN A 1 345 ? 63.154 13.368 -86.894 1.00 75.62 345 GLN A N 1
ATOM 2739 C CA . GLN A 1 345 ? 62.854 14.585 -87.656 1.00 75.62 345 GLN A CA 1
ATOM 2740 C C . GLN A 1 345 ? 63.817 15.729 -87.327 1.00 75.62 345 GLN A C 1
ATOM 2742 O O . GLN A 1 345 ? 64.210 16.468 -88.232 1.00 75.62 345 GLN A O 1
ATOM 2747 N N . ARG A 1 346 ? 64.224 15.867 -86.062 1.00 76.38 346 ARG A N 1
ATOM 2748 C CA . ARG A 1 346 ? 65.235 16.835 -85.631 1.00 76.38 346 ARG A CA 1
ATOM 2749 C C . ARG A 1 346 ? 66.582 16.523 -86.276 1.00 76.38 346 ARG A C 1
ATOM 2751 O O . ARG A 1 346 ? 67.131 17.398 -86.932 1.00 76.38 346 ARG A O 1
ATOM 2758 N N . MET A 1 347 ? 67.028 15.266 -86.234 1.00 75.38 347 MET A N 1
ATOM 2759 C CA . MET A 1 347 ? 68.248 14.832 -86.925 1.00 75.38 347 MET A CA 1
ATOM 2760 C C . MET A 1 347 ? 68.186 15.072 -88.441 1.00 75.38 347 MET A C 1
ATOM 2762 O O . MET A 1 347 ? 69.169 15.511 -89.031 1.00 75.38 347 MET A O 1
ATOM 2766 N N . ARG A 1 348 ? 67.032 14.853 -89.090 1.00 77.50 348 ARG A N 1
ATOM 2767 C CA . ARG A 1 348 ? 66.849 15.179 -90.519 1.00 77.50 348 ARG A CA 1
ATOM 2768 C C . ARG A 1 348 ? 66.944 16.680 -90.792 1.00 77.50 348 ARG A C 1
ATOM 2770 O O . ARG A 1 348 ? 67.562 17.069 -91.779 1.00 77.50 348 ARG A O 1
ATOM 2777 N N . LYS A 1 349 ? 66.344 17.522 -89.945 1.00 77.88 349 LYS A N 1
ATOM 2778 C CA . LYS A 1 349 ? 66.449 18.985 -90.062 1.00 77.88 349 LYS A CA 1
ATOM 2779 C C . LYS A 1 349 ? 67.886 19.455 -89.883 1.00 77.88 349 LYS A C 1
ATOM 2781 O O . LYS A 1 349 ? 68.362 20.225 -90.711 1.00 77.88 349 LYS A O 1
ATOM 2786 N N . ASP A 1 350 ? 68.580 18.947 -88.874 1.00 78.38 350 ASP A N 1
ATOM 2787 C CA . ASP A 1 350 ? 69.978 19.291 -88.616 1.00 78.38 350 ASP A CA 1
ATOM 2788 C C . ASP A 1 350 ? 70.878 18.832 -89.776 1.00 78.38 350 ASP A C 1
ATOM 2790 O O . ASP A 1 350 ? 71.758 19.571 -90.210 1.00 78.38 350 ASP A O 1
ATOM 2794 N N . HIS A 1 351 ? 70.594 17.669 -90.375 1.00 79.44 351 HIS A N 1
ATOM 2795 C CA . HIS A 1 351 ? 71.278 17.208 -91.584 1.00 79.44 351 HIS A CA 1
ATOM 2796 C C . HIS A 1 351 ? 71.063 18.147 -92.785 1.00 79.44 351 HIS A C 1
ATOM 2798 O O . HIS A 1 351 ? 72.021 18.466 -93.487 1.00 79.44 351 HIS A O 1
ATOM 2804 N N . ILE A 1 352 ? 69.837 18.638 -93.007 1.00 79.50 352 ILE A N 1
ATOM 2805 C CA . ILE A 1 352 ? 69.542 19.615 -94.071 1.00 79.50 352 ILE A CA 1
ATOM 2806 C C . ILE A 1 352 ? 70.257 20.943 -93.807 1.00 79.50 352 ILE A C 1
ATOM 2808 O O . ILE A 1 352 ? 70.836 21.514 -94.727 1.00 79.50 352 ILE A O 1
ATOM 2812 N N . ILE A 1 353 ? 70.246 21.433 -92.564 1.00 78.31 353 ILE A N 1
ATOM 2813 C CA . ILE A 1 353 ? 70.947 22.668 -92.186 1.00 78.31 353 ILE A CA 1
ATOM 2814 C C . ILE A 1 353 ? 72.444 22.522 -92.450 1.00 78.31 353 ILE A C 1
ATOM 2816 O O . ILE A 1 353 ? 73.038 23.412 -93.055 1.00 78.31 353 ILE A O 1
ATOM 2820 N N . ASN A 1 354 ? 73.038 21.393 -92.068 1.00 79.75 354 ASN A N 1
ATOM 2821 C CA . ASN A 1 354 ? 74.449 21.127 -92.320 1.00 79.75 354 ASN A CA 1
ATOM 2822 C C . ASN A 1 354 ? 74.749 21.090 -93.822 1.00 79.75 354 ASN A C 1
ATOM 2824 O O . ASN A 1 354 ? 75.657 21.789 -94.264 1.00 79.75 354 ASN A O 1
ATOM 2828 N N . LYS A 1 355 ? 73.934 20.393 -94.621 1.00 79.94 355 LYS A N 1
ATOM 2829 C CA . LYS A 1 355 ? 74.091 20.350 -96.082 1.00 79.94 355 LYS A CA 1
ATOM 2830 C C . LYS A 1 355 ? 73.980 21.738 -96.726 1.00 79.94 355 LYS A C 1
ATOM 2832 O O . LYS A 1 355 ? 74.822 22.120 -97.530 1.00 79.94 355 LYS A O 1
ATOM 2837 N N . ASN A 1 356 ? 72.993 22.532 -96.318 1.00 80.94 356 ASN A N 1
ATOM 2838 C CA . ASN A 1 356 ? 72.841 23.908 -96.794 1.00 80.94 356 ASN A CA 1
ATOM 2839 C C . ASN A 1 356 ? 74.020 24.788 -96.352 1.00 80.94 356 ASN A C 1
ATOM 2841 O O . ASN A 1 356 ? 74.449 25.670 -97.088 1.00 80.94 356 ASN A O 1
ATOM 2845 N N . SER A 1 357 ? 74.564 24.560 -95.154 1.00 77.00 357 SER A N 1
ATOM 2846 C CA . SER A 1 357 ? 75.738 25.287 -94.669 1.00 77.00 357 SER A CA 1
ATOM 2847 C C . SER A 1 357 ? 77.003 24.943 -95.462 1.00 77.00 357 SER A C 1
ATOM 2849 O O . SER A 1 357 ? 77.821 25.828 -95.710 1.00 77.00 357 SER A O 1
ATOM 2851 N N . GLU A 1 358 ? 77.141 23.695 -95.914 1.00 78.31 358 GLU A N 1
ATOM 2852 C CA . GLU A 1 358 ? 78.205 23.262 -96.822 1.00 78.31 358 GLU A CA 1
ATOM 2853 C C . GLU A 1 358 ? 78.045 23.904 -98.205 1.00 78.31 358 GLU A C 1
ATOM 2855 O O . GLU A 1 358 ? 79.013 24.453 -98.722 1.00 78.31 358 GLU A O 1
ATOM 2860 N N . GLU A 1 359 ? 76.830 23.951 -98.762 1.00 73.81 359 GLU A N 1
ATOM 2861 C CA . GLU A 1 359 ? 76.553 24.648 -100.029 1.00 73.81 359 GLU A CA 1
ATOM 2862 C C . GLU A 1 359 ? 76.825 26.157 -99.941 1.00 73.81 359 GLU A C 1
ATOM 2864 O O . GLU A 1 359 ? 77.403 26.745 -100.856 1.00 73.81 359 GLU A O 1
ATOM 2869 N N . VAL A 1 360 ? 76.462 26.807 -98.832 1.00 76.50 360 VAL A N 1
ATOM 2870 C CA . VAL A 1 360 ? 76.795 28.221 -98.604 1.00 76.50 360 VAL A CA 1
ATOM 2871 C C . VAL A 1 360 ? 78.307 28.410 -98.508 1.00 76.50 360 VAL A C 1
ATOM 2873 O O . VAL A 1 360 ? 78.835 29.325 -99.135 1.00 76.50 360 VAL A O 1
ATOM 2876 N N . ARG A 1 361 ? 79.031 27.542 -97.788 1.00 72.94 361 ARG A N 1
ATOM 2877 C CA . ARG A 1 361 ? 80.503 27.596 -97.740 1.00 72.94 361 ARG A CA 1
ATOM 2878 C C . ARG A 1 361 ? 81.123 27.405 -99.119 1.00 72.94 361 ARG A C 1
ATOM 2880 O O . ARG A 1 361 ? 82.014 28.170 -99.469 1.00 72.94 361 ARG A O 1
ATOM 2887 N N . PHE A 1 362 ? 80.626 26.455 -99.904 1.00 71.06 362 PHE A N 1
ATOM 2888 C CA . PHE A 1 362 ? 81.063 26.209 -101.277 1.00 71.06 362 PHE A CA 1
ATOM 2889 C C . PHE A 1 362 ? 80.856 27.446 -102.165 1.00 71.06 362 PHE A C 1
ATOM 2891 O O . PHE A 1 362 ? 81.773 27.889 -102.858 1.00 71.06 362 PHE A O 1
ATOM 2898 N N . ASN A 1 363 ? 79.684 28.078 -102.074 1.00 69.38 363 ASN A N 1
ATOM 2899 C CA . ASN A 1 363 ? 79.362 29.287 -102.832 1.00 69.38 363 ASN A CA 1
ATOM 2900 C C . ASN A 1 363 ? 80.160 30.518 -102.375 1.00 69.38 363 ASN A C 1
ATOM 2902 O O . ASN A 1 363 ? 80.497 31.356 -103.209 1.00 69.38 363 ASN A O 1
ATOM 2906 N N . CYS A 1 364 ? 80.475 30.631 -101.081 1.00 71.81 364 CYS A N 1
ATOM 2907 C CA . CYS A 1 364 ? 81.308 31.704 -100.530 1.00 71.81 364 CYS A CA 1
ATOM 2908 C C . CYS A 1 364 ? 82.808 31.509 -100.798 1.00 71.81 364 CYS A C 1
ATOM 2910 O O . CYS A 1 364 ? 83.537 32.493 -100.887 1.00 71.81 364 CYS A O 1
ATOM 2912 N N . ALA A 1 365 ? 83.279 30.265 -100.908 1.00 70.44 365 ALA A N 1
ATOM 2913 C CA . ALA A 1 365 ? 84.644 29.947 -101.326 1.00 70.44 365 ALA A CA 1
ATOM 2914 C C . ALA A 1 365 ? 84.828 30.115 -102.845 1.00 70.44 365 ALA A C 1
ATOM 2916 O O . ALA A 1 365 ? 85.949 30.304 -103.322 1.00 70.44 365 ALA A O 1
ATOM 2917 N N . GLY A 1 366 ? 83.725 30.074 -103.597 1.00 67.88 366 GLY A N 1
ATOM 2918 C CA . GLY A 1 366 ? 83.680 30.445 -105.000 1.00 67.88 366 GLY A CA 1
ATOM 2919 C C . GLY A 1 366 ? 83.667 31.955 -105.201 1.00 67.88 366 GLY A C 1
ATOM 2920 O O . GLY A 1 366 ? 83.162 32.725 -104.387 1.00 67.88 366 GLY A O 1
ATOM 2921 N N . GLY A 1 367 ? 84.229 32.408 -106.314 1.00 74.94 367 GLY A N 1
ATOM 2922 C CA . GLY A 1 367 ? 84.342 33.831 -106.588 1.00 74.94 367 GLY A CA 1
ATOM 2923 C C . GLY A 1 367 ? 84.607 34.128 -108.050 1.00 74.94 367 GLY A C 1
ATOM 2924 O O . GLY A 1 367 ? 85.213 33.342 -108.780 1.00 74.94 367 GLY A O 1
ATOM 2925 N N . TRP A 1 368 ? 84.157 35.304 -108.473 1.00 73.56 368 TRP A N 1
ATOM 2926 C CA . TRP A 1 368 ? 84.507 35.850 -109.774 1.00 73.56 368 TRP A CA 1
ATOM 2927 C C . TRP A 1 368 ? 85.957 36.320 -109.733 1.00 73.56 368 TRP A C 1
ATOM 2929 O O . TRP A 1 368 ? 86.290 37.244 -108.990 1.00 73.56 368 TRP A O 1
ATOM 2939 N N . LYS A 1 369 ? 86.818 35.696 -110.533 1.00 74.31 369 LYS A N 1
ATOM 2940 C CA . LYS A 1 369 ? 88.172 36.193 -110.785 1.00 74.31 369 LYS A CA 1
ATOM 2941 C C . LYS A 1 369 ? 88.215 36.799 -112.177 1.00 74.31 369 LYS A C 1
ATOM 2943 O O . LYS A 1 369 ? 87.514 36.353 -113.081 1.00 74.31 369 LYS A O 1
ATOM 2948 N N . VAL A 1 370 ? 89.005 37.852 -112.329 1.00 67.19 370 VAL A N 1
ATOM 2949 C CA . VAL A 1 370 ? 89.298 38.426 -113.641 1.00 67.19 370 VAL A CA 1
ATOM 2950 C C . VAL A 1 370 ? 90.550 37.724 -114.146 1.00 67.19 370 VAL A C 1
ATOM 2952 O O . VAL A 1 370 ? 91.562 37.714 -113.444 1.00 67.19 370 VAL A O 1
ATOM 2955 N N . ASP A 1 371 ? 90.464 37.071 -115.300 1.00 78.31 371 ASP A N 1
ATOM 2956 C CA . ASP A 1 371 ? 91.622 36.431 -115.915 1.00 78.31 371 ASP A CA 1
ATOM 2957 C C . ASP A 1 371 ? 92.595 37.476 -116.491 1.00 78.31 371 ASP A C 1
ATOM 2959 O O . ASP A 1 371 ? 92.324 38.679 -116.524 1.00 78.31 371 ASP A O 1
ATOM 2963 N N . SER A 1 372 ? 93.755 37.022 -116.960 1.00 73.56 372 SER A N 1
ATOM 2964 C CA . SER A 1 372 ? 94.770 37.893 -117.564 1.00 73.56 372 SER A CA 1
ATOM 2965 C C . SER A 1 372 ? 94.301 38.615 -118.836 1.00 73.56 372 SER A C 1
ATOM 2967 O O . SER A 1 372 ? 94.989 39.522 -119.296 1.00 73.56 372 SER A O 1
ATOM 2969 N N . SER A 1 373 ? 93.142 38.243 -119.391 1.00 73.00 373 SER A N 1
ATOM 2970 C CA . SER A 1 373 ? 92.533 38.849 -120.581 1.00 73.00 373 SER A CA 1
ATOM 2971 C C . SER A 1 373 ? 91.432 39.860 -120.236 1.00 73.00 373 SER A C 1
ATOM 2973 O O . SER A 1 373 ? 90.843 40.452 -121.137 1.00 73.00 373 SER A O 1
ATOM 2975 N N . GLY A 1 374 ? 91.143 40.076 -118.948 1.00 70.81 374 GLY A N 1
ATOM 2976 C CA . GLY A 1 374 ? 90.101 40.993 -118.487 1.00 70.81 374 GLY A CA 1
ATOM 2977 C C . GLY A 1 374 ? 88.695 40.385 -118.426 1.00 70.81 374 GLY A C 1
ATOM 2978 O O . GLY A 1 374 ? 87.747 41.099 -118.090 1.00 70.81 374 GLY A O 1
ATOM 2979 N N . ASN A 1 375 ? 88.530 39.084 -118.692 1.00 76.94 375 ASN A N 1
ATOM 2980 C CA . ASN A 1 375 ? 87.232 38.416 -118.601 1.00 76.94 375 ASN A CA 1
ATOM 2981 C C . ASN A 1 375 ? 86.957 37.967 -117.164 1.00 76.94 375 ASN A C 1
ATOM 2983 O O . ASN A 1 375 ? 87.838 37.461 -116.471 1.00 76.94 375 ASN A O 1
ATOM 2987 N N . ARG A 1 376 ? 85.710 38.114 -116.706 1.00 76.69 376 ARG A N 1
ATOM 2988 C CA . ARG A 1 376 ? 85.274 37.575 -115.411 1.00 76.69 376 ARG A CA 1
ATOM 2989 C C . ARG A 1 376 ? 84.908 36.101 -115.568 1.00 76.69 376 ARG A C 1
ATOM 2991 O O . ARG A 1 376 ? 83.925 35.787 -116.231 1.00 76.69 376 ARG A O 1
ATOM 2998 N N . VAL A 1 377 ? 85.654 35.218 -114.913 1.00 74.12 377 VAL A N 1
ATOM 2999 C CA . VAL A 1 377 ? 85.396 33.774 -114.868 1.00 74.12 377 VAL A CA 1
ATOM 3000 C C . VAL A 1 377 ? 85.042 33.387 -113.432 1.00 74.12 377 VAL A C 1
ATOM 3002 O O . VAL A 1 377 ? 85.751 33.741 -112.486 1.00 74.12 377 VAL A O 1
ATOM 3005 N N . TYR A 1 378 ? 83.910 32.706 -113.248 1.00 77.62 378 TYR A N 1
ATOM 3006 C CA . TYR A 1 378 ? 83.508 32.206 -111.935 1.00 77.62 378 TYR A CA 1
ATOM 3007 C C . TYR A 1 378 ? 84.253 30.909 -111.634 1.00 77.62 378 TYR A C 1
ATOM 3009 O O . TYR A 1 378 ? 84.143 29.939 -112.383 1.00 77.62 378 TYR A O 1
ATOM 3017 N N . HIS A 1 379 ? 84.990 30.889 -110.528 1.00 73.06 379 HIS A N 1
ATOM 3018 C CA . HIS A 1 379 ? 85.567 29.660 -110.005 1.00 73.06 379 HIS A CA 1
ATOM 3019 C C . HIS A 1 379 ? 84.690 29.166 -108.858 1.00 73.06 379 HIS A C 1
ATOM 3021 O O . HIS A 1 379 ? 84.557 29.902 -107.877 1.00 73.06 379 HIS A O 1
ATOM 3027 N N . PRO A 1 380 ? 84.097 27.964 -108.949 1.00 70.25 380 PRO A N 1
ATOM 3028 C CA . PRO A 1 380 ? 83.465 27.354 -107.788 1.00 70.25 380 PRO A CA 1
ATOM 3029 C C . PRO A 1 380 ? 84.517 27.152 -106.686 1.00 70.25 380 PRO A C 1
ATOM 3031 O O . PRO A 1 380 ? 85.683 26.874 -106.984 1.00 70.25 380 PRO A O 1
ATOM 3034 N N . GLY A 1 381 ? 84.122 27.350 -105.426 1.00 72.00 381 GLY A N 1
ATOM 3035 C CA . GLY A 1 381 ? 84.976 27.029 -104.282 1.00 72.00 381 GLY A CA 1
ATOM 3036 C C . GLY A 1 381 ? 85.233 25.526 -104.246 1.00 72.00 381 GLY A C 1
ATOM 3037 O O . GLY A 1 381 ? 84.387 24.772 -104.709 1.00 72.00 381 GLY A O 1
ATOM 3038 N N . TYR A 1 382 ? 86.391 25.086 -103.759 1.00 59.78 382 TYR A N 1
ATOM 3039 C CA . TYR A 1 382 ? 86.630 23.662 -103.491 1.00 59.78 382 TYR A CA 1
ATOM 3040 C C . TYR A 1 382 ? 86.236 23.312 -102.062 1.00 59.78 382 TYR A C 1
ATOM 3042 O O . TYR A 1 382 ? 86.540 24.136 -101.166 1.00 59.78 382 TYR A O 1
#

Sequence (382 aa):
MSTFFCNSCEENIPFGRARLRCLTCPDYDSCADCYAGCQAAPEWDANCTDRDGHVGSHKAPVTAKDKHAVAGFRNTEAYWGVLITPAKTASPIFSRLITAIFEYFAAGSADVLQPSELCAFMATAGHSKDFLPLQMPNNESAPPADLHRLDAWLADWYQSFPLDHRMTTREFPPPPPVQPHQGRIRLRDQLLHAVLHPTAPVVPNGLPLLSRRGLEQYLMFLAAEDPSDLSTRLNNILLTLPPLTDGKTGRRFDASLIPQVVRARMLEKQQAMEKERRKKEQEEMARRKQAEDMVRQQQAQQMAFQQQMVFQQQVAQQQQMAYQQQVMARRMAPLWQQTPEMELQRMRKDHIINKNSEEVRFNCAGGWKVDSSGNRVYHPGY

InterPro domains:
  IPR043145 Zinc finger, ZZ-type superfamily [G3DSA:3.30.60.90] (2-59)

Organism: NCBI:txid669026

Secondary structure (DSSP, 8-state):
-PPEE-TTT--EE-TTS-EEE-SS-TT-EEEHHHHHHHTT-S---S----SS------PPP-----------S-SSHHHH--SB-TTSSB-HHHHHHHHHHHHHH-TTSSSEE-HHHHHHHHHHTT--TT-GGGGS-SSSSS-HHHHHHHHHHHHHHHHHTT--EEEE---PPPPPPPPPBTTB--HHHHHHHHHHS------TT-EEEEEHHHHHHHHHHHHHH-HHHHHHHHHHHHHHSS--B-TTT--B--GGGS-THHHHHHHHHHHHHHHHHHHHHHHHHHHHHHHHHHHHHHHHHHHHHHHHHHHHHHHHHHHHHHHHHHHHHHHHHHHHHHHHHHHHHHHHHHHHHHHHHHHHHHHHH-EEEE-TTS-EEEEPP-

Radius of gyration: 57.24 Å; chains: 1; bounding box: 132×77×160 Å

pLDDT: mean 76.21, std 18.05, range [27.84, 98.44]